Protein AF-A0A838SYP2-F1 (afdb_monomer_lite)

Secondary structure (DSSP, 8-state):
------HHHHHHHHHHHHHHHHHHHHHHHHHEEEEEEEGGGEEEEE---------GGGGGGGEEEEETTTS-EEEE-HHHHHHHHHHTT--HHHHHHHHHH-HHHHHHHHHHHHHHS--EEEEEEEE---HHHHHHHGGGSSSEEEEEEEETTB----HHHHHHHHHHHHHHTT-EEEEEEE-SS-EEEEEEEEEEEHHHHSTTS---GGGTT-EEEEEEEEEE-SSSSS-EEEEEEEEETTTTEEEEEEEEEEE-SB-------SSS-----HHHHHHHHHHHHHHHHHHHHHHTSHHHHHHHHHHHHHHHH-B---SS-HHHHHHHHHHHTT--HHHHHHHHHHHHHHHHHHTS-BHHHHHHHHHHHHHH-SSHHHHHHHHHHHHHHHTS-HHHHHHHTT--S--S--

Sequence (410 aa):
MAAALSVPNLIGESDDRVAELERQVNRIALASKDAIADTRTLRVVGQEITNDSDNTDAHLNNVILEVNGNGPRLSVSGTAHDQFAEKLGIPKVYYRRMLATQPGLLAVNMNRWLNVEPEKRLLRLIGGHDEASNQRLAFTNTDYTIRAFLGASYRPLDNAELVQTVLPELKARGAYLREFSLTDQRLHAKFLTVERDVKDIATGRVLESAFVGEVVRMGVYLRNSETGFASLDVSGLIEILKCLNGLICPAATKVRHIGGKRGADEDGLNFLSSQTQRLDNAAIFSRVRDTVIAALNEEAQVKYAESIITAKATVIEPEVPTFEFIDRIGATLQLTDAENEVLKEEVAYSNVVEGGFTQFSLSQGVTALARQATNYDRRTELERAGWQIITGDTGKLLAAGRATARNSRN

Foldseek 3Di:
DPPPDPPVVQQVVLVVQLVVLLVVLVLFVVQKDKDKDKLLQKAKAAAPDPDPDPDLQLLQQRIWIDGNVPHFIAGEDPLAQVVLCVVLVHPSVRSSVCSRPPRRVSRVSSSVSSPVDIAMWMFMKGFDDDPVVCVVCVVRVGRIHRLAIGHPQFAFQRPNLLSVLAVVVCVVLQWTWPDWDDDSFKIKTKIWHDKDQLPVLQPPDPQDPLRPPFIKIKTWIWMPGRHQNAWTFIFIWIQGPVQRFIATHHGLDTHGRGRPPDPPDVDDDPDDPPVNSVVVSVVVSVVVNVSRNVSSDSVVSNVVSVLLSVQLVAAADAPDPPLLLLVLVCVVLVHDPVLSVQLVVQLVVLCVVSVHHTLLSSLRSLRSSLVVDPDVVSSVSSSNVSNCSSNPDSVVSNVSSVDDPPDPDD

pLDDT: mean 84.41, std 15.43, range [26.89, 97.44]

Structure (mmCIF, N/CA/C/O backbone):
data_AF-A0A838SYP2-F1
#
_entry.id   AF-A0A838SYP2-F1
#
loop_
_atom_site.group_PDB
_atom_site.id
_atom_site.type_symbol
_atom_site.label_atom_id
_atom_site.label_alt_id
_atom_site.label_comp_id
_atom_site.label_asym_id
_atom_site.label_entity_id
_atom_site.label_seq_id
_atom_site.pdbx_PDB_ins_code
_atom_site.Cartn_x
_atom_site.Cartn_y
_atom_site.Cartn_z
_atom_site.occupancy
_atom_site.B_iso_or_equiv
_atom_site.auth_seq_id
_atom_site.auth_comp_id
_atom_site.auth_asym_id
_atom_site.auth_atom_id
_atom_site.pdbx_PDB_model_num
ATOM 1 N N . MET A 1 1 ? -2.341 -17.232 23.402 1.00 26.89 1 MET A N 1
ATOM 2 C CA . MET A 1 1 ? -1.764 -16.460 24.521 1.00 26.89 1 MET A CA 1
ATOM 3 C C . MET A 1 1 ? -0.394 -15.955 24.070 1.00 26.89 1 MET A C 1
ATOM 5 O O . MET A 1 1 ? 0.602 -16.633 24.269 1.00 26.89 1 MET A O 1
ATOM 9 N N . ALA A 1 2 ? -0.355 -14.849 23.320 1.00 28.16 2 ALA A N 1
ATOM 10 C CA . ALA A 1 2 ? 0.911 -14.215 22.953 1.00 28.16 2 ALA A CA 1
ATOM 11 C C . ALA A 1 2 ? 1.395 -13.460 24.194 1.00 28.16 2 ALA A C 1
ATOM 13 O O . ALA A 1 2 ? 0.658 -12.622 24.712 1.00 28.16 2 ALA A O 1
ATOM 14 N N . ALA A 1 3 ? 2.560 -13.825 24.729 1.00 30.31 3 ALA A N 1
ATOM 15 C CA . ALA A 1 3 ? 3.133 -13.132 25.874 1.00 30.31 3 ALA A CA 1
ATOM 16 C C . ALA A 1 3 ? 3.295 -11.649 25.516 1.00 30.31 3 ALA A C 1
ATOM 18 O O . ALA A 1 3 ? 3.903 -11.326 24.495 1.00 30.31 3 ALA A O 1
ATOM 19 N N . ALA A 1 4 ? 2.721 -10.762 26.328 1.00 38.25 4 ALA A N 1
ATOM 20 C CA . ALA A 1 4 ? 2.970 -9.334 26.224 1.00 38.25 4 ALA A CA 1
ATOM 21 C C . ALA A 1 4 ? 4.473 -9.114 26.444 1.00 38.25 4 ALA A C 1
ATOM 23 O O . ALA A 1 4 ? 4.972 -9.229 27.563 1.00 38.25 4 ALA A O 1
ATOM 24 N N . LEU A 1 5 ? 5.211 -8.897 25.354 1.00 43.81 5 LEU A N 1
ATOM 25 C CA . LEU A 1 5 ? 6.613 -8.506 25.413 1.00 43.81 5 LEU A CA 1
ATOM 26 C C . LEU A 1 5 ? 6.697 -7.198 26.201 1.00 43.81 5 LEU A C 1
ATOM 28 O O . LEU A 1 5 ? 5.921 -6.273 25.964 1.00 43.81 5 LEU A O 1
ATOM 32 N N . SER A 1 6 ? 7.625 -7.128 27.153 1.00 47.69 6 SER A N 1
ATOM 33 C CA . SER A 1 6 ? 7.866 -5.900 27.900 1.00 47.69 6 SER A CA 1
ATOM 34 C C . SER A 1 6 ? 8.299 -4.782 26.940 1.00 47.69 6 SER A C 1
ATOM 36 O O . SER A 1 6 ? 9.018 -5.024 25.968 1.00 47.69 6 SER A O 1
ATOM 38 N N . VAL A 1 7 ? 7.877 -3.543 27.216 1.00 52.81 7 VAL A N 1
ATOM 39 C CA . VAL A 1 7 ? 8.201 -2.350 26.405 1.00 52.81 7 VAL A CA 1
ATOM 40 C C . VAL A 1 7 ? 9.703 -2.234 26.054 1.00 52.81 7 VAL A C 1
ATOM 42 O O . VAL A 1 7 ? 9.999 -1.923 24.902 1.00 52.81 7 VAL A O 1
ATOM 45 N N . PRO A 1 8 ? 10.667 -2.555 26.948 1.00 51.53 8 PRO A N 1
ATOM 46 C CA . PRO A 1 8 ? 12.093 -2.546 26.605 1.00 51.53 8 PRO A CA 1
ATOM 47 C C . PRO A 1 8 ? 12.489 -3.537 25.495 1.00 51.53 8 PRO A C 1
ATOM 49 O O . PRO A 1 8 ? 13.302 -3.189 24.642 1.00 51.53 8 PRO A O 1
ATOM 52 N N . ASN A 1 9 ? 11.894 -4.737 25.456 1.00 58.88 9 ASN A N 1
ATOM 53 C CA . ASN A 1 9 ? 12.164 -5.724 24.400 1.00 58.88 9 ASN A CA 1
ATOM 54 C C . ASN A 1 9 ? 11.547 -5.304 23.057 1.00 58.88 9 ASN A C 1
ATOM 56 O O . ASN A 1 9 ? 12.147 -5.531 22.010 1.00 58.88 9 ASN A O 1
ATOM 60 N N . LEU A 1 10 ? 10.383 -4.643 23.081 1.00 59.44 10 LEU A N 1
ATOM 61 C CA . LEU A 1 10 ? 9.740 -4.102 21.877 1.00 59.44 10 LEU A CA 1
ATOM 62 C C . LEU A 1 10 ? 10.554 -2.966 21.239 1.00 59.44 10 LEU A C 1
ATOM 64 O O . LEU A 1 10 ? 10.591 -2.861 20.014 1.00 59.44 10 LEU A O 1
ATOM 68 N N . ILE A 1 11 ? 11.218 -2.134 22.050 1.00 61.84 11 ILE A N 1
ATOM 69 C CA . ILE A 1 11 ? 12.071 -1.042 21.559 1.00 61.84 11 ILE A CA 1
ATOM 70 C C . ILE A 1 11 ? 13.359 -1.598 20.933 1.00 61.84 11 ILE A C 1
ATOM 72 O O . ILE A 1 11 ? 13.699 -1.195 19.825 1.00 61.84 11 ILE A O 1
ATOM 76 N N . GLY A 1 12 ? 14.020 -2.571 21.573 1.00 65.62 12 GLY A N 1
ATOM 77 C CA . GLY A 1 12 ? 15.218 -3.214 21.014 1.00 65.62 12 GLY A CA 1
ATOM 78 C C . GLY A 1 12 ? 14.954 -3.918 19.676 1.00 65.62 12 GLY A C 1
ATOM 79 O O . GLY A 1 12 ? 15.646 -3.659 18.695 1.00 65.62 12 GLY A O 1
ATOM 80 N N . GLU A 1 13 ? 13.889 -4.726 19.590 1.00 73.38 13 GLU A N 1
ATOM 81 C CA . GLU A 1 13 ? 13.469 -5.339 18.317 1.00 73.38 13 GLU A CA 1
ATOM 82 C C . GLU A 1 13 ? 13.050 -4.299 17.267 1.00 73.38 13 GLU A C 1
ATOM 84 O O . GLU A 1 13 ? 13.202 -4.519 16.063 1.00 73.38 13 GLU A O 1
ATOM 89 N N . SER A 1 14 ? 12.486 -3.168 17.699 1.00 80.19 14 SER A N 1
ATOM 90 C CA . SER A 1 14 ? 12.138 -2.076 16.794 1.00 80.19 14 SER A CA 1
ATOM 91 C C . SER A 1 14 ? 13.380 -1.421 16.202 1.00 80.19 14 SER A C 1
ATOM 93 O O . SER A 1 14 ? 13.361 -1.099 15.017 1.00 80.19 14 SER A O 1
ATOM 95 N N . ASP A 1 15 ? 14.440 -1.203 16.978 1.00 86.62 15 ASP A N 1
ATOM 96 C CA . ASP A 1 15 ? 15.664 -0.581 16.469 1.00 86.62 15 ASP A CA 1
ATOM 97 C C . ASP A 1 15 ? 16.326 -1.450 15.390 1.00 86.62 15 ASP A C 1
ATOM 99 O O . ASP A 1 15 ? 16.700 -0.928 14.336 1.00 86.62 15 ASP A O 1
ATOM 103 N N . ASP A 1 16 ? 16.340 -2.774 15.571 1.00 91.00 16 ASP A N 1
ATOM 104 C CA . ASP A 1 16 ? 16.801 -3.718 14.546 1.00 91.00 16 ASP A CA 1
ATOM 105 C C . ASP A 1 16 ? 15.932 -3.662 13.279 1.00 91.00 16 ASP A C 1
ATOM 107 O O . ASP A 1 16 ? 16.449 -3.620 12.158 1.00 91.00 16 ASP A O 1
ATOM 111 N N . ARG A 1 17 ? 14.599 -3.605 13.429 1.00 94.06 17 ARG A N 1
ATOM 112 C CA . ARG A 1 17 ? 13.673 -3.465 12.288 1.00 94.06 17 ARG A CA 1
ATOM 113 C C . ARG A 1 17 ? 13.846 -2.131 11.569 1.00 94.06 17 ARG A C 1
ATOM 115 O O . ARG A 1 17 ? 13.745 -2.097 10.344 1.00 94.06 17 ARG A O 1
ATOM 122 N N . VAL A 1 18 ? 14.080 -1.039 12.297 1.00 95.31 18 VAL A N 1
ATOM 123 C CA . VAL A 1 18 ? 14.335 0.284 11.710 1.00 95.31 18 VAL A CA 1
ATOM 124 C C . VAL A 1 18 ? 15.649 0.259 10.938 1.00 95.31 18 VAL A C 1
ATOM 126 O O . VAL A 1 18 ? 15.664 0.678 9.783 1.00 95.31 18 VAL A O 1
ATOM 129 N N . ALA A 1 19 ? 16.711 -0.303 11.519 1.00 95.69 19 ALA A N 1
ATOM 130 C CA . ALA A 1 19 ? 17.995 -0.451 10.846 1.00 95.69 19 ALA A CA 1
ATOM 131 C C . ALA A 1 19 ? 17.882 -1.324 9.585 1.00 95.69 19 ALA A C 1
ATOM 133 O O . ALA A 1 19 ? 18.499 -1.021 8.563 1.00 95.69 19 ALA A O 1
ATOM 134 N N . GLU A 1 20 ? 17.080 -2.392 9.622 1.00 96.56 20 GLU A N 1
ATOM 135 C CA . GLU A 1 20 ? 16.767 -3.205 8.445 1.00 96.56 20 GLU A CA 1
ATOM 136 C C . GLU A 1 20 ? 16.020 -2.398 7.376 1.00 96.56 20 GLU A C 1
ATOM 138 O O . GLU A 1 20 ? 16.445 -2.379 6.220 1.00 96.56 20 GLU A O 1
ATOM 143 N N . LEU A 1 21 ? 14.941 -1.702 7.753 1.00 96.88 21 LEU A N 1
ATOM 144 C CA . LEU A 1 21 ? 14.158 -0.868 6.842 1.00 96.88 21 LEU A CA 1
ATOM 145 C C . LEU A 1 21 ? 15.047 0.179 6.162 1.00 96.88 21 LEU A C 1
ATOM 147 O O . LEU A 1 21 ? 15.063 0.247 4.933 1.00 96.88 21 LEU A O 1
ATOM 151 N N . GLU A 1 22 ? 15.813 0.951 6.939 1.00 97.31 22 GLU A N 1
ATOM 152 C CA . GLU A 1 22 ? 16.743 1.968 6.437 1.00 97.31 22 GLU A CA 1
ATOM 153 C C . GLU A 1 22 ? 17.779 1.356 5.491 1.00 97.31 22 GLU A C 1
ATOM 155 O O . GLU A 1 22 ? 18.012 1.884 4.402 1.00 97.31 22 GLU A O 1
ATOM 160 N N . ARG A 1 23 ? 18.370 0.210 5.850 1.00 96.62 23 ARG A N 1
ATOM 161 C CA . ARG A 1 23 ? 19.345 -0.480 4.996 1.00 96.62 23 ARG A CA 1
ATOM 162 C C . ARG A 1 23 ? 18.732 -0.883 3.659 1.00 96.62 23 ARG A C 1
ATOM 164 O O . ARG A 1 23 ? 19.348 -0.652 2.618 1.00 96.62 23 ARG A O 1
ATOM 171 N N . GLN A 1 24 ? 17.531 -1.463 3.664 1.00 96.19 24 GLN A N 1
ATOM 172 C CA . GLN A 1 24 ? 16.884 -1.917 2.436 1.00 96.19 24 GLN A CA 1
ATOM 173 C C . GLN A 1 24 ? 16.474 -0.753 1.526 1.00 96.19 24 GLN A C 1
ATOM 175 O O . GLN A 1 24 ? 16.758 -0.808 0.326 1.00 96.19 24 GLN A O 1
ATOM 180 N N . VAL A 1 25 ? 15.856 0.306 2.067 1.00 96.94 25 VAL A N 1
ATOM 181 C CA . VAL A 1 25 ? 15.450 1.466 1.251 1.00 96.94 25 VAL A CA 1
ATOM 182 C C . VAL A 1 25 ? 16.658 2.239 0.725 1.00 96.94 25 VAL A C 1
ATOM 184 O O . VAL A 1 25 ? 16.661 2.625 -0.442 1.00 96.94 25 VAL A O 1
ATOM 187 N N . ASN A 1 26 ? 17.721 2.393 1.524 1.00 96.25 26 ASN A N 1
ATOM 188 C CA . ASN A 1 26 ? 18.947 3.062 1.084 1.00 96.25 26 ASN A CA 1
ATOM 189 C C . ASN A 1 26 ? 19.688 2.249 0.022 1.00 96.25 26 ASN A C 1
ATOM 191 O O . ASN A 1 26 ? 20.175 2.820 -0.951 1.00 96.25 26 ASN A O 1
ATOM 195 N N . ARG A 1 27 ? 19.728 0.915 0.151 1.00 94.38 27 ARG A N 1
ATOM 196 C CA . ARG A 1 27 ? 20.286 0.036 -0.887 1.00 94.38 27 ARG A CA 1
ATOM 197 C C . ARG A 1 27 ? 19.577 0.249 -2.224 1.00 94.38 27 ARG A C 1
ATOM 199 O O . ARG A 1 27 ? 20.244 0.410 -3.240 1.00 94.38 27 ARG A O 1
ATOM 206 N N . ILE A 1 28 ? 18.242 0.274 -2.220 1.00 93.06 28 ILE A N 1
ATOM 207 C CA . ILE A 1 28 ? 17.452 0.511 -3.435 1.00 93.06 28 ILE A CA 1
ATOM 208 C C . ILE A 1 28 ? 17.723 1.911 -3.992 1.00 93.06 28 ILE A C 1
ATOM 210 O O . ILE A 1 28 ? 17.971 2.036 -5.189 1.00 93.06 28 ILE A O 1
ATOM 214 N N . ALA A 1 29 ? 17.719 2.946 -3.152 1.00 92.69 29 ALA A N 1
ATOM 215 C CA . ALA A 1 29 ? 17.946 4.323 -3.587 1.00 92.69 29 ALA A CA 1
ATOM 216 C C . ALA A 1 29 ? 19.335 4.513 -4.223 1.00 92.69 29 ALA A C 1
ATOM 218 O O . ALA A 1 29 ? 19.440 5.082 -5.306 1.00 92.69 29 ALA A O 1
ATOM 219 N N . LEU A 1 30 ? 20.392 3.975 -3.604 1.00 92.31 30 LEU A N 1
ATOM 220 C CA . LEU A 1 30 ? 21.767 4.057 -4.117 1.00 92.31 30 LEU A CA 1
ATOM 221 C C . LEU A 1 30 ? 21.965 3.268 -5.419 1.00 92.31 30 LEU A C 1
ATOM 223 O O . LEU A 1 30 ? 22.760 3.667 -6.269 1.00 92.31 30 LEU A O 1
ATOM 227 N N . ALA A 1 31 ? 21.252 2.152 -5.575 1.00 91.81 31 ALA A N 1
ATOM 228 C CA . ALA A 1 31 ? 21.308 1.320 -6.772 1.00 91.81 31 ALA A CA 1
ATOM 229 C C . ALA A 1 31 ? 20.425 1.839 -7.919 1.00 91.81 31 ALA A C 1
ATOM 231 O O . ALA A 1 31 ? 20.598 1.412 -9.064 1.00 91.81 31 ALA A O 1
ATOM 232 N N . SER A 1 32 ? 19.468 2.725 -7.634 1.00 90.81 32 SER A N 1
ATOM 233 C CA . SER A 1 32 ? 18.486 3.181 -8.615 1.00 90.81 32 SER A CA 1
ATOM 234 C C . SER A 1 32 ? 19.058 4.245 -9.549 1.00 90.81 32 SER A C 1
ATOM 236 O O . SER A 1 32 ? 19.759 5.168 -9.135 1.00 90.81 32 SER A O 1
ATOM 238 N N . LYS A 1 33 ? 18.725 4.136 -10.835 1.00 89.19 33 LYS A N 1
ATOM 239 C CA . LYS A 1 33 ? 19.008 5.149 -11.855 1.00 89.19 33 LYS A CA 1
ATOM 240 C C . LYS A 1 33 ? 17.791 5.333 -12.740 1.00 89.19 33 LYS A C 1
ATOM 242 O O . LYS A 1 33 ? 17.217 4.361 -13.209 1.00 89.19 33 LYS A O 1
ATOM 247 N N . ASP A 1 34 ? 17.443 6.575 -13.028 1.00 88.88 34 ASP A N 1
ATOM 248 C CA . ASP A 1 34 ? 16.284 6.897 -13.851 1.00 88.88 34 ASP A CA 1
ATOM 249 C C . ASP A 1 34 ? 16.731 7.444 -15.214 1.00 88.88 34 ASP A C 1
ATOM 251 O O . ASP A 1 34 ? 17.675 8.231 -15.306 1.00 88.88 34 ASP A O 1
ATOM 255 N N . ALA A 1 35 ? 16.048 7.032 -16.282 1.00 86.25 35 ALA A N 1
ATOM 256 C CA . ALA A 1 35 ? 16.305 7.492 -17.642 1.00 86.25 35 ALA A CA 1
ATOM 257 C C . ALA A 1 35 ? 14.994 7.795 -18.373 1.00 86.25 35 ALA A C 1
ATOM 259 O O . ALA A 1 35 ? 14.029 7.041 -18.280 1.00 86.25 35 ALA A O 1
ATOM 260 N N . ILE A 1 36 ? 14.954 8.887 -19.139 1.00 87.69 36 ILE A N 1
ATOM 261 C CA . ILE A 1 36 ? 13.844 9.164 -20.058 1.00 87.69 36 ILE A CA 1
ATOM 262 C C . ILE A 1 36 ? 14.240 8.659 -21.442 1.00 87.69 36 ILE A C 1
ATOM 264 O O . ILE A 1 36 ? 15.270 9.071 -21.974 1.00 87.69 36 ILE A O 1
ATOM 268 N N . ALA A 1 37 ? 13.408 7.806 -22.031 1.00 87.25 37 ALA A N 1
ATOM 269 C CA . ALA A 1 37 ? 13.604 7.276 -23.375 1.00 87.25 37 ALA A CA 1
ATOM 270 C C . ALA A 1 37 ? 12.357 7.494 -24.241 1.00 87.25 37 ALA A C 1
ATOM 272 O O . ALA A 1 37 ? 11.228 7.461 -23.749 1.00 87.25 37 ALA A O 1
ATOM 273 N N . ASP A 1 38 ? 12.567 7.730 -25.534 1.00 90.94 38 ASP A N 1
ATOM 274 C CA . ASP A 1 38 ? 11.512 7.649 -26.548 1.00 90.94 38 ASP A CA 1
ATOM 275 C C . ASP A 1 38 ? 11.305 6.171 -26.894 1.00 90.94 38 ASP A C 1
ATOM 277 O O . ASP A 1 38 ? 12.280 5.450 -27.087 1.00 90.94 38 ASP A O 1
ATOM 281 N N . THR A 1 39 ? 10.068 5.683 -26.957 1.00 92.69 39 THR A N 1
ATOM 282 C CA . THR A 1 39 ? 9.812 4.251 -27.189 1.00 92.69 39 THR A CA 1
ATOM 283 C C . THR A 1 39 ? 10.394 3.728 -28.500 1.00 92.69 39 THR A C 1
ATOM 285 O O . THR A 1 39 ? 10.716 2.547 -28.573 1.00 92.69 39 THR A O 1
ATOM 288 N N . ARG A 1 40 ? 10.617 4.585 -29.505 1.00 91.62 40 ARG A N 1
ATOM 289 C CA . ARG A 1 40 ? 11.253 4.195 -30.777 1.00 91.62 40 ARG A CA 1
ATOM 290 C C . ARG A 1 40 ? 12.734 3.866 -30.633 1.00 91.62 40 ARG A C 1
ATOM 292 O O . ARG A 1 40 ? 13.301 3.205 -31.498 1.00 91.62 40 ARG A O 1
ATOM 299 N N . THR A 1 41 ? 13.377 4.332 -29.564 1.00 90.19 41 THR A N 1
ATOM 300 C CA . THR A 1 41 ? 14.766 3.970 -29.269 1.00 90.19 41 THR A CA 1
ATOM 301 C C . THR A 1 41 ? 14.881 2.667 -28.491 1.00 90.19 41 THR A C 1
ATOM 303 O O . THR A 1 41 ? 15.992 2.179 -28.283 1.00 90.19 41 THR A O 1
ATOM 306 N N . LEU A 1 42 ? 13.755 2.099 -28.063 1.00 92.19 42 LEU A N 1
ATOM 307 C CA . LEU A 1 42 ? 13.694 0.859 -27.312 1.00 92.19 42 LEU A CA 1
ATOM 308 C C . LEU A 1 42 ? 13.434 -0.292 -28.278 1.00 92.19 42 LEU A C 1
ATOM 310 O O . LEU A 1 42 ? 12.442 -0.298 -29.007 1.00 92.19 42 LEU A O 1
ATOM 314 N N . ARG A 1 43 ? 14.316 -1.286 -28.263 1.00 92.88 43 ARG A N 1
ATOM 315 C CA . ARG A 1 43 ? 14.152 -2.516 -29.029 1.00 92.88 43 ARG A CA 1
ATOM 316 C C . ARG A 1 43 ? 14.118 -3.698 -28.084 1.00 92.88 43 ARG A C 1
ATOM 318 O O . ARG A 1 43 ? 15.070 -3.984 -27.372 1.00 92.88 43 ARG A O 1
ATOM 325 N N . VAL A 1 44 ? 13.012 -4.412 -28.115 1.00 93.12 44 VAL A N 1
ATOM 326 C CA . VAL A 1 44 ? 12.817 -5.657 -27.391 1.00 93.12 44 VAL A CA 1
ATOM 327 C C . VAL A 1 44 ? 13.431 -6.789 -28.202 1.00 93.12 44 VAL A C 1
ATOM 329 O O . VAL A 1 44 ? 13.145 -6.933 -29.393 1.00 93.12 44 VAL A O 1
ATOM 332 N N . VAL A 1 45 ? 14.259 -7.607 -27.567 1.00 90.81 45 VAL A N 1
ATOM 333 C CA . VAL A 1 45 ? 14.843 -8.800 -28.179 1.00 90.81 45 VAL A CA 1
ATOM 334 C C . VAL A 1 45 ? 14.410 -10.006 -27.363 1.00 90.81 45 VAL A C 1
ATOM 336 O O . VAL A 1 45 ? 14.617 -10.055 -26.153 1.00 90.81 45 VAL A O 1
ATOM 339 N N . GLY A 1 46 ? 13.758 -10.953 -28.035 1.00 86.88 46 GLY A N 1
ATOM 340 C CA . GLY A 1 46 ? 13.419 -12.244 -27.456 1.00 86.88 46 GLY A CA 1
ATOM 341 C C . GLY A 1 46 ? 14.622 -13.172 -27.538 1.00 86.88 46 GLY A C 1
ATOM 342 O O . GLY A 1 46 ? 15.284 -13.239 -28.573 1.00 86.88 46 GLY A O 1
ATOM 343 N N . GLN A 1 47 ? 14.881 -13.885 -26.456 1.00 75.31 47 GLN A N 1
ATOM 344 C CA . GLN A 1 47 ? 15.931 -14.874 -26.339 1.00 75.31 47 GLN A CA 1
ATOM 345 C C . GLN A 1 47 ? 15.311 -16.175 -25.840 1.00 75.31 47 GLN A C 1
ATOM 347 O O . GLN A 1 47 ? 14.640 -16.211 -24.810 1.00 75.31 47 GLN A O 1
ATOM 352 N N . GLU A 1 48 ? 15.539 -17.255 -26.577 1.00 65.88 48 GLU A N 1
ATOM 353 C CA . GLU A 1 48 ? 15.264 -18.595 -26.075 1.00 65.88 48 GLU A CA 1
ATOM 354 C C . GLU A 1 48 ? 16.397 -18.965 -25.123 1.00 65.88 48 GLU A C 1
ATOM 356 O O . GLU A 1 48 ? 17.451 -19.447 -25.533 1.00 65.88 48 GLU A O 1
ATOM 361 N N . ILE A 1 49 ? 16.216 -18.659 -23.839 1.00 62.75 49 ILE A N 1
ATOM 362 C CA . ILE A 1 49 ? 17.075 -19.220 -22.806 1.00 62.75 49 ILE A CA 1
ATOM 363 C C . ILE A 1 49 ? 16.511 -20.609 -22.510 1.00 62.75 49 ILE A C 1
ATOM 365 O O . ILE A 1 49 ? 15.394 -20.739 -22.007 1.00 62.75 49 ILE A O 1
ATOM 369 N N . THR A 1 50 ? 17.258 -21.655 -22.867 1.00 54.22 50 THR A N 1
ATOM 370 C CA . THR A 1 50 ? 16.942 -23.036 -22.486 1.00 54.22 50 THR A CA 1
ATOM 371 C C . THR A 1 50 ? 17.097 -23.161 -20.973 1.00 54.22 50 THR A C 1
ATOM 373 O O . THR A 1 50 ? 18.185 -23.439 -20.473 1.00 54.22 50 THR A O 1
ATOM 376 N N . ASN A 1 51 ? 16.027 -22.878 -20.238 1.00 54.47 51 ASN A N 1
ATOM 377 C CA . ASN A 1 51 ? 15.986 -23.032 -18.793 1.00 54.47 51 ASN A CA 1
ATOM 378 C C . ASN A 1 51 ? 15.342 -24.381 -18.473 1.00 54.47 51 ASN A C 1
ATOM 380 O O . ASN A 1 51 ? 14.152 -24.566 -18.704 1.00 54.47 51 ASN A O 1
ATOM 384 N N . ASP A 1 52 ? 16.125 -25.294 -17.906 1.00 49.12 52 ASP A N 1
ATOM 385 C CA . ASP A 1 52 ? 15.700 -26.631 -17.456 1.00 49.12 52 ASP A CA 1
ATOM 386 C C . ASP A 1 52 ? 14.903 -26.577 -16.127 1.00 49.12 52 ASP A C 1
ATOM 388 O O . ASP A 1 52 ? 14.837 -27.546 -15.375 1.00 49.12 52 ASP A O 1
ATOM 392 N N . SER A 1 53 ? 14.337 -25.413 -15.779 1.00 54.06 53 SER A N 1
ATOM 393 C CA . SER A 1 53 ? 13.708 -25.166 -14.479 1.00 54.06 53 SER A CA 1
ATOM 394 C C . SER A 1 53 ? 12.271 -24.674 -14.621 1.00 54.06 53 SER A C 1
ATOM 396 O O . SER A 1 53 ? 12.052 -23.609 -15.199 1.00 54.06 53 SER A O 1
ATOM 398 N N . ASP A 1 54 ? 11.330 -25.353 -13.960 1.00 54.12 54 ASP A N 1
ATOM 399 C CA . ASP A 1 54 ? 9.917 -24.958 -13.785 1.00 54.12 54 ASP A CA 1
ATOM 400 C C . ASP A 1 54 ? 9.712 -23.666 -12.954 1.00 54.12 54 ASP A C 1
ATOM 402 O O . ASP A 1 54 ? 8.604 -23.354 -12.514 1.00 54.12 54 ASP A O 1
ATOM 406 N N . ASN A 1 55 ? 10.767 -22.887 -12.699 1.00 58.72 55 ASN A N 1
ATOM 407 C CA . ASN A 1 55 ? 10.652 -21.629 -11.972 1.00 58.72 55 ASN A CA 1
ATOM 408 C C . ASN A 1 55 ? 10.132 -20.522 -12.903 1.00 58.72 55 ASN A C 1
ATOM 410 O O . ASN A 1 55 ? 10.821 -20.101 -13.830 1.00 58.72 55 ASN A O 1
ATOM 414 N N . THR A 1 56 ? 8.947 -19.985 -12.612 1.00 54.81 56 THR A N 1
ATOM 415 C CA . THR A 1 56 ? 8.318 -18.878 -13.352 1.00 54.81 56 THR A CA 1
ATOM 416 C C . THR A 1 56 ? 9.192 -17.627 -13.485 1.00 54.81 56 THR A C 1
ATOM 418 O O . THR A 1 56 ? 9.068 -16.914 -14.484 1.00 54.81 56 THR A O 1
ATOM 421 N N . ASP A 1 57 ? 10.104 -17.376 -12.539 1.00 63.19 57 ASP A N 1
ATOM 422 C CA . ASP A 1 57 ? 11.031 -16.238 -12.607 1.00 63.19 57 ASP A CA 1
ATOM 423 C C . ASP A 1 57 ? 12.201 -16.472 -13.577 1.00 63.19 57 ASP A C 1
ATOM 425 O O . ASP A 1 57 ? 12.835 -15.516 -14.027 1.00 63.19 57 ASP A O 1
ATOM 429 N N . ALA A 1 58 ? 12.468 -17.724 -13.969 1.00 65.19 58 ALA A N 1
ATOM 430 C CA . ALA A 1 58 ? 13.506 -18.042 -14.949 1.00 65.19 58 ALA A CA 1
ATOM 431 C C . ALA A 1 58 ? 13.192 -17.434 -16.326 1.00 65.19 58 ALA A C 1
ATOM 433 O O . ALA A 1 58 ? 14.099 -17.041 -17.058 1.00 65.19 58 ALA A O 1
ATOM 434 N N . HIS A 1 59 ? 11.906 -17.291 -16.659 1.00 76.38 59 HIS A N 1
ATOM 435 C CA . HIS A 1 59 ? 11.461 -16.768 -17.950 1.00 76.38 59 HIS A CA 1
ATOM 436 C C . HIS A 1 59 ? 11.530 -15.243 -18.070 1.00 76.38 59 HIS A C 1
ATOM 438 O O . HIS A 1 59 ? 11.385 -14.726 -19.175 1.00 76.38 59 HIS A O 1
ATOM 444 N N . LEU A 1 60 ? 11.751 -14.499 -16.978 1.00 79.25 60 LEU A N 1
ATOM 445 C CA . LEU A 1 60 ? 11.816 -13.029 -17.030 1.00 79.25 60 LEU A CA 1
ATOM 446 C C . LEU A 1 60 ? 12.947 -12.548 -17.953 1.00 79.25 60 LEU A C 1
ATOM 448 O O . LEU A 1 60 ? 12.796 -11.574 -18.680 1.00 79.25 60 LEU A O 1
ATOM 452 N N . ASN A 1 61 ? 14.047 -13.299 -18.006 1.00 79.56 61 ASN A N 1
ATOM 453 C CA . ASN A 1 61 ? 15.200 -12.964 -18.840 1.00 79.56 61 ASN A CA 1
ATOM 454 C C . ASN A 1 61 ? 15.075 -13.446 -20.292 1.00 79.56 61 ASN A C 1
ATOM 456 O O . ASN A 1 61 ? 15.955 -13.158 -21.098 1.00 79.56 61 ASN A O 1
ATOM 460 N N . ASN A 1 62 ? 13.981 -14.125 -20.658 1.00 83.56 62 ASN A N 1
ATOM 461 C CA . ASN A 1 62 ? 13.719 -14.505 -22.049 1.00 83.56 62 ASN A CA 1
ATOM 462 C C . ASN A 1 62 ? 13.482 -13.283 -22.948 1.00 83.56 62 ASN A C 1
ATOM 464 O O . ASN A 1 62 ? 13.405 -13.406 -24.168 1.00 83.56 62 ASN A O 1
ATOM 468 N N . VAL A 1 63 ? 13.319 -12.097 -22.365 1.00 88.06 63 VAL A N 1
ATOM 469 C CA . VAL A 1 63 ? 13.223 -10.841 -23.093 1.00 88.06 63 VAL A CA 1
ATOM 470 C C . VAL A 1 63 ? 14.165 -9.819 -22.472 1.00 88.06 63 VAL A C 1
ATOM 472 O O . VAL A 1 63 ? 14.154 -9.597 -21.264 1.00 88.06 63 VAL A O 1
ATOM 475 N N . ILE A 1 64 ? 14.925 -9.139 -23.326 1.00 89.62 64 ILE A N 1
ATOM 476 C CA . ILE A 1 64 ? 15.763 -7.998 -22.952 1.00 89.62 64 ILE A CA 1
ATOM 477 C C . ILE A 1 64 ? 15.385 -6.754 -23.740 1.00 89.62 64 ILE A C 1
ATOM 479 O O . ILE A 1 64 ? 14.801 -6.833 -24.825 1.00 89.62 64 ILE A O 1
ATOM 483 N N . LEU A 1 65 ? 15.750 -5.597 -23.196 1.00 90.44 65 LEU A N 1
ATOM 484 C CA . LEU A 1 65 ? 15.560 -4.311 -23.843 1.00 90.44 65 LEU A CA 1
ATOM 485 C C . LEU A 1 65 ? 16.897 -3.702 -24.262 1.00 90.44 65 LEU A C 1
ATOM 487 O O . LEU A 1 65 ? 17.705 -3.324 -23.422 1.00 90.44 65 LEU A O 1
ATOM 491 N N . GLU A 1 66 ? 17.113 -3.562 -25.561 1.00 90.31 66 GLU A N 1
ATOM 492 C CA . GLU A 1 66 ? 18.224 -2.804 -26.127 1.00 90.31 66 GLU A CA 1
ATOM 493 C C . GLU A 1 66 ? 17.820 -1.335 -26.280 1.00 90.31 66 GLU A C 1
ATOM 495 O O . GLU A 1 66 ? 16.772 -1.015 -26.847 1.00 90.31 66 GLU A O 1
ATOM 500 N N . VAL A 1 67 ? 18.668 -0.426 -25.803 1.00 85.00 67 VAL A N 1
ATOM 501 C CA . VAL A 1 67 ? 18.462 1.019 -25.963 1.00 85.00 67 VAL A CA 1
ATOM 502 C C . VAL A 1 67 ? 19.334 1.529 -27.112 1.00 85.00 67 VAL A C 1
ATOM 504 O O . VAL A 1 67 ? 20.528 1.265 -27.142 1.00 85.00 67 VAL A O 1
ATOM 507 N N . ASN A 1 68 ? 18.773 2.281 -28.060 1.00 81.06 68 ASN A N 1
ATOM 508 C CA . ASN A 1 68 ? 19.478 2.876 -29.209 1.00 81.06 68 ASN A CA 1
ATOM 509 C C . ASN A 1 68 ? 20.210 1.874 -30.134 1.00 81.06 68 ASN A C 1
ATOM 511 O O . ASN A 1 68 ? 21.202 2.241 -30.761 1.00 81.06 68 ASN A O 1
ATOM 515 N N . GLY A 1 69 ? 19.767 0.615 -30.222 1.00 70.50 69 GLY A N 1
ATOM 516 C CA . GLY A 1 69 ? 20.289 -0.407 -31.151 1.00 70.50 69 GLY A CA 1
ATOM 517 C C . GLY A 1 69 ? 21.711 -0.932 -30.875 1.00 70.50 69 GLY A C 1
ATOM 518 O O . GLY A 1 69 ? 21.970 -2.095 -31.149 1.00 70.50 69 GLY A O 1
ATOM 519 N N . ASN A 1 70 ? 22.591 -0.110 -30.294 1.00 69.88 70 ASN A N 1
ATOM 520 C CA . ASN A 1 70 ? 23.959 -0.437 -29.865 1.00 69.88 70 ASN A CA 1
ATOM 521 C C . ASN A 1 70 ? 24.236 -0.034 -28.400 1.00 69.88 70 ASN A C 1
ATOM 523 O O . ASN A 1 70 ? 25.382 -0.068 -27.955 1.00 69.88 70 ASN A O 1
ATOM 527 N N . GLY A 1 71 ? 23.228 0.441 -27.666 1.00 73.31 71 GLY A N 1
ATOM 528 C CA . GLY A 1 71 ? 23.369 0.810 -26.258 1.00 73.31 71 GLY A CA 1
ATOM 529 C C . GLY A 1 71 ? 23.255 -0.394 -25.316 1.00 73.31 71 GLY A C 1
ATOM 530 O O . GLY A 1 71 ? 23.305 -1.542 -25.763 1.00 73.31 71 GLY A O 1
ATOM 531 N N . PRO A 1 72 ? 23.121 -0.150 -24.000 1.00 80.12 72 PRO A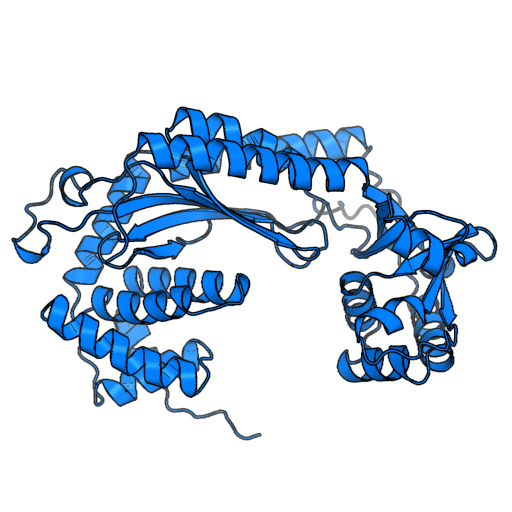 N 1
ATOM 532 C CA . PRO A 1 72 ? 23.059 -1.226 -23.020 1.00 80.12 72 PRO A CA 1
ATOM 533 C C . PRO A 1 72 ? 21.846 -2.120 -23.284 1.00 80.12 72 PRO A C 1
ATOM 535 O O . PRO A 1 72 ? 20.762 -1.636 -23.631 1.00 80.12 72 PRO A O 1
ATOM 538 N N . ARG A 1 73 ? 22.038 -3.426 -23.099 1.00 87.69 73 ARG A N 1
ATOM 539 C CA . ARG A 1 73 ? 20.947 -4.397 -23.074 1.00 87.69 73 ARG A CA 1
ATOM 540 C C . ARG A 1 73 ? 20.506 -4.525 -21.633 1.00 87.69 73 ARG A C 1
ATOM 542 O O . ARG A 1 73 ? 21.332 -4.792 -20.784 1.00 87.69 73 ARG A O 1
ATOM 549 N N . LEU A 1 74 ? 19.242 -4.317 -21.332 1.00 89.00 74 LEU A N 1
ATOM 550 C CA . LEU A 1 74 ? 18.749 -4.305 -19.962 1.00 89.00 74 LEU A CA 1
ATOM 551 C C . LEU A 1 74 ? 17.839 -5.511 -19.760 1.00 89.00 74 LEU A C 1
ATOM 553 O O . LEU A 1 74 ? 16.942 -5.753 -20.573 1.00 89.00 74 LEU A O 1
ATOM 557 N N . SER A 1 75 ? 18.050 -6.254 -18.676 1.00 89.94 75 SER A N 1
ATOM 558 C CA . SER A 1 75 ? 17.061 -7.237 -18.230 1.00 89.94 75 SER A CA 1
ATOM 559 C C . SER A 1 75 ? 15.807 -6.523 -17.725 1.00 89.94 75 SER A C 1
ATOM 561 O O . SER A 1 75 ? 15.831 -5.324 -17.427 1.00 89.94 75 SER A O 1
ATOM 563 N N . VAL A 1 76 ? 14.687 -7.238 -17.650 1.00 91.19 76 VAL A N 1
ATOM 564 C CA . VAL A 1 76 ? 13.385 -6.655 -17.309 1.00 91.19 76 VAL A CA 1
ATOM 565 C C . VAL A 1 76 ? 12.822 -7.365 -16.083 1.00 91.19 76 VAL A C 1
ATOM 567 O O . VAL A 1 76 ? 12.730 -8.588 -16.046 1.00 91.19 76 VAL A O 1
ATOM 570 N N . SER A 1 77 ? 12.451 -6.603 -15.052 1.00 91.69 77 SER A N 1
ATOM 571 C CA . SER A 1 77 ? 11.862 -7.181 -13.845 1.00 91.69 77 SER A CA 1
ATOM 572 C C . SER A 1 77 ? 10.431 -7.669 -14.089 1.00 91.69 77 SER A C 1
ATOM 574 O O . SER A 1 77 ? 9.741 -7.246 -15.024 1.00 91.69 77 SER A O 1
ATOM 576 N N . GLY A 1 78 ? 9.925 -8.509 -13.180 1.00 91.12 78 GLY A N 1
ATOM 577 C CA . GLY A 1 78 ? 8.527 -8.940 -13.198 1.00 91.12 78 GLY A CA 1
ATOM 578 C C . GLY A 1 78 ? 7.542 -7.765 -13.192 1.00 91.12 78 GLY A C 1
ATOM 579 O O . GLY A 1 78 ? 6.578 -7.782 -13.957 1.00 91.12 78 GLY A O 1
ATOM 580 N N . THR A 1 79 ? 7.813 -6.722 -12.402 1.00 92.88 79 THR A N 1
ATOM 581 C CA . THR A 1 79 ? 6.987 -5.506 -12.341 1.00 92.88 79 THR A CA 1
ATOM 582 C C . THR A 1 79 ? 7.008 -4.721 -13.646 1.00 92.88 79 THR A C 1
ATOM 584 O O . THR A 1 79 ? 5.956 -4.282 -14.110 1.00 92.88 79 THR A O 1
ATOM 587 N N . ALA A 1 80 ? 8.176 -4.575 -14.274 1.00 94.88 80 ALA A N 1
ATOM 588 C CA . ALA A 1 80 ? 8.294 -3.883 -15.549 1.00 94.88 80 ALA A CA 1
ATOM 589 C C . ALA A 1 80 ? 7.570 -4.640 -16.673 1.00 94.88 80 ALA A C 1
ATOM 591 O O . ALA A 1 80 ? 6.896 -4.012 -17.486 1.00 94.88 80 ALA A O 1
ATOM 592 N N . HIS A 1 81 ? 7.613 -5.977 -16.689 1.00 95.19 81 HIS A N 1
ATOM 593 C CA . HIS A 1 81 ? 6.822 -6.778 -17.630 1.00 95.19 81 HIS A CA 1
ATOM 594 C C . HIS A 1 81 ? 5.315 -6.538 -17.508 1.00 95.19 81 HIS A C 1
ATOM 596 O O . HIS A 1 81 ? 4.643 -6.367 -18.525 1.00 95.19 81 HIS A O 1
ATOM 602 N N . ASP A 1 82 ? 4.779 -6.476 -16.286 1.00 94.12 82 ASP A N 1
ATOM 603 C CA . ASP A 1 82 ? 3.355 -6.183 -16.083 1.00 94.12 82 ASP A CA 1
ATOM 604 C C . ASP A 1 82 ? 2.977 -4.789 -16.591 1.00 94.12 82 ASP A C 1
ATOM 606 O O . ASP A 1 82 ? 1.872 -4.595 -17.102 1.00 94.12 82 ASP A O 1
ATOM 610 N N . GLN A 1 83 ? 3.898 -3.831 -16.480 1.00 95.44 83 GLN A N 1
ATOM 611 C CA . GLN A 1 83 ? 3.716 -2.474 -16.985 1.00 95.44 83 GLN A CA 1
ATOM 612 C C . GLN A 1 83 ? 3.810 -2.405 -18.503 1.00 95.44 83 GLN A C 1
ATOM 614 O O . GLN A 1 83 ? 2.996 -1.726 -19.120 1.00 95.44 83 GLN A O 1
ATOM 619 N N . PHE A 1 84 ? 4.737 -3.134 -19.124 1.00 95.75 84 PHE A N 1
ATOM 620 C CA . PHE A 1 84 ? 4.760 -3.277 -20.577 1.00 95.75 84 PHE A CA 1
ATOM 621 C C . PHE A 1 84 ? 3.452 -3.877 -21.092 1.00 95.75 84 PHE A C 1
ATOM 623 O O . PHE A 1 84 ? 2.863 -3.333 -22.021 1.00 95.75 84 PHE A O 1
ATOM 630 N N . ALA A 1 85 ? 2.962 -4.949 -20.465 1.00 95.50 85 ALA A N 1
ATOM 631 C CA . ALA A 1 85 ? 1.694 -5.565 -20.841 1.00 95.50 85 ALA A CA 1
ATOM 632 C C . ALA A 1 85 ? 0.533 -4.558 -20.771 1.00 95.50 85 ALA A C 1
ATOM 634 O O . ALA A 1 85 ? -0.189 -4.381 -21.748 1.00 95.50 85 ALA A O 1
ATOM 635 N N . GLU A 1 86 ? 0.397 -3.840 -19.651 1.00 94.75 86 GLU A N 1
ATOM 636 C CA . GLU A 1 86 ? -0.648 -2.826 -19.475 1.00 94.75 86 GLU A CA 1
ATOM 637 C C . GLU A 1 86 ? -0.533 -1.683 -20.494 1.00 94.75 86 GLU A C 1
ATOM 639 O O . GLU A 1 86 ? -1.517 -1.335 -21.142 1.00 94.75 86 GLU A O 1
ATOM 644 N N . LYS A 1 87 ? 0.661 -1.097 -20.657 1.00 93.25 87 LYS A N 1
ATOM 645 C CA . LYS A 1 87 ? 0.860 0.090 -21.504 1.00 93.25 87 LYS A CA 1
ATOM 646 C C . LYS A 1 87 ? 0.785 -0.201 -22.994 1.00 93.25 87 LYS A C 1
ATOM 648 O O . LYS A 1 87 ? 0.439 0.700 -23.742 1.00 93.25 87 LYS A O 1
ATOM 653 N N . LEU A 1 88 ? 1.097 -1.423 -23.413 1.00 94.31 88 LEU A N 1
ATOM 654 C CA . LEU A 1 88 ? 0.973 -1.849 -24.807 1.00 94.31 88 LEU A CA 1
ATOM 655 C C . LEU A 1 88 ? -0.396 -2.490 -25.101 1.00 94.31 88 LEU A C 1
ATOM 657 O O . LEU A 1 88 ? -0.603 -2.998 -26.198 1.00 94.31 88 LEU A O 1
ATOM 661 N N . GLY A 1 89 ? -1.317 -2.522 -24.127 1.00 94.44 89 GLY A N 1
ATOM 662 C CA . GLY A 1 89 ? -2.649 -3.111 -24.298 1.00 94.44 89 GLY A CA 1
ATOM 663 C C . GLY A 1 89 ? -2.643 -4.631 -24.500 1.00 94.44 89 GLY A C 1
ATOM 664 O O . GLY A 1 89 ? -3.582 -5.186 -25.067 1.00 94.44 89 GLY A O 1
ATOM 665 N N . ILE A 1 90 ? -1.593 -5.326 -24.052 1.00 95.50 90 ILE A N 1
ATOM 666 C CA . ILE A 1 90 ? -1.445 -6.777 -24.200 1.00 95.50 90 ILE A CA 1
ATOM 667 C C . ILE A 1 90 ? -1.994 -7.461 -22.937 1.00 95.50 90 ILE A C 1
ATOM 669 O O . ILE A 1 90 ? -1.493 -7.204 -21.839 1.00 95.50 90 ILE A O 1
ATOM 673 N N . PRO A 1 91 ? -2.971 -8.384 -23.041 1.00 96.25 91 PRO A N 1
ATOM 674 C CA . PRO A 1 91 ? -3.488 -9.100 -21.877 1.00 96.25 91 PRO A CA 1
ATOM 675 C C . PRO A 1 91 ? -2.374 -9.816 -21.096 1.00 96.25 91 PRO A C 1
ATOM 677 O O . PRO A 1 91 ? -1.623 -10.604 -21.672 1.00 96.25 91 PRO A O 1
ATOM 680 N N . LYS A 1 92 ? -2.281 -9.586 -19.777 1.00 93.81 92 LYS A N 1
ATOM 681 C CA . LYS A 1 92 ? -1.166 -10.074 -18.933 1.00 93.81 92 LYS A CA 1
ATOM 682 C C . LYS A 1 92 ? -0.956 -11.588 -19.011 1.00 93.81 92 LYS A C 1
ATOM 684 O O . LYS A 1 92 ? 0.177 -12.038 -19.142 1.00 93.81 92 LYS A O 1
ATOM 689 N N . VAL A 1 93 ? -2.034 -12.376 -18.997 1.00 93.75 93 VAL A N 1
ATOM 690 C CA . VAL A 1 93 ? -1.956 -13.846 -19.117 1.00 93.75 93 VAL A CA 1
ATOM 691 C C . VAL A 1 93 ? -1.330 -14.253 -20.454 1.00 93.75 93 VAL A C 1
ATOM 693 O O . VAL A 1 93 ? -0.456 -15.116 -20.501 1.00 93.75 93 VAL A O 1
ATOM 696 N N . TYR A 1 94 ? -1.727 -13.589 -21.541 1.00 95.19 94 TYR A N 1
ATOM 697 C CA . TYR A 1 94 ? -1.168 -13.834 -22.868 1.00 95.19 94 TYR A CA 1
ATOM 698 C C . TYR A 1 94 ? 0.296 -13.386 -22.959 1.00 95.19 94 TYR A C 1
ATOM 700 O O . TYR A 1 94 ? 1.131 -14.132 -23.469 1.00 95.19 94 TYR A O 1
ATOM 708 N N . TYR A 1 95 ? 0.622 -12.218 -22.397 1.00 95.00 95 TYR A N 1
ATOM 709 C CA . TYR A 1 95 ? 1.989 -11.709 -22.295 1.00 95.00 95 TYR A CA 1
ATOM 710 C C . TYR A 1 95 ? 2.904 -12.717 -21.591 1.00 95.00 95 TYR A C 1
ATOM 712 O O . TYR A 1 95 ? 3.931 -13.104 -22.143 1.00 95.00 95 TYR A O 1
ATOM 720 N N . ARG A 1 96 ? 2.515 -13.190 -20.399 1.00 92.69 96 ARG A N 1
ATOM 721 C CA . ARG A 1 96 ? 3.296 -14.148 -19.600 1.00 92.69 96 ARG A CA 1
ATOM 722 C C . ARG A 1 96 ? 3.455 -15.489 -20.307 1.00 92.69 96 ARG A C 1
ATOM 724 O O . ARG A 1 96 ? 4.553 -16.036 -20.321 1.00 92.69 96 ARG A O 1
ATOM 731 N N . ARG A 1 97 ? 2.397 -15.981 -20.964 1.00 92.00 97 ARG A N 1
ATOM 732 C CA . ARG A 1 97 ? 2.474 -17.199 -21.781 1.00 92.00 97 ARG A CA 1
ATOM 733 C C . ARG A 1 97 ? 3.511 -17.059 -22.893 1.00 92.00 97 ARG A C 1
ATOM 735 O O . ARG A 1 97 ? 4.327 -17.959 -23.062 1.00 92.00 97 ARG A O 1
ATOM 742 N N . MET A 1 98 ? 3.499 -15.955 -23.643 1.00 92.75 98 MET A N 1
ATOM 743 C CA . MET A 1 98 ? 4.491 -15.739 -24.702 1.00 92.75 98 MET A CA 1
ATOM 744 C C . MET A 1 98 ? 5.896 -15.511 -24.140 1.00 92.75 98 MET A C 1
ATOM 746 O O . MET A 1 98 ? 6.844 -16.028 -24.711 1.00 92.75 98 MET A O 1
ATOM 750 N N . LEU A 1 99 ? 6.038 -14.806 -23.014 1.00 91.62 99 LEU A N 1
ATOM 751 C CA . LEU A 1 99 ? 7.330 -14.620 -22.346 1.00 91.62 99 LEU A CA 1
ATOM 752 C C . LEU A 1 99 ? 7.993 -15.970 -22.025 1.00 91.62 99 LEU A C 1
ATOM 754 O O . LEU A 1 99 ? 9.185 -16.146 -22.260 1.00 91.62 99 LEU A O 1
ATOM 758 N N . ALA A 1 100 ? 7.205 -16.935 -21.545 1.00 89.88 100 ALA A N 1
ATOM 759 C CA . ALA A 1 100 ? 7.689 -18.273 -21.227 1.00 89.88 100 ALA A CA 1
ATOM 760 C C . ALA A 1 100 ? 7.921 -19.153 -22.468 1.00 89.88 100 ALA A C 1
ATOM 762 O O . ALA A 1 100 ? 8.932 -19.840 -22.544 1.00 89.88 100 ALA A O 1
ATOM 763 N N . THR A 1 101 ? 6.995 -19.143 -23.434 1.00 89.69 101 THR A N 1
ATOM 764 C CA . THR A 1 101 ? 6.939 -20.174 -24.495 1.00 89.69 101 THR A CA 1
ATOM 765 C C . THR A 1 101 ? 7.364 -19.706 -25.885 1.00 89.69 101 THR A C 1
ATOM 767 O O . THR A 1 101 ? 7.747 -20.530 -26.707 1.00 89.69 101 THR A O 1
ATOM 770 N N . GLN A 1 102 ? 7.237 -18.412 -26.185 1.00 91.81 102 GLN A N 1
ATOM 771 C CA . GLN A 1 102 ? 7.455 -17.824 -27.512 1.00 91.81 102 GLN A CA 1
ATOM 772 C C . GLN A 1 102 ? 8.014 -16.387 -27.385 1.00 91.81 102 GLN A C 1
ATOM 774 O O . GLN A 1 102 ? 7.374 -15.426 -27.839 1.00 91.81 102 GLN A O 1
ATOM 779 N N . PRO A 1 103 ? 9.187 -16.189 -26.746 1.00 92.50 103 PRO A N 1
ATOM 780 C CA . PRO A 1 103 ? 9.705 -14.853 -26.445 1.00 92.50 103 PRO A CA 1
ATOM 781 C C . PRO A 1 103 ? 10.034 -14.031 -27.697 1.00 92.50 103 PRO A C 1
ATOM 783 O O . PRO A 1 103 ? 9.871 -12.810 -27.692 1.00 92.50 103 PRO A O 1
ATOM 786 N N . GLY A 1 104 ? 10.424 -14.680 -28.800 1.00 93.56 104 GLY A N 1
ATOM 787 C CA . GLY A 1 104 ? 10.621 -14.013 -30.090 1.00 93.56 104 GLY A CA 1
ATOM 788 C C . GLY A 1 104 ? 9.339 -13.359 -30.619 1.00 93.56 104 GLY A C 1
ATOM 789 O O . GLY A 1 104 ? 9.361 -12.203 -31.043 1.00 93.56 104 GLY A O 1
ATOM 790 N N . LEU A 1 105 ? 8.199 -14.055 -30.521 1.00 94.00 105 LEU A N 1
ATOM 791 C CA . LEU A 1 105 ? 6.899 -13.513 -30.930 1.00 94.00 105 LEU A CA 1
ATOM 792 C C . LEU A 1 105 ? 6.461 -12.355 -30.026 1.00 94.00 105 LEU A C 1
ATOM 794 O O . LEU A 1 105 ? 5.963 -11.340 -30.520 1.00 94.00 105 LEU A O 1
ATOM 798 N N . LEU A 1 106 ? 6.683 -12.482 -28.713 1.00 95.62 106 LEU A N 1
ATOM 799 C CA . LEU A 1 106 ? 6.432 -11.394 -27.771 1.00 95.62 106 LEU A CA 1
ATOM 800 C C . LEU A 1 106 ? 7.239 -10.147 -28.146 1.00 95.62 106 LEU A C 1
ATOM 802 O O . LEU A 1 106 ? 6.670 -9.060 -28.228 1.00 95.62 106 LEU A O 1
ATOM 806 N N . ALA A 1 107 ? 8.532 -10.303 -28.433 1.00 95.44 107 ALA A N 1
ATOM 807 C CA . ALA A 1 107 ? 9.400 -9.196 -28.812 1.00 95.44 107 ALA A CA 1
ATOM 808 C C . ALA A 1 107 ? 8.927 -8.493 -30.093 1.00 95.44 107 ALA A C 1
ATOM 810 O O . ALA A 1 107 ? 8.863 -7.264 -30.128 1.00 95.44 107 ALA A O 1
ATOM 811 N N . VAL A 1 108 ? 8.528 -9.245 -31.127 1.00 95.44 108 VAL A N 1
ATOM 812 C CA . VAL A 1 108 ? 7.950 -8.674 -32.359 1.00 95.44 108 VAL A CA 1
ATOM 813 C C . VAL A 1 108 ? 6.698 -7.852 -32.050 1.00 95.44 108 VAL A C 1
ATOM 815 O O . VAL A 1 108 ? 6.577 -6.718 -32.518 1.00 95.44 108 VAL A O 1
ATOM 818 N N . ASN A 1 109 ? 5.792 -8.391 -31.232 1.00 94.81 109 ASN A N 1
ATOM 819 C CA . ASN A 1 109 ? 4.561 -7.704 -30.849 1.00 94.81 109 ASN A CA 1
ATOM 820 C C . ASN A 1 109 ? 4.856 -6.415 -30.064 1.00 94.81 109 ASN A C 1
ATOM 822 O O . ASN A 1 109 ? 4.355 -5.346 -30.408 1.00 94.81 109 ASN A O 1
ATOM 826 N N . MET A 1 110 ? 5.729 -6.482 -29.055 1.00 95.62 110 MET A N 1
ATOM 827 C CA . MET A 1 110 ? 6.104 -5.309 -28.263 1.00 95.62 110 MET A CA 1
ATOM 828 C C . MET A 1 110 ? 6.763 -4.227 -29.121 1.00 95.62 110 MET A C 1
ATOM 830 O O . MET A 1 110 ? 6.366 -3.067 -29.051 1.00 95.62 110 MET A O 1
ATOM 834 N N . ASN A 1 111 ? 7.719 -4.603 -29.976 1.00 95.69 111 ASN A N 1
ATOM 835 C CA . ASN A 1 111 ? 8.385 -3.669 -30.883 1.00 95.69 111 ASN A CA 1
ATOM 836 C C . ASN A 1 111 ? 7.400 -2.979 -31.825 1.00 95.69 111 ASN A C 1
ATOM 838 O O . ASN A 1 111 ? 7.564 -1.794 -32.111 1.00 95.69 111 ASN A O 1
ATOM 842 N N . ARG A 1 112 ? 6.368 -3.686 -32.302 1.00 95.19 112 ARG A N 1
ATOM 843 C CA . ARG A 1 112 ? 5.325 -3.074 -33.130 1.00 95.19 112 ARG A CA 1
ATOM 844 C C . ARG A 1 112 ? 4.629 -1.947 -32.371 1.00 95.19 112 ARG A C 1
ATOM 846 O O . ARG A 1 112 ? 4.592 -0.831 -32.879 1.00 95.19 112 ARG A O 1
ATOM 853 N N . TRP A 1 113 ? 4.131 -2.212 -31.165 1.00 94.88 113 TRP A N 1
ATOM 854 C CA . TRP A 1 113 ? 3.391 -1.216 -30.382 1.00 94.88 113 TRP A CA 1
ATOM 855 C C . TRP A 1 113 ? 4.257 -0.043 -29.922 1.00 94.88 113 TRP A C 1
ATOM 857 O O . TRP A 1 113 ? 3.826 1.099 -30.035 1.00 94.88 113 TRP A O 1
ATOM 867 N N . LEU A 1 114 ? 5.509 -0.297 -29.523 1.00 93.56 114 LEU A N 1
ATOM 868 C CA . LEU A 1 114 ? 6.466 0.757 -29.158 1.00 93.56 114 LEU A CA 1
ATOM 869 C C . LEU A 1 114 ? 6.730 1.761 -30.298 1.00 93.56 114 LEU A C 1
ATOM 871 O O . LEU A 1 114 ? 7.084 2.909 -30.025 1.00 93.56 114 LEU A O 1
ATOM 875 N N . ASN A 1 115 ? 6.557 1.338 -31.557 1.00 91.88 115 ASN A N 1
ATOM 876 C CA . ASN A 1 115 ? 6.763 2.174 -32.742 1.00 91.88 115 ASN A CA 1
ATOM 877 C C . ASN A 1 115 ? 5.474 2.781 -33.317 1.00 91.88 115 ASN A C 1
ATOM 879 O O . ASN A 1 115 ? 5.540 3.858 -33.904 1.00 91.88 115 ASN A O 1
ATOM 883 N N . VAL A 1 116 ? 4.326 2.103 -33.193 1.00 92.50 116 VAL A N 1
ATOM 884 C CA . VAL A 1 116 ? 3.040 2.593 -33.729 1.00 92.50 116 VAL A CA 1
ATOM 885 C C . VAL A 1 116 ? 2.517 3.778 -32.917 1.00 92.50 116 VAL A C 1
ATOM 887 O O . VAL A 1 116 ? 2.029 4.739 -33.506 1.00 92.50 116 VAL A O 1
ATOM 890 N N . GLU A 1 117 ? 2.673 3.743 -31.592 1.00 88.31 117 GLU A N 1
ATOM 891 C CA . GLU A 1 117 ? 2.257 4.817 -30.681 1.00 88.31 117 GLU A CA 1
ATOM 892 C C . GLU A 1 117 ? 3.482 5.332 -29.910 1.00 88.31 117 GLU A C 1
ATOM 894 O O . GLU A 1 117 ? 3.720 4.945 -28.762 1.00 88.31 117 GLU A O 1
ATOM 899 N N . PRO A 1 118 ? 4.338 6.147 -30.560 1.00 88.06 118 PRO A N 1
ATOM 900 C CA . PRO A 1 118 ? 5.595 6.557 -29.968 1.00 88.06 118 PRO A CA 1
ATOM 901 C C . PRO A 1 118 ? 5.376 7.577 -28.853 1.00 88.06 118 PRO A C 1
ATOM 903 O O . PRO A 1 118 ? 4.753 8.620 -29.049 1.00 88.06 118 PRO A O 1
ATOM 906 N N . GLU A 1 119 ? 5.956 7.313 -27.687 1.00 90.69 119 GLU A N 1
ATOM 907 C CA . GLU A 1 119 ? 5.843 8.194 -26.532 1.00 90.69 119 GLU A CA 1
ATOM 908 C C . GLU A 1 119 ? 7.157 8.283 -25.756 1.00 90.69 119 GLU A C 1
ATOM 910 O O . GLU A 1 119 ? 8.013 7.402 -25.809 1.00 90.69 119 GLU A O 1
ATOM 915 N N . LYS A 1 120 ? 7.310 9.348 -24.964 1.00 90.00 120 LYS A N 1
ATOM 916 C CA . LYS A 1 120 ? 8.375 9.405 -23.958 1.00 90.00 120 LYS A CA 1
ATOM 917 C C . LYS A 1 120 ? 7.958 8.610 -22.724 1.00 90.00 120 LYS A C 1
ATOM 919 O O . LYS A 1 120 ? 6.827 8.721 -22.230 1.00 90.00 120 LYS A O 1
ATOM 924 N N . ARG A 1 121 ? 8.893 7.833 -22.191 1.00 90.38 121 ARG A N 1
ATOM 925 C CA . ARG A 1 121 ? 8.703 6.974 -21.022 1.00 90.38 121 ARG A CA 1
ATOM 926 C C . ARG A 1 121 ? 9.853 7.152 -20.044 1.00 90.38 121 ARG A C 1
ATOM 928 O O . ARG A 1 121 ? 10.991 7.385 -20.445 1.00 90.38 121 ARG A O 1
ATOM 935 N N . LEU A 1 122 ? 9.525 7.069 -18.762 1.00 90.88 122 LEU A N 1
ATOM 936 C CA . LEU A 1 122 ? 10.497 6.998 -17.682 1.00 90.88 122 LEU A CA 1
ATOM 937 C C . LEU A 1 122 ? 10.832 5.524 -17.446 1.00 90.88 122 LEU A C 1
ATOM 939 O O . LEU A 1 122 ? 9.956 4.734 -17.092 1.00 90.88 122 LEU A O 1
ATOM 943 N N . LEU A 1 123 ? 12.094 5.170 -17.639 1.00 92.06 123 LEU A N 1
ATOM 944 C CA . LEU A 1 123 ? 12.663 3.883 -17.273 1.00 92.06 123 LEU A CA 1
ATOM 945 C C . LEU A 1 123 ? 13.318 4.034 -15.906 1.00 92.06 123 LEU A C 1
ATOM 947 O O . LEU A 1 123 ? 14.270 4.804 -15.767 1.00 92.06 123 LEU A O 1
ATOM 951 N N . ARG A 1 124 ? 12.817 3.303 -14.908 1.00 92.44 124 ARG A N 1
ATOM 952 C CA . ARG A 1 124 ? 13.519 3.169 -13.628 1.00 92.44 124 ARG A CA 1
ATOM 953 C C . ARG A 1 124 ? 14.385 1.928 -13.688 1.00 92.44 124 ARG A C 1
ATOM 955 O O . ARG A 1 124 ? 13.872 0.826 -13.894 1.00 92.44 124 ARG A O 1
ATOM 962 N N . LEU A 1 125 ? 15.682 2.115 -13.528 1.00 92.06 125 LEU A N 1
ATOM 963 C CA . LEU A 1 125 ? 16.696 1.073 -13.532 1.00 92.06 125 LEU A CA 1
ATOM 964 C C . LEU A 1 125 ? 17.144 0.807 -12.100 1.00 92.06 125 LEU A C 1
ATOM 966 O O . LEU A 1 125 ? 17.206 1.726 -11.286 1.00 92.06 125 LEU A O 1
ATOM 970 N N . ILE A 1 126 ? 17.498 -0.437 -11.805 1.00 91.88 126 ILE A N 1
ATOM 971 C CA . ILE A 1 126 ? 18.140 -0.818 -10.550 1.00 91.88 126 ILE A CA 1
ATOM 972 C C . ILE A 1 126 ? 19.412 -1.601 -10.855 1.00 91.88 126 ILE A C 1
ATOM 974 O O . ILE A 1 126 ? 19.401 -2.502 -11.693 1.00 91.88 126 ILE A O 1
ATOM 978 N N . GLY A 1 127 ? 20.512 -1.181 -10.234 1.00 88.12 127 GLY A N 1
ATOM 979 C CA . GLY A 1 127 ? 21.822 -1.807 -10.364 1.00 88.12 127 GLY A CA 1
ATOM 980 C C . GLY A 1 127 ? 22.111 -2.834 -9.270 1.00 88.12 127 GLY A C 1
ATOM 981 O O . GLY A 1 127 ? 21.376 -2.930 -8.288 1.00 88.12 127 GLY A O 1
ATOM 982 N N . GLY A 1 128 ? 23.236 -3.536 -9.395 1.00 77.50 128 GLY A N 1
ATOM 983 C CA . GLY A 1 128 ? 23.785 -4.356 -8.310 1.00 77.50 128 GLY A CA 1
ATOM 984 C C . GLY A 1 128 ? 23.127 -5.727 -8.196 1.00 77.50 128 GLY A C 1
ATOM 985 O O . GLY A 1 128 ? 22.555 -6.074 -7.164 1.00 77.50 128 GLY A O 1
ATOM 986 N N . HIS A 1 129 ? 23.213 -6.505 -9.272 1.00 71.56 129 HIS A N 1
ATOM 987 C CA . HIS A 1 129 ? 22.867 -7.923 -9.274 1.00 71.56 129 HIS A CA 1
ATOM 988 C C . HIS A 1 129 ? 23.729 -8.712 -8.278 1.00 71.56 129 HIS A C 1
ATOM 990 O O . HIS A 1 129 ? 24.916 -8.427 -8.100 1.00 71.56 129 HIS A O 1
ATOM 996 N N . ASP A 1 130 ? 23.138 -9.735 -7.658 1.00 71.00 130 ASP A N 1
ATOM 997 C CA . ASP A 1 130 ? 23.923 -10.746 -6.952 1.00 71.00 130 ASP A CA 1
ATOM 998 C C . ASP A 1 130 ? 24.758 -11.576 -7.941 1.00 71.00 130 ASP A C 1
ATOM 1000 O O . ASP A 1 130 ? 24.552 -11.543 -9.157 1.00 71.00 130 ASP A O 1
ATOM 1004 N N . GLU A 1 131 ? 25.732 -12.325 -7.427 1.00 69.88 131 GLU A N 1
ATOM 1005 C CA . GLU A 1 131 ? 26.651 -13.109 -8.257 1.00 69.88 131 GLU A CA 1
ATOM 1006 C C . GLU A 1 131 ? 25.910 -14.109 -9.164 1.00 69.88 131 GLU A C 1
ATOM 1008 O O . GLU A 1 131 ? 26.232 -14.243 -10.346 1.00 69.88 131 GLU A O 1
ATOM 1013 N N . ALA A 1 132 ? 24.848 -14.736 -8.653 1.00 71.50 132 ALA A N 1
ATOM 1014 C CA . ALA A 1 132 ? 24.013 -15.659 -9.417 1.00 71.50 132 ALA A CA 1
ATOM 1015 C C . ALA A 1 132 ? 23.242 -14.963 -10.554 1.00 71.50 132 ALA A C 1
ATOM 1017 O O . ALA A 1 132 ? 23.011 -15.548 -11.614 1.00 71.50 132 ALA A O 1
ATOM 1018 N N . SER A 1 133 ? 22.797 -13.727 -10.348 1.00 71.12 133 SER A N 1
ATOM 1019 C CA . SER A 1 133 ? 22.113 -12.918 -11.358 1.00 71.12 133 SER A CA 1
ATOM 1020 C C . SER A 1 133 ? 23.104 -12.365 -12.377 1.00 71.12 133 SER A C 1
ATOM 1022 O O . SER A 1 133 ? 22.803 -12.409 -13.563 1.00 71.12 133 SER A O 1
ATOM 1024 N N . ASN A 1 134 ? 24.311 -11.968 -11.963 1.00 71.94 134 ASN A N 1
ATOM 1025 C CA . ASN A 1 134 ? 25.392 -11.574 -12.874 1.00 71.94 134 ASN A CA 1
ATOM 1026 C C . ASN A 1 134 ? 25.789 -12.705 -13.826 1.00 71.94 134 ASN A C 1
ATOM 1028 O O . ASN A 1 134 ? 25.918 -12.478 -15.025 1.00 71.94 134 ASN A O 1
ATOM 1032 N N . GLN A 1 135 ? 25.922 -13.938 -13.326 1.00 73.12 135 GLN A N 1
ATOM 1033 C CA . GLN A 1 135 ? 26.200 -15.098 -14.181 1.00 73.12 135 GLN A CA 1
ATOM 1034 C C . GLN A 1 135 ? 25.081 -15.326 -15.207 1.00 73.12 135 GLN A C 1
ATOM 1036 O O . GLN A 1 135 ? 25.354 -15.519 -16.391 1.00 73.12 135 GLN A O 1
ATOM 1041 N N . ARG A 1 136 ? 23.816 -15.244 -14.773 1.00 71.62 136 ARG A N 1
ATOM 1042 C CA . ARG A 1 136 ? 22.647 -15.385 -15.658 1.00 71.62 136 ARG A CA 1
ATOM 1043 C C . ARG A 1 136 ? 22.521 -14.243 -16.666 1.00 71.62 136 ARG A C 1
ATOM 1045 O O . ARG A 1 136 ? 22.022 -14.472 -17.760 1.00 71.62 136 ARG A O 1
ATOM 1052 N N . LEU A 1 137 ? 22.963 -13.040 -16.311 1.00 73.81 137 LEU A N 1
ATOM 1053 C CA . LEU A 1 137 ? 22.837 -11.822 -17.110 1.00 73.81 137 LEU A CA 1
ATOM 1054 C C . LEU A 1 137 ? 24.133 -11.426 -17.828 1.00 73.81 137 LEU A C 1
ATOM 1056 O O . LEU A 1 137 ? 24.179 -10.366 -18.430 1.00 73.81 137 LEU A O 1
ATOM 1060 N N . ALA A 1 138 ? 25.170 -12.267 -17.859 1.00 73.19 138 ALA A N 1
ATOM 1061 C CA . ALA A 1 138 ? 26.461 -11.918 -18.469 1.00 73.19 138 ALA A CA 1
ATOM 1062 C C . ALA A 1 138 ? 26.356 -11.426 -19.934 1.00 73.19 138 ALA A C 1
ATOM 1064 O O . ALA A 1 138 ? 27.195 -10.667 -20.414 1.00 73.19 138 ALA A O 1
ATOM 1065 N N . PHE A 1 139 ? 25.297 -11.819 -20.645 1.00 72.88 139 PHE A N 1
ATOM 1066 C CA . PHE A 1 139 ? 25.016 -11.418 -22.023 1.00 72.88 139 PHE A CA 1
ATOM 1067 C C . PHE A 1 139 ? 24.466 -9.983 -22.183 1.00 72.88 139 PHE A C 1
ATOM 1069 O O . PHE A 1 139 ? 24.429 -9.470 -23.307 1.00 72.88 139 PHE A O 1
ATOM 1076 N N . THR A 1 140 ? 24.017 -9.331 -21.102 1.00 72.88 140 THR A N 1
ATOM 1077 C CA . THR A 1 140 ? 23.447 -7.974 -21.135 1.00 72.88 140 THR A CA 1
ATOM 1078 C C . THR A 1 140 ? 24.520 -6.880 -21.186 1.00 72.88 140 THR A C 1
ATOM 1080 O O . THR A 1 140 ? 24.240 -5.749 -21.586 1.00 72.88 140 THR A O 1
ATOM 1083 N N . ASN A 1 141 ? 25.766 -7.224 -20.832 1.00 76.06 141 ASN A N 1
ATOM 1084 C CA . ASN A 1 141 ? 26.908 -6.308 -20.741 1.00 76.06 141 ASN A CA 1
ATOM 1085 C C . ASN A 1 141 ? 26.623 -5.074 -19.852 1.00 76.06 141 ASN A C 1
ATOM 1087 O O . ASN A 1 141 ? 27.123 -3.976 -20.103 1.00 76.06 141 ASN A O 1
ATOM 1091 N N . THR A 1 142 ? 25.758 -5.237 -18.845 1.00 78.00 142 THR A N 1
ATOM 1092 C CA . THR A 1 142 ? 25.412 -4.208 -17.861 1.00 78.00 142 THR A CA 1
ATOM 1093 C C . THR A 1 142 ? 24.796 -4.826 -16.609 1.00 78.00 142 THR A C 1
ATOM 1095 O O . THR A 1 142 ? 24.082 -5.823 -16.696 1.00 78.00 142 THR A O 1
ATOM 1098 N N . ASP A 1 143 ? 24.996 -4.164 -15.470 1.00 81.94 143 ASP A N 1
ATOM 1099 C CA . ASP A 1 143 ? 24.491 -4.608 -14.166 1.00 81.94 143 ASP A CA 1
ATOM 1100 C C . ASP A 1 143 ? 23.121 -4.002 -13.821 1.00 81.94 143 ASP A C 1
ATOM 1102 O O . ASP A 1 143 ? 22.760 -3.921 -12.645 1.00 81.94 143 ASP A O 1
ATOM 1106 N N . TYR A 1 144 ? 22.393 -3.487 -14.821 1.00 87.44 144 TYR A N 1
ATOM 1107 C CA . TYR A 1 144 ? 21.113 -2.805 -14.640 1.00 87.44 144 TYR A CA 1
ATOM 1108 C C . TYR A 1 144 ? 19.930 -3.630 -15.154 1.00 87.44 144 TYR A C 1
ATOM 1110 O O . TYR A 1 144 ? 19.882 -4.045 -16.314 1.00 87.44 144 TYR A O 1
ATOM 1118 N N . THR A 1 145 ? 18.904 -3.740 -14.310 1.00 90.88 145 THR A N 1
ATOM 1119 C CA . THR A 1 145 ? 17.569 -4.234 -14.672 1.00 90.88 145 THR A CA 1
ATOM 1120 C C . THR A 1 145 ? 16.590 -3.072 -14.756 1.00 90.88 145 THR A C 1
ATOM 1122 O O . THR A 1 145 ? 16.599 -2.174 -13.913 1.00 90.88 145 THR A O 1
ATOM 1125 N N . ILE A 1 146 ? 15.681 -3.107 -15.727 1.00 92.31 146 ILE A N 1
ATOM 1126 C CA . ILE A 1 146 ? 14.506 -2.235 -15.753 1.00 92.31 146 ILE A CA 1
ATOM 1127 C C . ILE A 1 146 ? 13.552 -2.695 -14.659 1.00 92.31 146 ILE A C 1
ATOM 1129 O O . ILE A 1 146 ? 12.896 -3.726 -14.790 1.00 92.31 146 ILE A O 1
ATOM 1133 N N . ARG A 1 147 ? 13.467 -1.908 -13.589 1.00 93.19 147 ARG A N 1
ATOM 1134 C CA . ARG A 1 147 ? 12.577 -2.139 -12.449 1.00 93.19 147 ARG A CA 1
ATOM 1135 C C . ARG A 1 147 ? 11.161 -1.618 -12.705 1.00 93.19 147 ARG A C 1
ATOM 1137 O O . ARG A 1 147 ? 10.201 -2.176 -12.171 1.00 93.19 147 ARG A O 1
ATOM 1144 N N . ALA A 1 148 ? 11.020 -0.556 -13.505 1.00 95.31 148 ALA A N 1
ATOM 1145 C CA . ALA A 1 148 ? 9.716 -0.022 -13.903 1.00 95.31 148 ALA A CA 1
ATOM 1146 C C . ALA A 1 148 ? 9.728 0.704 -15.262 1.00 95.31 148 ALA A C 1
ATOM 1148 O O . ALA A 1 148 ? 10.710 1.352 -15.632 1.00 95.31 148 ALA A O 1
ATOM 1149 N N . PHE A 1 149 ? 8.592 0.638 -15.959 1.00 95.00 149 PHE A N 1
ATOM 1150 C CA . PHE A 1 149 ? 8.272 1.312 -17.216 1.00 95.00 149 PHE A CA 1
ATOM 1151 C C . PHE A 1 149 ? 7.076 2.255 -17.014 1.00 95.00 149 PHE A C 1
ATOM 1153 O O . PHE A 1 149 ? 5.922 1.830 -16.923 1.00 95.00 149 PHE A O 1
ATOM 1160 N N . LEU A 1 150 ? 7.352 3.556 -16.905 1.00 93.69 150 LEU A N 1
ATOM 1161 C CA . LEU A 1 150 ? 6.408 4.558 -16.406 1.00 93.69 150 LEU A CA 1
ATOM 1162 C C . LEU A 1 150 ? 6.169 5.683 -17.417 1.00 93.69 150 LEU A C 1
ATOM 1164 O O . LEU A 1 150 ? 6.941 5.905 -18.352 1.00 93.69 150 LEU A O 1
ATOM 1168 N N . GLY A 1 151 ? 5.088 6.439 -17.221 1.00 90.88 151 GLY A N 1
ATOM 1169 C CA . GLY A 1 151 ? 4.849 7.658 -17.995 1.00 90.88 151 GLY A CA 1
ATOM 1170 C C . GLY A 1 151 ? 5.947 8.697 -17.744 1.00 90.88 151 GLY A C 1
ATOM 1171 O O . GLY A 1 151 ? 6.427 8.829 -16.622 1.00 90.88 151 GLY A O 1
ATOM 1172 N N . ALA A 1 152 ? 6.325 9.484 -18.755 1.00 87.88 152 ALA A N 1
ATOM 1173 C CA . ALA A 1 152 ? 7.389 10.492 -18.625 1.00 87.88 152 ALA A CA 1
ATOM 1174 C C . ALA A 1 152 ? 7.079 11.647 -17.648 1.00 87.88 152 ALA A C 1
ATOM 1176 O O . ALA A 1 152 ? 7.935 12.493 -17.400 1.00 87.88 152 ALA A O 1
ATOM 1177 N N . SER A 1 153 ? 5.847 11.756 -17.149 1.00 83.81 153 SER A N 1
ATOM 1178 C CA . SER A 1 153 ? 5.456 12.696 -16.088 1.00 83.81 153 SER A CA 1
ATOM 1179 C C . SER A 1 153 ? 5.398 12.050 -14.704 1.00 83.81 153 SER A C 1
ATOM 1181 O O . SER A 1 153 ? 5.032 12.727 -13.739 1.00 83.81 153 SER A O 1
ATOM 1183 N N . TYR A 1 154 ? 5.694 10.750 -14.608 1.00 88.94 154 TYR A N 1
ATOM 1184 C CA . TYR A 1 154 ? 5.750 10.064 -13.332 1.00 88.94 154 TYR A CA 1
ATOM 1185 C C . TYR A 1 154 ? 6.863 10.668 -12.490 1.00 88.94 154 TYR A C 1
ATOM 1187 O O . TYR A 1 154 ? 7.975 10.893 -12.967 1.00 88.94 154 TYR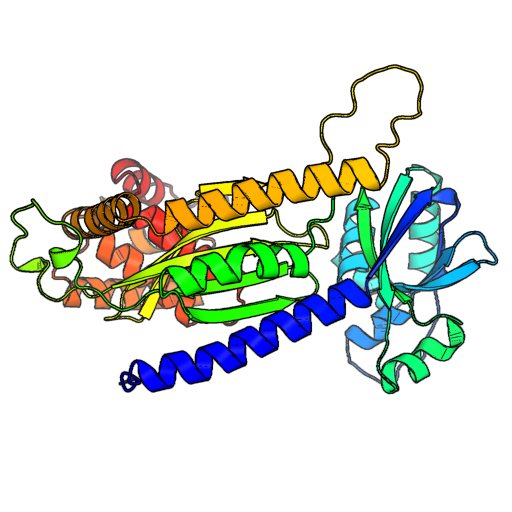 A O 1
ATOM 1195 N N . ARG A 1 155 ? 6.537 10.931 -11.232 1.00 87.31 155 ARG A N 1
ATOM 1196 C CA . ARG A 1 155 ? 7.441 11.526 -10.266 1.00 87.31 155 ARG A CA 1
ATOM 1197 C C . ARG A 1 155 ? 7.722 10.519 -9.158 1.00 87.31 155 ARG A C 1
ATOM 1199 O O . ARG A 1 155 ? 6.888 10.356 -8.259 1.00 87.31 155 ARG A O 1
ATOM 1206 N N . PRO A 1 156 ? 8.884 9.863 -9.200 1.00 87.38 156 PRO A N 1
ATOM 1207 C CA . PRO A 1 156 ? 9.360 9.090 -8.076 1.00 87.38 156 PRO A CA 1
ATOM 1208 C C . PRO A 1 156 ? 9.406 9.894 -6.783 1.00 87.38 156 PRO A C 1
ATOM 1210 O O . PRO A 1 156 ? 9.940 11.001 -6.747 1.00 87.38 156 PRO A O 1
ATOM 1213 N N . LEU A 1 157 ? 8.850 9.313 -5.726 1.00 93.00 157 LEU A N 1
ATOM 1214 C CA . LEU A 1 157 ? 9.116 9.727 -4.356 1.00 93.00 157 LEU A CA 1
ATOM 1215 C C . LEU A 1 157 ? 9.860 8.554 -3.733 1.00 93.00 157 LEU A C 1
ATOM 1217 O O . LEU A 1 157 ? 9.270 7.481 -3.597 1.00 93.00 157 LEU A O 1
ATOM 1221 N N . ASP A 1 158 ? 11.148 8.723 -3.452 1.00 93.12 158 ASP A N 1
ATOM 1222 C CA . ASP A 1 158 ? 11.977 7.619 -2.979 1.00 93.12 158 ASP A CA 1
ATOM 1223 C C . ASP A 1 158 ? 11.646 7.277 -1.523 1.00 93.12 158 ASP A C 1
ATOM 1225 O O . ASP A 1 158 ? 11.463 8.143 -0.663 1.00 93.12 158 ASP A O 1
ATOM 1229 N N . ASN A 1 159 ? 11.570 5.980 -1.245 1.00 96.94 159 ASN A N 1
ATOM 1230 C CA . ASN A 1 159 ? 11.274 5.438 0.072 1.00 96.94 159 ASN A CA 1
ATOM 1231 C C . ASN A 1 159 ? 12.360 5.803 1.085 1.00 96.94 159 ASN A C 1
ATOM 1233 O O . ASN A 1 159 ? 12.043 5.997 2.252 1.00 96.94 159 ASN A O 1
ATOM 1237 N N . ALA A 1 160 ? 13.617 5.923 0.651 1.00 96.50 160 ALA A N 1
ATOM 1238 C CA . ALA A 1 160 ? 14.714 6.355 1.512 1.00 96.50 160 ALA A CA 1
ATOM 1239 C C . ALA A 1 160 ? 14.491 7.776 2.049 1.00 96.50 160 ALA A C 1
ATOM 1241 O O . ALA A 1 160 ? 14.556 7.990 3.257 1.00 96.50 160 ALA A O 1
ATOM 1242 N N . GLU A 1 161 ? 14.140 8.722 1.173 1.00 95.62 161 GLU A N 1
ATOM 1243 C CA . GLU A 1 161 ? 13.856 10.111 1.558 1.00 95.62 161 GLU A CA 1
ATOM 1244 C C . GLU A 1 161 ? 12.591 10.199 2.428 1.00 95.62 161 GLU A C 1
ATOM 1246 O O . GLU A 1 161 ? 12.577 10.905 3.439 1.00 95.62 161 GLU A O 1
ATOM 1251 N N . LEU A 1 162 ? 11.553 9.416 2.098 1.00 96.50 162 LEU A N 1
ATOM 1252 C CA . LEU A 1 162 ? 10.347 9.285 2.920 1.00 96.50 162 LEU A CA 1
ATOM 1253 C C . LEU A 1 162 ? 10.682 8.825 4.344 1.00 96.50 162 LEU A C 1
ATOM 1255 O O . LEU A 1 162 ? 10.294 9.482 5.308 1.00 96.50 162 LEU A O 1
ATOM 1259 N N . VAL A 1 163 ? 11.395 7.704 4.471 1.00 97.06 163 VAL A N 1
ATOM 1260 C CA . VAL A 1 163 ? 11.756 7.084 5.753 1.00 97.06 163 VAL A CA 1
ATOM 1261 C C . VAL A 1 163 ? 12.650 8.021 6.566 1.00 97.06 163 VAL A C 1
ATOM 1263 O O . VAL A 1 163 ? 12.339 8.294 7.725 1.00 97.06 163 VAL A O 1
ATOM 1266 N N . GLN A 1 164 ? 13.682 8.605 5.952 1.00 96.31 164 GLN A N 1
ATOM 1267 C CA . GLN A 1 164 ? 14.567 9.575 6.603 1.00 96.31 164 GLN A CA 1
ATOM 1268 C C . GLN A 1 164 ? 13.807 10.803 7.125 1.00 96.31 164 GLN A C 1
ATOM 1270 O O . GLN A 1 164 ? 14.133 11.327 8.189 1.00 96.31 164 GLN A O 1
ATOM 1275 N N . THR A 1 165 ? 12.783 11.254 6.397 1.00 96.38 165 THR A N 1
ATOM 1276 C CA . THR A 1 165 ? 11.982 12.420 6.785 1.00 96.38 165 THR A CA 1
ATOM 1277 C C . THR A 1 165 ? 11.085 12.139 7.992 1.00 96.38 165 THR A C 1
ATOM 1279 O O . THR A 1 165 ? 10.928 12.999 8.858 1.00 96.38 165 THR A O 1
ATOM 1282 N N . VAL A 1 166 ? 10.459 10.961 8.052 1.00 96.50 166 VAL A N 1
ATOM 1283 C CA . VAL A 1 166 ? 9.411 10.662 9.047 1.00 96.50 166 VAL A CA 1
ATOM 1284 C C . VAL A 1 166 ? 9.934 9.970 10.302 1.00 96.50 166 VAL A C 1
ATOM 1286 O O . VAL A 1 166 ? 9.362 10.166 11.374 1.00 96.50 166 VAL A O 1
ATOM 1289 N N . LEU A 1 167 ? 11.014 9.185 10.208 1.00 96.12 167 LEU A N 1
ATOM 1290 C CA . LEU A 1 167 ? 11.553 8.430 11.345 1.00 96.12 167 LEU A CA 1
ATOM 1291 C C . LEU A 1 167 ? 11.909 9.304 12.559 1.00 96.12 167 LEU A C 1
ATOM 1293 O O . LEU A 1 167 ? 11.539 8.908 13.667 1.00 96.12 167 LEU A O 1
ATOM 1297 N N . PRO A 1 168 ? 12.569 10.474 12.416 1.00 95.62 168 PRO A N 1
ATOM 1298 C CA . PRO A 1 168 ? 12.875 11.325 13.564 1.00 95.62 168 PRO A CA 1
ATOM 1299 C C . PRO A 1 168 ? 11.615 11.783 14.308 1.00 95.62 168 PRO A C 1
ATOM 1301 O O . PRO A 1 168 ? 11.568 11.728 15.535 1.00 95.62 168 PRO A O 1
ATOM 1304 N N . GLU A 1 169 ? 10.568 12.165 13.572 1.00 95.44 169 GLU A N 1
ATOM 1305 C CA . GLU A 1 169 ? 9.305 12.631 14.156 1.00 95.44 169 GLU A CA 1
ATOM 1306 C C . GLU A 1 169 ? 8.520 11.514 14.845 1.00 95.44 169 GLU A C 1
ATOM 1308 O O . GLU A 1 169 ? 7.875 11.755 15.870 1.00 95.44 169 GLU A O 1
ATOM 1313 N N . LEU A 1 170 ? 8.577 10.299 14.293 1.00 94.88 170 LEU A N 1
ATOM 1314 C CA . LEU A 1 170 ? 7.981 9.103 14.886 1.00 94.88 170 LEU A CA 1
ATOM 1315 C C . LEU A 1 170 ? 8.690 8.749 16.201 1.00 94.88 170 LEU A C 1
ATOM 1317 O O . LEU A 1 170 ? 8.029 8.620 17.232 1.00 94.88 170 LEU A O 1
ATOM 1321 N N . LYS A 1 171 ? 10.030 8.695 16.195 1.00 92.25 171 LYS A N 1
ATOM 1322 C CA . LYS A 1 171 ? 10.841 8.421 17.394 1.00 92.25 171 LYS A CA 1
ATOM 1323 C C . LYS A 1 171 ? 10.621 9.469 18.485 1.00 92.25 171 LYS A C 1
ATOM 1325 O O . LYS A 1 171 ? 10.412 9.109 19.640 1.00 92.25 171 LYS A O 1
ATOM 1330 N N . ALA A 1 172 ? 10.594 10.755 18.126 1.00 92.81 172 ALA A N 1
ATOM 1331 C CA . ALA A 1 172 ? 10.349 11.849 19.069 1.00 92.81 172 ALA A CA 1
ATOM 1332 C C . ALA A 1 172 ? 8.979 11.755 19.769 1.00 92.81 172 ALA A C 1
ATOM 1334 O O . ALA A 1 172 ? 8.815 12.270 20.872 1.00 92.81 172 ALA A O 1
ATOM 1335 N N . ARG A 1 173 ? 8.002 11.081 19.148 1.00 91.94 173 ARG A N 1
ATOM 1336 C CA . ARG A 1 173 ? 6.653 10.847 19.693 1.00 91.94 173 ARG A CA 1
ATOM 1337 C C . ARG A 1 173 ? 6.487 9.461 20.319 1.00 91.94 173 ARG A C 1
ATOM 1339 O O . ARG A 1 173 ? 5.365 9.041 20.585 1.00 91.94 173 ARG A O 1
ATOM 1346 N N . GLY A 1 174 ? 7.589 8.745 20.547 1.00 90.06 174 GLY A N 1
ATOM 1347 C CA . GLY A 1 174 ? 7.574 7.415 21.155 1.00 90.06 174 GLY A CA 1
ATOM 1348 C C . GLY A 1 174 ? 6.934 6.340 20.274 1.00 90.06 174 GLY A C 1
ATOM 1349 O O . GLY A 1 174 ? 6.496 5.315 20.796 1.00 90.06 174 GLY A O 1
ATOM 1350 N N . ALA A 1 175 ? 6.845 6.568 18.959 1.00 93.25 175 ALA A N 1
ATOM 1351 C CA . ALA A 1 175 ? 6.397 5.555 18.019 1.00 93.25 175 ALA A CA 1
ATOM 1352 C C . ALA A 1 175 ? 7.571 4.658 17.600 1.00 93.25 175 ALA A C 1
ATOM 1354 O O . ALA A 1 175 ? 8.657 5.139 17.269 1.00 93.25 175 ALA A O 1
ATOM 1355 N N . TYR A 1 176 ? 7.333 3.352 17.585 1.00 93.44 176 TYR A N 1
ATOM 1356 C CA . TYR A 1 176 ? 8.294 2.322 17.205 1.00 93.44 176 TYR A CA 1
ATOM 1357 C C . TYR A 1 176 ? 7.797 1.566 15.966 1.00 93.44 176 TYR A C 1
ATOM 1359 O O . TYR A 1 176 ? 6.598 1.552 15.669 1.00 93.44 176 TYR A O 1
ATOM 1367 N N . LEU A 1 177 ? 8.708 0.953 15.208 1.00 95.69 177 LEU A N 1
ATOM 1368 C CA . LEU A 1 177 ? 8.360 0.212 13.996 1.00 95.69 177 LEU A CA 1
ATOM 1369 C C . LEU A 1 177 ? 7.820 -1.174 14.368 1.00 95.69 177 LEU A C 1
ATOM 1371 O O . LEU A 1 177 ? 8.562 -2.073 14.771 1.00 95.69 177 LEU A O 1
ATOM 1375 N N . ARG A 1 178 ? 6.511 -1.364 14.200 1.00 93.81 178 ARG A N 1
ATOM 1376 C CA . ARG A 1 178 ? 5.834 -2.625 14.512 1.00 93.81 178 ARG A CA 1
ATOM 1377 C C . ARG A 1 178 ? 6.120 -3.695 13.466 1.00 93.81 178 ARG A C 1
ATOM 1379 O O . ARG A 1 178 ? 6.428 -4.829 13.830 1.00 93.81 178 ARG A O 1
ATOM 1386 N N . GLU A 1 179 ? 5.975 -3.342 12.193 1.00 93.56 179 GLU A N 1
ATOM 1387 C CA . GLU A 1 179 ? 6.242 -4.204 11.040 1.00 93.56 179 GLU A CA 1
ATOM 1388 C C . GLU A 1 179 ? 6.406 -3.368 9.762 1.00 93.56 179 GLU A C 1
ATOM 1390 O O . GLU A 1 179 ? 5.878 -2.257 9.660 1.00 93.56 179 GLU A O 1
ATOM 1395 N N . PHE A 1 180 ? 7.100 -3.919 8.766 1.00 96.44 180 PHE A N 1
ATOM 1396 C CA . PHE A 1 180 ? 7.151 -3.359 7.418 1.00 96.44 180 PHE A CA 1
ATOM 1397 C C . PHE A 1 180 ? 7.198 -4.471 6.363 1.00 96.44 180 PHE A C 1
ATOM 1399 O O . PHE A 1 180 ? 7.581 -5.604 6.648 1.00 96.44 180 PHE A O 1
ATOM 1406 N N . SER A 1 181 ? 6.808 -4.135 5.138 1.00 95.81 181 SER A N 1
ATOM 1407 C CA . SER A 1 181 ? 6.967 -4.967 3.949 1.00 95.81 181 SER A CA 1
ATOM 1408 C C . SER A 1 181 ? 7.467 -4.090 2.812 1.00 95.81 181 SER A C 1
ATOM 1410 O O . SER A 1 181 ? 6.828 -3.100 2.457 1.00 95.81 181 SER A O 1
ATOM 1412 N N . LEU A 1 182 ? 8.624 -4.436 2.257 1.00 95.81 182 LEU A N 1
ATOM 1413 C CA . LEU A 1 182 ? 9.197 -3.761 1.103 1.00 95.81 182 LEU A CA 1
ATOM 1414 C C . LEU A 1 182 ? 9.259 -4.748 -0.059 1.00 95.81 182 LEU A C 1
ATOM 1416 O O . LEU A 1 182 ? 9.950 -5.760 0.003 1.00 95.81 182 LEU A O 1
ATOM 1420 N N . THR A 1 183 ? 8.516 -4.442 -1.114 1.00 93.38 183 THR A N 1
ATOM 1421 C CA . THR A 1 183 ? 8.478 -5.217 -2.357 1.00 93.38 183 THR A CA 1
ATOM 1422 C C . THR A 1 183 ? 8.894 -4.331 -3.525 1.00 93.38 183 THR A C 1
ATOM 1424 O O . THR A 1 183 ? 8.943 -3.104 -3.403 1.00 93.38 183 THR A O 1
ATOM 1427 N N . ASP A 1 184 ? 9.115 -4.923 -4.699 1.00 89.94 184 ASP A N 1
ATOM 1428 C CA . ASP A 1 184 ? 9.356 -4.139 -5.915 1.00 89.94 184 ASP A CA 1
ATOM 1429 C C . ASP A 1 184 ? 8.188 -3.225 -6.284 1.00 89.94 184 ASP A C 1
ATOM 1431 O O . ASP A 1 184 ? 8.390 -2.191 -6.919 1.00 89.94 184 ASP A O 1
ATOM 1435 N N . GLN A 1 185 ? 6.969 -3.574 -5.874 1.00 93.25 185 GLN A N 1
ATOM 1436 C CA . GLN A 1 185 ? 5.791 -2.768 -6.160 1.00 93.25 185 GLN A CA 1
ATOM 1437 C C . GLN A 1 185 ? 5.634 -1.606 -5.182 1.00 93.25 185 GLN A C 1
ATOM 1439 O O . GLN A 1 185 ? 5.213 -0.526 -5.588 1.00 93.25 185 GLN A O 1
ATOM 1444 N N . ARG A 1 186 ? 5.899 -1.808 -3.890 1.00 94.56 186 ARG A N 1
ATOM 1445 C CA . ARG A 1 186 ? 5.547 -0.832 -2.848 1.00 94.56 186 ARG A CA 1
ATOM 1446 C C . ARG A 1 186 ? 6.191 -1.135 -1.497 1.00 94.56 186 ARG A C 1
ATOM 1448 O O . ARG A 1 186 ? 6.511 -2.283 -1.190 1.00 94.56 186 ARG A O 1
ATOM 1455 N N . LEU A 1 187 ? 6.306 -0.084 -0.692 1.00 97.38 187 LEU A N 1
ATOM 1456 C CA . LEU A 1 187 ? 6.612 -0.114 0.733 1.00 97.38 187 LEU A CA 1
ATOM 1457 C C . LEU A 1 187 ? 5.312 -0.025 1.539 1.00 97.38 187 LEU A C 1
ATOM 1459 O O . LEU A 1 187 ? 4.455 0.801 1.228 1.00 97.38 187 LEU A O 1
ATOM 1463 N N . HIS A 1 188 ? 5.221 -0.821 2.600 1.00 97.44 188 HIS A N 1
ATOM 1464 C CA . HIS A 1 188 ? 4.278 -0.690 3.705 1.00 97.44 188 HIS A CA 1
ATOM 1465 C C . HIS A 1 188 ? 5.073 -0.615 5.007 1.00 97.44 188 HIS A C 1
ATOM 1467 O O . HIS A 1 188 ? 5.948 -1.449 5.222 1.00 97.44 188 HIS A O 1
ATOM 1473 N N . ALA A 1 189 ? 4.767 0.330 5.890 1.00 97.38 189 ALA A N 1
ATOM 1474 C CA . ALA A 1 189 ? 5.370 0.395 7.219 1.00 97.38 189 ALA A CA 1
ATOM 1475 C C . ALA A 1 189 ? 4.339 0.843 8.256 1.00 97.38 189 ALA A C 1
ATOM 1477 O O . ALA A 1 189 ? 3.616 1.817 8.036 1.00 97.38 189 ALA A O 1
ATOM 1478 N N . LYS A 1 190 ? 4.266 0.127 9.380 1.00 96.75 190 LYS A N 1
ATOM 1479 C CA . LYS A 1 190 ? 3.355 0.417 10.490 1.00 96.75 190 LYS A CA 1
ATOM 1480 C C . LYS A 1 190 ? 4.148 0.806 11.721 1.00 96.75 190 LYS A C 1
ATOM 1482 O O . LYS A 1 190 ? 4.923 0.006 12.246 1.00 96.75 190 LYS A O 1
ATOM 1487 N N . PHE A 1 191 ? 3.909 2.015 12.198 1.00 96.50 191 PHE A N 1
ATOM 1488 C CA . PHE A 1 191 ? 4.490 2.537 13.424 1.00 96.50 191 PHE A CA 1
ATOM 1489 C C . PHE A 1 191 ? 3.404 2.660 14.480 1.00 96.50 191 PHE A C 1
ATOM 1491 O O . PHE A 1 191 ? 2.315 3.135 14.169 1.00 96.50 191 PHE A O 1
ATOM 1498 N N . LEU A 1 192 ? 3.700 2.244 15.707 1.00 95.06 192 LEU A N 1
ATOM 1499 C CA . LEU A 1 192 ? 2.770 2.274 16.835 1.00 95.06 192 LEU A CA 1
ATOM 1500 C C . LEU A 1 192 ? 3.413 2.974 18.027 1.00 95.06 192 LEU A C 1
ATOM 1502 O O . LEU A 1 192 ? 4.616 2.865 18.239 1.00 95.06 192 LEU A O 1
ATOM 1506 N N . THR A 1 193 ? 2.608 3.672 18.813 1.00 92.50 193 THR A N 1
ATOM 1507 C CA . THR A 1 193 ? 2.978 4.216 20.117 1.00 92.50 193 THR A CA 1
ATOM 1508 C C . THR A 1 193 ? 2.801 3.160 21.205 1.00 92.50 193 THR A C 1
ATOM 1510 O O . THR A 1 193 ? 2.371 2.027 20.963 1.00 92.50 193 THR A O 1
ATOM 1513 N N . VAL A 1 194 ? 3.105 3.555 22.440 1.00 89.69 194 VAL A N 1
ATOM 1514 C CA . VAL A 1 194 ? 2.761 2.772 23.627 1.00 89.69 194 VAL A CA 1
ATOM 1515 C C . VAL A 1 194 ? 1.252 2.571 23.754 1.00 89.69 194 VAL A C 1
ATOM 1517 O O . VAL A 1 194 ? 0.443 3.303 23.175 1.00 89.69 194 VAL A O 1
ATOM 1520 N N . GLU A 1 195 ? 0.900 1.546 24.515 1.00 90.50 195 GLU A N 1
ATOM 1521 C CA . GLU A 1 195 ? -0.476 1.201 24.827 1.00 90.50 195 GLU A CA 1
ATOM 1522 C C . GLU A 1 195 ? -1.115 2.203 25.784 1.00 90.50 195 GLU A C 1
ATOM 1524 O O . GLU A 1 195 ? -0.477 2.697 26.714 1.00 90.50 195 GLU A O 1
ATOM 1529 N N . ARG A 1 196 ? -2.383 2.517 25.529 1.00 88.12 196 ARG A N 1
ATOM 1530 C CA . ARG A 1 196 ? -3.195 3.416 26.345 1.00 88.12 196 ARG A CA 1
ATOM 1531 C C . ARG A 1 196 ? -4.620 2.890 26.416 1.00 88.12 196 ARG A C 1
ATOM 1533 O O . ARG A 1 196 ? -5.139 2.366 25.429 1.00 88.12 196 ARG A O 1
ATOM 1540 N N . ASP A 1 197 ? -5.251 3.040 27.574 1.00 87.00 197 ASP A N 1
ATOM 1541 C CA . ASP A 1 197 ? -6.677 2.762 27.712 1.00 87.00 197 ASP A CA 1
ATOM 1542 C C . ASP A 1 197 ? -7.473 3.832 26.952 1.00 87.00 197 ASP A C 1
ATOM 1544 O O . ASP A 1 197 ? -7.187 5.029 27.050 1.00 87.00 197 ASP A O 1
ATOM 1548 N N . VAL A 1 198 ? -8.474 3.409 26.183 1.00 85.50 198 VAL A N 1
ATOM 1549 C CA . VAL A 1 198 ? -9.370 4.297 25.430 1.00 85.50 198 VAL A CA 1
ATOM 1550 C C . VAL A 1 198 ? -10.024 5.336 26.346 1.00 85.50 198 VAL A C 1
ATOM 1552 O O . VAL A 1 198 ? -10.206 6.483 25.933 1.00 85.50 198 VAL A O 1
ATOM 1555 N N . LYS A 1 199 ? -10.315 4.981 27.602 1.00 81.06 199 LYS A N 1
ATOM 1556 C CA . LYS A 1 199 ? -10.864 5.894 28.612 1.00 81.06 199 LYS A CA 1
ATOM 1557 C C . LYS A 1 199 ? -9.908 7.029 28.973 1.00 81.06 199 LYS A C 1
ATOM 1559 O O . LYS A 1 199 ? -10.360 8.154 29.177 1.00 81.06 199 LYS A O 1
ATOM 1564 N N . ASP A 1 200 ? -8.610 6.746 29.036 1.00 83.81 200 ASP A N 1
ATOM 1565 C CA . ASP A 1 200 ? -7.590 7.750 29.359 1.00 83.81 200 ASP A CA 1
ATOM 1566 C C . ASP A 1 200 ? -7.337 8.702 28.186 1.00 83.81 200 ASP A C 1
ATOM 1568 O O . ASP A 1 200 ? -6.768 9.779 28.366 1.00 83.81 200 ASP A O 1
ATOM 1572 N N . ILE A 1 201 ? -7.723 8.298 26.974 1.00 84.75 201 ILE A N 1
ATOM 1573 C CA . ILE A 1 201 ? -7.621 9.117 25.767 1.00 84.75 201 ILE A CA 1
ATOM 1574 C C . ILE A 1 201 ? -8.878 9.981 25.618 1.00 84.75 201 ILE A C 1
ATOM 1576 O O . ILE A 1 201 ? -8.770 11.193 25.469 1.00 84.75 201 ILE A O 1
ATOM 1580 N N . ALA A 1 202 ? -10.074 9.392 25.707 1.00 78.56 202 ALA A N 1
ATOM 1581 C CA . ALA A 1 202 ? -11.358 10.080 25.533 1.00 78.56 202 ALA A CA 1
ATOM 1582 C C . ALA A 1 202 ? -11.801 10.852 26.796 1.00 78.56 202 ALA A C 1
ATOM 1584 O O . ALA A 1 202 ? -12.907 10.664 27.318 1.00 78.56 202 ALA A O 1
ATOM 1585 N N . THR A 1 203 ? -10.921 11.713 27.313 1.00 65.88 203 THR A N 1
ATOM 1586 C CA . THR A 1 203 ? -11.182 12.507 28.519 1.00 65.88 203 THR A CA 1
ATOM 1587 C C . THR A 1 203 ? -12.400 13.421 28.313 1.00 65.88 203 THR A C 1
ATOM 1589 O O . THR A 1 203 ? -12.453 14.215 27.380 1.00 65.88 203 THR A O 1
ATOM 1592 N N . GLY A 1 204 ? -13.420 13.292 29.173 1.00 57.97 204 GLY A N 1
ATOM 1593 C CA . GLY A 1 204 ? -14.601 14.172 29.170 1.00 57.97 204 GLY A CA 1
ATOM 1594 C C . GLY A 1 204 ? -15.950 13.516 28.857 1.00 57.97 204 GLY A C 1
ATOM 1595 O O . GLY A 1 204 ? -16.978 14.173 29.017 1.00 57.97 204 GLY A O 1
ATOM 1596 N N . ARG A 1 205 ? -16.000 12.228 28.486 1.00 55.59 205 ARG A N 1
ATOM 1597 C CA . ARG A 1 205 ? -17.267 11.473 28.404 1.00 55.59 205 ARG A CA 1
ATOM 1598 C C . ARG A 1 205 ? -17.451 10.578 29.629 1.00 55.59 205 ARG A C 1
ATOM 1600 O O . ARG A 1 205 ? -16.513 9.929 30.088 1.00 55.59 205 ARG A O 1
ATOM 1607 N N . VAL A 1 206 ? -18.680 10.511 30.145 1.00 56.59 206 VAL A N 1
ATOM 1608 C CA . VAL A 1 206 ? -19.080 9.449 31.077 1.00 56.59 206 VAL A CA 1
ATOM 1609 C C . VAL A 1 206 ? -19.175 8.169 30.256 1.00 56.59 206 VAL A C 1
ATOM 1611 O O . VAL A 1 206 ? -20.142 7.964 29.527 1.00 56.59 206 VAL A O 1
ATOM 1614 N N . LEU A 1 207 ? -18.126 7.352 30.306 1.00 61.81 207 LEU A N 1
ATOM 1615 C CA . LEU A 1 207 ? -18.117 6.051 29.651 1.00 61.81 207 LEU A CA 1
ATOM 1616 C C . LEU A 1 207 ? -18.832 5.041 30.549 1.00 61.81 207 LEU A C 1
ATOM 1618 O O . LEU A 1 207 ? -18.489 4.893 31.724 1.00 61.81 207 LEU A O 1
ATOM 1622 N N . GLU A 1 208 ? -19.835 4.361 29.998 1.00 58.19 208 GLU A N 1
ATOM 1623 C CA . GLU A 1 208 ? -20.490 3.234 30.662 1.00 58.19 208 GLU A CA 1
ATOM 1624 C C . GLU A 1 208 ? -19.509 2.064 30.874 1.00 58.19 208 GLU A C 1
ATOM 1626 O O . GLU A 1 208 ? -18.439 1.991 30.266 1.00 58.19 208 GLU A O 1
ATOM 1631 N N . SER A 1 209 ? -19.867 1.114 31.741 1.00 56.75 209 SER A N 1
ATOM 1632 C CA . SER A 1 209 ? -18.983 -0.007 32.107 1.00 56.75 209 SER A CA 1
ATOM 1633 C C . SER A 1 209 ? -18.538 -0.885 30.923 1.00 56.75 209 SER A C 1
ATOM 1635 O O . SER A 1 209 ? -17.476 -1.498 30.997 1.00 56.75 209 SER A O 1
ATOM 1637 N N . ALA A 1 210 ? -19.284 -0.890 29.811 1.00 57.94 210 ALA A N 1
ATOM 1638 C CA . ALA A 1 210 ? -18.979 -1.658 28.600 1.00 57.94 210 ALA A CA 1
ATOM 1639 C C . ALA A 1 210 ? -17.661 -1.254 27.898 1.00 57.94 210 ALA A C 1
ATOM 1641 O O . ALA A 1 210 ? -17.155 -2.000 27.058 1.00 57.94 210 ALA A O 1
ATOM 1642 N N . PHE A 1 211 ? -17.089 -0.093 28.239 1.00 59.22 211 PHE A N 1
ATOM 1643 C CA . PHE A 1 211 ? -15.839 0.423 27.659 1.00 59.22 211 PHE A CA 1
ATOM 1644 C C . PHE A 1 211 ? -14.602 0.182 28.538 1.00 59.22 211 PHE A C 1
ATOM 1646 O O . PHE A 1 211 ? -13.492 0.523 28.137 1.00 59.22 211 PHE A O 1
ATOM 1653 N N . VAL A 1 212 ? -14.778 -0.373 29.742 1.00 57.00 212 VAL A N 1
ATOM 1654 C CA . VAL A 1 212 ? -13.684 -0.583 30.701 1.00 57.00 212 VAL A CA 1
ATOM 1655 C C . VAL A 1 212 ? -12.742 -1.677 30.191 1.00 57.00 212 VAL A C 1
ATOM 1657 O O . VAL A 1 212 ? -13.165 -2.813 29.986 1.00 57.00 212 VAL A O 1
ATOM 1660 N N . GLY A 1 213 ? -11.457 -1.342 30.028 1.00 69.00 213 GLY A N 1
ATOM 1661 C CA . GLY A 1 213 ? -10.403 -2.287 29.645 1.00 69.00 213 GLY A CA 1
ATOM 1662 C C . GLY A 1 213 ? -10.123 -2.385 28.142 1.00 69.00 213 GLY A C 1
ATOM 1663 O O . GLY A 1 213 ? -9.418 -3.305 27.724 1.00 69.00 213 GLY A O 1
ATOM 1664 N N . GLU A 1 214 ? -10.649 -1.467 27.323 1.00 82.00 214 GLU A N 1
ATOM 1665 C CA . GLU A 1 214 ? -10.271 -1.380 25.910 1.00 82.00 214 GLU A CA 1
ATOM 1666 C C . GLU A 1 214 ? -8.928 -0.654 25.781 1.00 82.00 214 GLU A C 1
ATOM 1668 O O . GLU A 1 214 ? -8.841 0.569 25.888 1.00 82.00 214 GLU A O 1
ATOM 1673 N N . VAL A 1 215 ? -7.862 -1.420 25.560 1.00 87.75 215 VAL A N 1
ATOM 1674 C CA . VAL A 1 215 ? -6.507 -0.884 25.416 1.00 87.75 215 VAL A CA 1
ATOM 1675 C C . VAL A 1 215 ? -6.112 -0.890 23.948 1.00 87.75 215 VAL A C 1
ATOM 1677 O O . VAL A 1 215 ? -6.239 -1.903 23.253 1.00 87.75 215 VAL A O 1
ATOM 1680 N N . VAL A 1 216 ? -5.605 0.247 23.481 1.00 91.62 216 VAL A N 1
ATOM 1681 C CA . VAL A 1 216 ? -5.206 0.444 22.089 1.00 91.62 216 VAL A CA 1
ATOM 1682 C C . VAL A 1 216 ? -3.784 0.974 21.990 1.00 91.62 216 VAL A C 1
ATOM 1684 O O . VAL A 1 216 ? -3.280 1.643 22.892 1.00 91.62 216 VAL A O 1
ATOM 1687 N N . ARG A 1 217 ? -3.138 0.707 20.857 1.00 93.50 217 ARG A N 1
ATOM 1688 C CA . ARG A 1 217 ? -1.958 1.453 20.407 1.00 93.50 217 ARG A CA 1
ATOM 1689 C C . ARG A 1 217 ? -2.356 2.284 19.208 1.00 93.50 217 ARG A C 1
ATOM 1691 O O . ARG A 1 217 ? -3.003 1.778 18.298 1.00 93.50 217 ARG A O 1
ATOM 1698 N N . MET A 1 218 ? -1.974 3.550 19.200 1.00 92.81 218 MET A N 1
ATOM 1699 C CA . MET A 1 218 ? -2.216 4.436 18.066 1.00 92.81 218 MET A CA 1
ATOM 1700 C C . MET A 1 218 ? -0.929 4.625 17.284 1.00 92.81 218 MET A C 1
ATOM 1702 O O . MET A 1 218 ? 0.152 4.296 17.759 1.00 92.81 218 MET A O 1
ATOM 1706 N N . GLY A 1 219 ? -1.024 5.087 16.050 1.00 94.88 219 GLY A N 1
ATOM 1707 C CA . GLY A 1 219 ? 0.112 4.992 15.161 1.00 94.88 219 GLY A CA 1
ATOM 1708 C C . GLY A 1 219 ? -0.097 5.617 13.802 1.00 94.88 219 GLY A C 1
ATOM 1709 O O . GLY A 1 219 ? -1.107 6.263 13.520 1.00 94.88 219 GLY A O 1
ATOM 1710 N N . VAL A 1 220 ? 0.884 5.373 12.942 1.00 96.19 220 VAL A N 1
ATOM 1711 C CA . VAL A 1 220 ? 0.880 5.809 11.551 1.00 96.19 220 VAL A CA 1
ATOM 1712 C C . VAL A 1 220 ? 1.199 4.626 10.654 1.00 96.19 220 VAL A C 1
ATOM 1714 O O . VAL A 1 220 ? 2.142 3.869 10.882 1.00 96.19 220 VAL A O 1
ATOM 1717 N N . TYR A 1 221 ? 0.412 4.503 9.597 1.00 97.25 221 TYR A N 1
ATOM 1718 C CA . TYR A 1 221 ? 0.660 3.620 8.478 1.00 97.25 221 TYR A CA 1
ATOM 1719 C C . TYR A 1 221 ? 1.190 4.431 7.293 1.00 97.25 221 TYR A C 1
ATOM 1721 O O . TYR A 1 221 ? 0.583 5.424 6.881 1.00 97.25 221 TYR A O 1
ATOM 1729 N N . LEU A 1 222 ? 2.317 3.985 6.741 1.00 97.00 222 LEU A N 1
ATOM 1730 C CA . LEU A 1 222 ? 2.936 4.538 5.546 1.00 97.00 222 LEU A CA 1
ATOM 1731 C C . LEU A 1 222 ? 2.832 3.536 4.403 1.00 97.00 222 LEU A C 1
ATOM 1733 O O . LEU A 1 222 ? 3.182 2.364 4.557 1.00 97.00 222 LEU A O 1
ATOM 1737 N N . ARG A 1 223 ? 2.433 4.028 3.233 1.00 96.94 223 ARG A N 1
ATOM 1738 C CA . ARG A 1 223 ? 2.530 3.300 1.971 1.00 96.94 223 ARG A CA 1
ATOM 1739 C C . ARG A 1 223 ? 3.093 4.190 0.889 1.00 96.94 223 ARG A C 1
ATOM 1741 O O . ARG A 1 223 ? 2.691 5.343 0.772 1.00 96.94 223 ARG A O 1
ATOM 1748 N N . ASN A 1 224 ? 3.980 3.651 0.067 1.00 97.25 224 ASN A N 1
ATOM 1749 C CA . ASN A 1 224 ? 4.517 4.371 -1.080 1.00 97.25 224 ASN A CA 1
ATOM 1750 C C . ASN A 1 224 ? 4.935 3.407 -2.192 1.00 97.25 224 ASN A C 1
ATOM 1752 O O . ASN A 1 224 ? 5.283 2.258 -1.923 1.00 97.25 224 ASN A O 1
ATOM 1756 N N . SER A 1 225 ? 4.912 3.870 -3.440 1.00 95.62 225 SER A N 1
ATOM 1757 C CA . SER A 1 225 ? 5.425 3.111 -4.577 1.00 95.62 225 SER A CA 1
ATOM 1758 C C . SER A 1 225 ? 6.375 3.958 -5.406 1.00 95.62 225 SER A C 1
ATOM 1760 O O . SER A 1 225 ? 6.029 4.975 -5.999 1.00 95.62 225 SER A O 1
ATOM 1762 N N . GLU A 1 226 ? 7.598 3.467 -5.509 1.00 93.50 226 GLU A N 1
ATOM 1763 C CA . GLU A 1 226 ? 8.597 3.979 -6.437 1.00 93.50 226 GLU A CA 1
ATOM 1764 C C . GLU A 1 226 ? 8.294 3.564 -7.884 1.00 93.50 226 GLU A C 1
ATOM 1766 O O . GLU A 1 226 ? 8.695 4.231 -8.836 1.00 93.50 226 GLU A O 1
ATOM 1771 N N . THR A 1 227 ? 7.569 2.468 -8.062 1.00 94.75 227 THR A N 1
ATOM 1772 C CA . THR A 1 227 ? 7.377 1.798 -9.345 1.00 94.75 227 THR A CA 1
ATOM 1773 C C . THR A 1 227 ? 5.961 1.960 -9.885 1.00 94.75 227 THR A C 1
ATOM 1775 O O . THR A 1 227 ? 5.622 1.295 -10.847 1.00 94.75 227 THR A O 1
ATOM 1778 N N . GLY A 1 228 ? 5.125 2.843 -9.332 1.00 92.06 228 GLY A N 1
ATOM 1779 C CA . GLY A 1 228 ? 3.821 3.210 -9.903 1.00 92.06 228 GLY A CA 1
ATOM 1780 C C . GLY A 1 228 ? 2.638 2.305 -9.556 1.00 92.06 228 GLY A C 1
ATOM 1781 O O . GLY A 1 228 ? 1.578 2.457 -10.158 1.00 92.06 228 GLY A O 1
ATOM 1782 N N . PHE A 1 229 ? 2.776 1.404 -8.583 1.00 92.38 229 PHE A N 1
ATOM 1783 C CA . PHE A 1 229 ? 1.704 0.496 -8.142 1.00 92.38 229 PHE A CA 1
ATOM 1784 C C . PHE A 1 229 ? 0.832 1.065 -7.014 1.00 92.38 229 PHE A C 1
ATOM 1786 O O . PHE A 1 229 ? -0.216 0.510 -6.697 1.00 92.38 229 PHE A O 1
ATOM 1793 N N . ALA A 1 230 ? 1.243 2.172 -6.398 1.00 91.75 230 ALA A N 1
ATOM 1794 C CA . ALA A 1 230 ? 0.477 2.861 -5.368 1.00 91.75 230 ALA A CA 1
ATOM 1795 C C . ALA A 1 230 ? 0.807 4.359 -5.360 1.00 91.75 230 ALA A C 1
ATOM 1797 O O . ALA A 1 230 ? 1.812 4.794 -5.908 1.00 91.75 230 ALA A O 1
ATOM 1798 N N . SER A 1 231 ? -0.052 5.154 -4.732 1.00 93.25 231 SER A N 1
ATOM 1799 C CA . SER A 1 231 ? 0.273 6.527 -4.335 1.00 93.25 231 SER A CA 1
ATOM 1800 C C . SER A 1 231 ? 0.938 6.538 -2.963 1.00 93.25 231 SER A C 1
ATOM 1802 O O . SER A 1 231 ? 0.594 5.688 -2.135 1.00 93.25 231 SER A O 1
ATOM 1804 N N . LEU A 1 232 ? 1.748 7.558 -2.678 1.00 95.62 232 LEU A N 1
ATOM 1805 C CA . LEU A 1 232 ? 2.157 7.859 -1.311 1.00 95.62 232 LEU A CA 1
ATOM 1806 C C . LEU A 1 232 ? 0.923 8.139 -0.447 1.00 95.62 232 LEU A C 1
ATOM 1808 O O . LEU A 1 232 ? 0.041 8.916 -0.823 1.00 95.62 232 LEU A O 1
ATOM 1812 N N . ASP A 1 233 ? 0.859 7.478 0.696 1.00 95.19 233 ASP A N 1
ATOM 1813 C CA . ASP A 1 233 ? -0.289 7.446 1.588 1.00 95.19 233 ASP A CA 1
ATOM 1814 C C . ASP A 1 233 ? 0.208 7.397 3.032 1.00 95.19 233 ASP A C 1
ATOM 1816 O O . ASP A 1 233 ? 0.946 6.490 3.420 1.00 95.19 233 ASP A O 1
ATOM 1820 N N . VAL A 1 234 ? -0.187 8.412 3.798 1.00 95.50 234 VAL A N 1
ATOM 1821 C CA . VAL A 1 234 ? 0.034 8.502 5.239 1.00 95.50 234 VAL A CA 1
ATOM 1822 C C . VAL A 1 234 ? -1.323 8.483 5.914 1.00 95.50 234 VAL A C 1
ATOM 1824 O O . VAL A 1 234 ? -2.151 9.373 5.703 1.00 95.50 234 VAL A O 1
ATOM 1827 N N . SER A 1 235 ? -1.551 7.451 6.715 1.00 95.06 235 SER A N 1
ATOM 1828 C CA . SER A 1 235 ? -2.815 7.197 7.400 1.00 95.06 235 SER A CA 1
ATOM 1829 C C . SER A 1 235 ? -2.587 7.012 8.894 1.00 95.06 235 SER A C 1
ATOM 1831 O O . SER A 1 235 ? -1.553 6.487 9.298 1.00 95.06 235 SER A O 1
ATOM 1833 N N . GLY A 1 236 ? -3.569 7.389 9.713 1.00 94.81 236 GLY A N 1
ATOM 1834 C CA . GLY A 1 236 ? -3.605 6.948 11.108 1.00 94.81 236 GLY A CA 1
ATOM 1835 C C . GLY A 1 236 ? -3.763 5.427 11.194 1.00 94.81 236 GLY A C 1
ATOM 1836 O O . GLY A 1 236 ? -4.351 4.804 10.307 1.00 94.81 236 GLY A O 1
ATOM 1837 N N . LEU A 1 237 ? -3.233 4.832 12.253 1.00 95.56 237 LEU A N 1
ATOM 1838 C CA . LEU A 1 237 ? -3.338 3.408 12.552 1.00 95.56 237 LEU A CA 1
ATOM 1839 C C . LEU A 1 237 ? -3.766 3.239 14.007 1.00 95.56 237 LEU A C 1
ATOM 1841 O O . LEU A 1 237 ? -3.271 3.947 14.881 1.00 95.56 237 LEU A O 1
ATOM 1845 N N . ILE A 1 238 ? -4.645 2.279 14.265 1.00 94.69 238 ILE A N 1
ATOM 1846 C CA . ILE A 1 238 ? -4.978 1.838 15.618 1.00 94.69 238 ILE A CA 1
ATOM 1847 C C . ILE A 1 238 ? -4.833 0.324 15.679 1.00 94.69 238 ILE A C 1
ATOM 1849 O O . ILE A 1 238 ? -5.321 -0.372 14.797 1.00 94.69 238 ILE A O 1
ATOM 1853 N N . GLU A 1 239 ? -4.177 -0.188 16.710 1.00 94.12 239 GLU A N 1
ATOM 1854 C CA . GLU A 1 239 ? -4.120 -1.611 17.037 1.00 94.12 239 GLU A CA 1
ATOM 1855 C C . GLU A 1 239 ? -4.936 -1.844 18.312 1.00 94.12 239 GLU A C 1
ATOM 1857 O O . GLU A 1 239 ? -4.602 -1.317 19.376 1.00 94.12 239 GLU A O 1
ATOM 1862 N N . ILE A 1 240 ? -6.015 -2.616 18.204 1.00 89.69 240 ILE A N 1
ATOM 1863 C CA . ILE A 1 240 ? -6.839 -3.025 19.345 1.00 89.69 240 ILE A CA 1
ATOM 1864 C C . ILE A 1 240 ? -6.149 -4.201 20.038 1.00 89.69 240 ILE A C 1
ATOM 1866 O O . ILE A 1 240 ? -5.999 -5.259 19.431 1.00 89.69 240 ILE A O 1
ATOM 1870 N N . LEU A 1 241 ? -5.712 -4.064 21.295 1.00 85.38 241 LEU A N 1
ATOM 1871 C CA . LEU A 1 241 ? -4.790 -5.044 21.892 1.00 85.38 241 LEU A CA 1
ATOM 1872 C C . LEU A 1 241 ? -5.421 -6.375 22.275 1.00 85.38 241 LEU A C 1
ATOM 1874 O O . LEU A 1 241 ? -4.752 -7.405 22.198 1.00 85.38 241 LEU A O 1
ATOM 1878 N N . LYS A 1 242 ? -6.706 -6.377 22.636 1.00 82.25 242 LYS A N 1
ATOM 1879 C CA . LYS A 1 242 ? -7.445 -7.596 22.999 1.00 82.25 242 LYS A CA 1
ATOM 1880 C C . LYS A 1 242 ? -7.381 -8.662 21.899 1.00 82.25 242 LYS A C 1
ATOM 1882 O O . LYS A 1 242 ? -7.341 -9.857 22.181 1.00 82.25 242 LYS A O 1
ATOM 1887 N N . CYS A 1 243 ? -7.334 -8.219 20.648 1.00 78.81 243 CYS A N 1
ATOM 1888 C CA . CYS A 1 243 ? -7.341 -9.050 19.450 1.00 78.81 243 CYS A CA 1
ATOM 1889 C C . CYS A 1 243 ? -6.151 -8.781 18.518 1.00 78.81 243 CYS A C 1
ATOM 1891 O O . CYS A 1 243 ? -6.013 -9.479 17.522 1.00 78.81 243 CYS A O 1
ATOM 1893 N N . LEU A 1 244 ? -5.271 -7.822 18.820 1.00 82.94 244 LEU A N 1
ATOM 1894 C CA . LEU A 1 244 ? -4.177 -7.363 17.950 1.00 82.94 244 LEU A CA 1
ATOM 1895 C C . LEU A 1 244 ? -4.644 -6.989 16.530 1.00 82.94 244 LEU A C 1
ATOM 1897 O O . LEU A 1 244 ? -3.919 -7.191 15.555 1.00 82.94 244 LEU A O 1
ATOM 1901 N N . ASN A 1 245 ? -5.872 -6.486 16.410 1.00 84.56 245 ASN A N 1
ATOM 1902 C CA . ASN A 1 245 ? -6.455 -6.114 15.128 1.00 84.56 245 ASN A CA 1
ATOM 1903 C C . ASN A 1 245 ? -6.045 -4.692 14.751 1.00 84.56 245 ASN A C 1
ATOM 1905 O O . ASN A 1 245 ? -6.246 -3.754 15.526 1.00 84.56 245 ASN A O 1
ATOM 1909 N N . GLY A 1 246 ? -5.495 -4.540 13.547 1.00 91.06 246 GLY A N 1
ATOM 1910 C CA . GLY A 1 246 ? -5.162 -3.248 12.963 1.00 91.06 246 GLY A CA 1
ATOM 1911 C C . GLY A 1 246 ? -6.373 -2.581 12.308 1.00 91.06 246 GLY A C 1
ATOM 1912 O O . GLY A 1 246 ? -7.164 -3.218 11.616 1.00 91.06 246 GLY A O 1
ATOM 1913 N N . LEU A 1 247 ? -6.492 -1.272 12.490 1.00 94.88 247 LEU A N 1
ATOM 1914 C CA . LEU A 1 247 ? -7.474 -0.410 11.848 1.00 94.88 247 LEU A CA 1
ATOM 1915 C C . LEU A 1 247 ? -6.733 0.747 11.188 1.00 94.88 247 LEU A C 1
ATOM 1917 O O . LEU A 1 247 ? -6.176 1.612 11.868 1.00 94.88 247 LEU A O 1
ATOM 1921 N N . ILE A 1 248 ? -6.711 0.764 9.856 1.00 95.25 248 ILE A N 1
ATOM 1922 C CA . ILE A 1 248 ? -6.057 1.839 9.108 1.00 95.25 248 ILE A CA 1
ATOM 1923 C C . ILE A 1 248 ? -7.099 2.906 8.783 1.00 95.25 248 ILE A C 1
ATOM 1925 O O . ILE A 1 248 ? -8.009 2.698 7.978 1.00 95.25 248 ILE A O 1
ATOM 1929 N N . CYS A 1 249 ? -6.916 4.079 9.378 1.00 92.00 249 CYS A N 1
ATOM 1930 C CA . CYS A 1 249 ? -7.765 5.244 9.183 1.00 92.00 249 CYS A CA 1
ATOM 1931 C C . CYS A 1 249 ? -7.669 5.760 7.728 1.00 92.00 249 CYS A C 1
ATOM 1933 O O . CYS A 1 249 ? -6.729 5.423 6.994 1.00 92.00 249 CYS A O 1
ATOM 1935 N N . PRO A 1 250 ? -8.608 6.601 7.258 1.00 83.50 250 PRO A N 1
ATOM 1936 C CA . PRO A 1 250 ? -8.502 7.247 5.967 1.00 83.50 250 PRO A CA 1
ATOM 1937 C C . PRO A 1 250 ? -7.201 8.039 5.902 1.00 83.50 250 PRO A C 1
ATOM 1939 O O . PRO A 1 250 ? -6.740 8.586 6.906 1.00 83.50 250 PRO A O 1
ATOM 1942 N N . ALA A 1 251 ? -6.616 8.083 4.709 1.00 73.50 251 ALA A N 1
ATOM 1943 C CA . ALA A 1 251 ? -5.370 8.794 4.490 1.00 73.50 251 ALA A CA 1
ATOM 1944 C C . ALA A 1 251 ? -5.522 10.256 4.916 1.00 73.50 251 ALA A C 1
ATOM 1946 O O . ALA A 1 251 ? -6.340 10.983 4.350 1.00 73.50 251 ALA A O 1
ATOM 1947 N N . ALA A 1 252 ? -4.710 10.674 5.885 1.00 77.75 252 ALA A N 1
ATOM 1948 C CA . ALA A 1 252 ? -4.579 12.077 6.243 1.00 77.75 252 ALA A CA 1
ATOM 1949 C C . ALA A 1 252 ? -3.945 12.845 5.073 1.00 77.75 252 ALA A C 1
ATOM 1951 O O . ALA A 1 252 ? -4.382 13.943 4.738 1.00 77.75 252 ALA A O 1
ATOM 1952 N N . THR A 1 253 ? -2.995 12.207 4.378 1.00 86.81 253 THR A N 1
ATOM 1953 C CA . THR A 1 253 ? -2.405 12.720 3.139 1.00 86.81 253 THR A CA 1
ATOM 1954 C C . THR A 1 253 ? -2.258 11.608 2.107 1.00 86.81 253 THR A C 1
ATOM 1956 O O . THR A 1 253 ? -1.679 10.557 2.381 1.00 86.81 253 THR A O 1
ATOM 1959 N N . LYS A 1 254 ? -2.734 11.871 0.883 1.00 88.44 254 LYS A N 1
ATOM 1960 C CA . LYS A 1 254 ? -2.520 11.023 -0.296 1.00 88.44 254 LYS A CA 1
ATOM 1961 C C . LYS A 1 254 ? -1.890 11.846 -1.414 1.00 88.44 254 LYS A C 1
ATOM 1963 O O . LYS A 1 254 ? -2.508 12.784 -1.916 1.00 88.44 254 LYS A O 1
ATOM 1968 N N . VAL A 1 255 ? -0.677 11.490 -1.829 1.00 87.88 255 VAL A N 1
ATOM 1969 C CA . VAL A 1 255 ? 0.063 12.202 -2.879 1.00 87.88 255 VAL A CA 1
ATOM 1970 C C . VAL A 1 255 ? 0.169 11.320 -4.113 1.00 87.88 255 VAL A C 1
ATOM 1972 O O . VAL A 1 255 ? 0.705 10.216 -4.076 1.00 87.88 255 VAL A O 1
ATOM 1975 N N . ARG A 1 256 ? -0.357 11.811 -5.239 1.00 88.19 256 ARG A N 1
ATOM 1976 C CA . ARG A 1 256 ? -0.180 11.150 -6.536 1.00 88.19 256 ARG A CA 1
ATOM 1977 C C . ARG A 1 256 ? 1.221 11.439 -7.070 1.00 88.19 256 ARG A C 1
ATOM 1979 O O . ARG A 1 256 ? 1.679 12.575 -7.010 1.00 88.19 256 ARG A O 1
ATOM 1986 N N . HIS A 1 257 ? 1.838 10.437 -7.686 1.00 81.62 257 HIS A N 1
ATOM 1987 C CA . HIS A 1 257 ? 3.149 10.525 -8.343 1.00 81.62 257 HIS A CA 1
ATOM 1988 C C . HIS A 1 257 ? 3.088 11.224 -9.708 1.00 81.62 257 HIS A C 1
ATOM 1990 O O . HIS A 1 257 ? 3.668 10.767 -10.690 1.00 81.62 257 HIS A O 1
ATOM 1996 N N . ILE A 1 258 ? 2.336 12.319 -9.796 1.00 79.31 258 ILE A N 1
ATOM 1997 C CA . ILE A 1 258 ? 2.234 13.136 -11.001 1.00 79.31 258 ILE A CA 1
ATOM 1998 C C . ILE A 1 258 ? 3.070 14.387 -10.745 1.00 79.31 258 ILE A C 1
ATOM 2000 O O . ILE A 1 258 ? 2.785 15.142 -9.814 1.00 79.31 258 ILE A O 1
ATOM 2004 N N . GLY A 1 259 ? 4.108 14.607 -11.556 1.00 65.00 259 GLY A N 1
ATOM 2005 C CA . GLY A 1 259 ? 4.751 15.920 -11.624 1.00 65.00 259 GLY A CA 1
ATOM 2006 C C . GLY A 1 259 ? 3.695 16.964 -11.989 1.00 65.00 259 GLY A C 1
ATOM 2007 O O . GLY A 1 259 ? 2.856 16.680 -12.843 1.00 65.00 259 GLY A O 1
ATOM 2008 N N . GLY A 1 260 ? 3.681 18.111 -11.295 1.00 52.97 260 GLY A N 1
ATOM 2009 C CA . GLY A 1 260 ? 2.625 19.128 -11.394 1.00 52.97 260 GLY A CA 1
ATOM 2010 C C . GLY A 1 260 ? 2.201 19.434 -12.834 1.00 52.97 260 GLY A C 1
ATOM 2011 O O . GLY A 1 260 ? 2.996 19.267 -13.759 1.00 52.97 260 GLY A O 1
ATOM 2012 N N . LYS A 1 261 ? 0.933 19.849 -13.020 1.00 43.72 261 LYS A N 1
ATOM 2013 C CA . LYS A 1 261 ? 0.366 20.198 -14.334 1.00 43.72 261 LYS A CA 1
ATOM 2014 C C . LYS A 1 261 ? 1.378 21.047 -15.101 1.00 43.72 261 LYS A C 1
ATOM 2016 O O . LYS A 1 261 ? 1.624 22.194 -14.743 1.00 43.72 261 LYS A O 1
ATOM 2021 N N . ARG A 1 262 ? 1.963 20.447 -16.138 1.00 44.19 262 ARG A N 1
ATOM 2022 C CA . ARG A 1 262 ? 2.745 21.144 -17.152 1.00 44.19 262 ARG A CA 1
ATOM 2023 C C . ARG A 1 262 ? 1.788 22.179 -17.729 1.00 44.19 262 ARG A C 1
ATOM 2025 O O . ARG A 1 262 ? 0.757 21.785 -18.272 1.00 44.19 262 ARG A O 1
ATOM 2032 N N . GLY A 1 263 ? 2.057 23.462 -17.491 1.00 36.38 263 GLY A N 1
ATOM 2033 C CA . GLY A 1 263 ? 1.318 24.537 -18.138 1.00 36.38 263 GLY A CA 1
ATOM 2034 C C . GLY A 1 263 ? 1.261 24.231 -19.628 1.00 36.38 263 GLY A C 1
ATOM 2035 O O . GLY A 1 263 ? 2.265 23.810 -20.212 1.00 36.38 263 GLY A O 1
ATOM 2036 N N . ALA A 1 264 ? 0.061 24.315 -20.188 1.00 36.06 264 ALA A N 1
ATOM 2037 C CA . ALA A 1 264 ? -0.154 24.242 -21.617 1.00 36.06 264 ALA A CA 1
ATOM 2038 C C . ALA A 1 264 ? 0.405 25.530 -22.229 1.00 36.06 264 ALA A C 1
ATOM 2040 O O . ALA A 1 264 ? -0.350 26.447 -22.511 1.00 36.06 264 ALA A O 1
ATOM 2041 N N . ASP A 1 265 ? 1.725 25.589 -22.366 1.00 36.94 265 ASP A N 1
ATOM 2042 C CA . ASP A 1 265 ? 2.370 26.459 -23.334 1.00 36.94 265 ASP A CA 1
ATOM 2043 C C . ASP A 1 265 ? 2.736 25.560 -24.514 1.00 36.94 265 ASP A C 1
ATOM 2045 O O . ASP A 1 265 ? 3.378 24.516 -24.353 1.00 36.94 265 ASP A O 1
ATOM 2049 N N . GLU A 1 266 ? 2.234 25.937 -25.685 1.00 39.75 266 GLU A N 1
ATOM 2050 C CA . GLU A 1 266 ? 2.225 25.195 -26.950 1.00 39.75 266 GLU A CA 1
ATOM 2051 C C . GLU A 1 266 ? 3.621 24.894 -27.538 1.00 39.75 266 GLU A C 1
ATOM 2053 O O . GLU A 1 266 ? 3.714 24.304 -28.609 1.00 39.75 266 GLU A O 1
ATOM 2058 N N . ASP A 1 267 ? 4.707 25.159 -26.806 1.00 36.12 267 ASP A N 1
ATOM 2059 C CA . ASP A 1 267 ? 6.093 24.981 -27.250 1.00 36.12 267 ASP A CA 1
ATOM 2060 C C . ASP A 1 267 ? 6.879 23.984 -26.375 1.00 36.12 267 ASP A C 1
ATOM 2062 O O . ASP A 1 267 ? 7.863 24.318 -25.723 1.00 36.12 267 ASP A O 1
ATOM 2066 N N . GLY A 1 268 ? 6.446 22.719 -26.358 1.00 40.38 268 GLY A N 1
ATOM 2067 C CA . GLY A 1 268 ? 7.304 21.515 -26.406 1.00 40.38 268 GLY A CA 1
ATOM 2068 C C . GLY A 1 268 ? 8.479 21.270 -25.429 1.00 40.38 268 GLY A C 1
ATOM 2069 O O . GLY A 1 268 ? 9.104 20.212 -25.540 1.00 40.38 268 GLY A O 1
ATOM 2070 N N . LEU A 1 269 ? 8.820 22.145 -24.478 1.00 41.38 269 LEU A N 1
ATOM 2071 C CA . LEU A 1 269 ? 10.058 22.054 -23.685 1.00 41.38 269 LEU A CA 1
ATOM 2072 C C . LEU A 1 269 ? 9.866 22.474 -22.219 1.00 41.38 269 LEU A C 1
ATOM 2074 O O . LEU A 1 269 ? 10.507 23.391 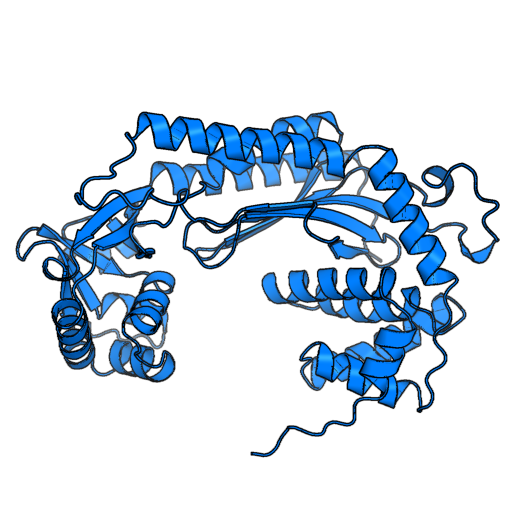-21.721 1.00 41.38 269 LEU A O 1
ATOM 2078 N N . ASN A 1 270 ? 9.049 21.727 -21.478 1.00 45.47 270 ASN A N 1
ATOM 2079 C CA . ASN A 1 270 ? 8.919 21.897 -20.027 1.00 45.47 270 ASN A CA 1
ATOM 2080 C C . ASN A 1 270 ? 9.766 20.868 -19.263 1.00 45.47 270 ASN A C 1
ATOM 2082 O O . ASN A 1 270 ? 9.254 19.891 -18.709 1.00 45.47 270 ASN A O 1
ATOM 2086 N N . PHE A 1 271 ? 11.083 21.091 -19.240 1.00 54.69 271 PHE A N 1
ATOM 2087 C CA . PHE A 1 271 ? 12.013 20.373 -18.368 1.00 54.69 271 PHE A CA 1
ATOM 2088 C C . PHE A 1 271 ? 12.225 21.183 -17.085 1.00 54.69 271 PHE A C 1
ATOM 2090 O O . PHE A 1 271 ? 13.068 22.075 -17.041 1.00 54.69 271 PHE A O 1
ATOM 2097 N N . LEU A 1 272 ? 11.478 20.873 -16.018 1.00 58.47 272 LEU A N 1
ATOM 2098 C CA . LEU A 1 272 ? 11.891 21.319 -14.684 1.00 58.47 272 LEU A CA 1
ATOM 2099 C C . LEU A 1 272 ? 13.322 20.833 -14.449 1.00 58.47 272 LEU A C 1
ATOM 2101 O O . LEU A 1 272 ? 13.604 19.648 -14.658 1.00 58.47 272 LEU A O 1
ATOM 2105 N N . SER A 1 273 ? 14.204 21.732 -14.010 1.00 67.44 273 SER A N 1
ATOM 2106 C CA . SER A 1 273 ? 15.576 21.361 -13.670 1.00 67.44 273 SER A CA 1
ATOM 2107 C C . SER A 1 273 ? 15.580 20.265 -12.598 1.00 67.44 273 SER A C 1
ATOM 2109 O O . SER A 1 273 ? 14.659 20.180 -11.779 1.00 67.44 273 SER A O 1
ATOM 2111 N N . SER A 1 274 ? 16.628 19.440 -12.562 1.00 73.06 274 SER A N 1
ATOM 2112 C CA . SER A 1 274 ? 16.806 18.439 -11.499 1.00 73.06 274 SER A CA 1
ATOM 2113 C C . SER A 1 274 ? 16.752 19.076 -10.105 1.00 73.06 274 SER A C 1
ATOM 2115 O O . SER A 1 274 ? 16.198 18.492 -9.176 1.00 73.06 274 SER A O 1
ATOM 2117 N N . GLN A 1 275 ? 17.246 20.310 -9.974 1.00 77.12 275 GLN A N 1
ATOM 2118 C CA . GLN A 1 275 ? 17.166 21.086 -8.742 1.00 77.12 275 GLN A CA 1
ATOM 2119 C C . GLN A 1 275 ? 15.720 21.425 -8.362 1.00 77.12 275 GLN A C 1
ATOM 2121 O O . GLN A 1 275 ? 15.330 21.232 -7.214 1.00 77.12 275 GLN A O 1
ATOM 2126 N N . THR A 1 276 ? 14.904 21.886 -9.311 1.00 77.50 276 THR A N 1
ATOM 2127 C CA . THR A 1 276 ? 13.490 22.203 -9.057 1.00 77.50 276 THR A CA 1
ATOM 2128 C C . THR A 1 276 ? 12.706 20.954 -8.660 1.00 77.50 276 THR A C 1
ATOM 2130 O O . THR A 1 276 ? 11.939 20.987 -7.704 1.00 77.50 276 THR A O 1
ATOM 2133 N N . GLN A 1 277 ? 12.954 19.821 -9.324 1.00 76.19 277 GLN A N 1
ATOM 2134 C CA . GLN A 1 277 ? 12.322 18.547 -8.970 1.00 76.19 277 GLN A CA 1
ATOM 2135 C C . GLN A 1 277 ? 12.673 18.109 -7.539 1.00 76.19 277 GLN A C 1
ATOM 2137 O O . GLN A 1 277 ? 11.794 17.656 -6.806 1.00 76.19 277 GLN A O 1
ATOM 2142 N N . ARG A 1 278 ? 13.929 18.295 -7.111 1.00 82.31 278 ARG A N 1
ATOM 2143 C CA . ARG A 1 278 ? 14.361 18.021 -5.730 1.00 82.31 278 ARG A CA 1
ATOM 2144 C C . ARG A 1 278 ? 13.691 18.942 -4.715 1.00 82.31 278 ARG A C 1
ATOM 2146 O O . ARG A 1 278 ? 13.198 18.458 -3.704 1.00 82.31 278 ARG A O 1
ATOM 2153 N N . LEU A 1 279 ? 13.625 20.245 -4.985 1.00 86.38 279 LEU A N 1
ATOM 2154 C CA . LEU A 1 279 ? 12.967 21.202 -4.086 1.00 86.38 279 LEU A CA 1
ATOM 2155 C C . LEU A 1 279 ? 11.473 20.909 -3.937 1.00 86.38 279 LEU A C 1
ATOM 2157 O O . LEU A 1 279 ? 10.941 20.912 -2.829 1.00 86.38 279 LEU A O 1
ATOM 2161 N N . ASP A 1 280 ? 10.806 20.572 -5.035 1.00 85.31 280 ASP A N 1
ATOM 2162 C CA . ASP A 1 280 ? 9.412 20.161 -4.985 1.00 85.31 280 ASP A CA 1
ATOM 2163 C C . ASP A 1 280 ? 9.235 18.829 -4.209 1.00 85.31 280 ASP A C 1
ATOM 2165 O O . ASP A 1 280 ? 8.212 18.642 -3.548 1.00 85.31 280 ASP A O 1
ATOM 2169 N N . ASN A 1 281 ? 10.201 17.892 -4.286 1.00 88.94 281 ASN A N 1
ATOM 2170 C CA . ASN A 1 281 ? 10.161 16.622 -3.538 1.00 88.94 281 ASN A CA 1
ATOM 2171 C C . ASN A 1 281 ? 10.265 16.940 -2.048 1.00 88.94 281 ASN A C 1
ATOM 2173 O O . ASN A 1 281 ? 9.421 16.501 -1.271 1.00 88.94 281 ASN A O 1
ATOM 2177 N N . ALA A 1 282 ? 11.222 17.792 -1.679 1.00 90.81 282 ALA A N 1
ATOM 2178 C CA . ALA A 1 282 ? 11.402 18.266 -0.316 1.00 90.81 282 ALA A CA 1
ATOM 2179 C C . ALA A 1 282 ? 10.139 18.959 0.225 1.00 90.81 282 ALA A C 1
ATOM 2181 O O . ALA A 1 282 ? 9.758 18.734 1.371 1.00 90.81 282 ALA A O 1
ATOM 2182 N N . ALA A 1 283 ? 9.425 19.739 -0.594 1.00 92.44 283 ALA A N 1
ATOM 2183 C CA . ALA A 1 283 ? 8.151 20.341 -0.196 1.00 92.44 283 ALA A CA 1
ATOM 2184 C C . ALA A 1 283 ? 7.048 19.289 0.044 1.00 92.44 283 ALA A C 1
ATOM 2186 O O . ALA A 1 283 ? 6.266 19.399 0.993 1.00 92.44 283 ALA A O 1
ATOM 2187 N N . ILE A 1 284 ? 6.978 18.243 -0.790 1.00 92.81 284 ILE A N 1
ATOM 2188 C CA . ILE A 1 284 ? 6.071 17.106 -0.569 1.00 92.81 284 ILE A CA 1
ATOM 2189 C C . ILE A 1 284 ? 6.423 16.400 0.742 1.00 92.81 284 ILE A C 1
ATOM 2191 O O . ILE A 1 284 ? 5.529 16.194 1.563 1.00 92.81 284 ILE A O 1
ATOM 2195 N N . PHE A 1 285 ? 7.696 16.077 0.960 1.00 95.12 285 PHE A N 1
ATOM 2196 C CA . PHE A 1 285 ? 8.144 15.385 2.163 1.00 95.12 285 PHE A CA 1
ATOM 2197 C C . PHE A 1 285 ? 7.987 16.232 3.428 1.00 95.12 285 PHE A C 1
ATOM 2199 O O . PHE A 1 285 ? 7.567 15.698 4.450 1.00 95.12 285 PHE A O 1
ATOM 2206 N N . SER A 1 286 ? 8.166 17.554 3.356 1.00 94.94 286 SER A N 1
ATOM 2207 C CA . SER A 1 286 ? 7.843 18.459 4.467 1.00 94.94 286 SER A CA 1
ATOM 2208 C C . SER A 1 286 ? 6.371 18.351 4.867 1.00 94.94 286 SER A C 1
ATOM 2210 O O . SER A 1 286 ? 6.057 18.196 6.039 1.00 94.94 286 SER A O 1
ATOM 2212 N N . ARG A 1 287 ? 5.449 18.355 3.900 1.00 94.38 287 ARG A N 1
ATOM 2213 C CA . ARG A 1 287 ? 4.017 18.171 4.187 1.00 94.38 287 ARG A CA 1
ATOM 2214 C C . ARG A 1 287 ? 3.706 16.775 4.729 1.00 94.38 287 ARG A C 1
ATOM 2216 O O . ARG A 1 287 ? 2.825 16.627 5.573 1.00 94.38 287 ARG A O 1
ATOM 2223 N N . VAL A 1 288 ? 4.402 15.745 4.246 1.00 95.12 288 VAL A N 1
ATOM 2224 C CA . VAL A 1 288 ? 4.282 14.380 4.777 1.00 95.12 288 VAL A CA 1
ATOM 2225 C C . VAL A 1 288 ? 4.718 14.337 6.240 1.00 95.12 288 VAL A C 1
ATOM 2227 O O . VAL A 1 288 ? 3.979 13.801 7.062 1.00 95.12 288 VAL A O 1
ATOM 2230 N N . ARG A 1 289 ? 5.850 14.962 6.579 1.00 95.44 289 ARG A N 1
ATOM 2231 C CA . ARG A 1 289 ? 6.316 15.128 7.960 1.00 95.44 289 ARG A CA 1
ATOM 2232 C C . ARG A 1 289 ? 5.234 15.768 8.826 1.00 95.44 289 ARG A C 1
ATOM 2234 O O . ARG A 1 289 ? 4.841 15.184 9.828 1.00 95.44 289 ARG A O 1
ATOM 2241 N N . ASP A 1 290 ? 4.691 16.905 8.401 1.00 94.38 290 ASP A N 1
ATOM 2242 C CA . ASP A 1 290 ? 3.662 17.624 9.161 1.00 94.38 290 ASP A CA 1
ATOM 2243 C C . ASP A 1 290 ? 2.378 16.784 9.322 1.00 94.38 290 ASP A C 1
ATOM 2245 O O . ASP A 1 290 ? 1.731 16.810 10.368 1.00 94.38 290 ASP A O 1
ATOM 2249 N N . THR A 1 291 ? 2.047 15.958 8.324 1.00 93.81 291 THR A N 1
ATOM 2250 C CA . THR A 1 291 ? 0.931 15.002 8.408 1.00 93.81 291 THR A CA 1
ATOM 2251 C C . THR A 1 291 ? 1.184 13.919 9.456 1.00 93.81 291 THR A C 1
ATOM 2253 O O . THR A 1 291 ? 0.275 13.586 10.209 1.00 93.81 291 THR A O 1
ATOM 2256 N N . VAL A 1 292 ? 2.400 13.364 9.525 1.00 94.75 292 VAL A N 1
ATOM 2257 C CA . VAL A 1 292 ? 2.778 12.373 10.549 1.00 94.75 292 VAL A CA 1
ATOM 2258 C C . VAL A 1 292 ? 2.652 12.975 11.947 1.00 94.75 292 VAL A C 1
ATOM 2260 O O . VAL A 1 292 ? 2.115 12.334 12.848 1.00 94.75 292 VAL A O 1
ATOM 2263 N N . ILE A 1 293 ? 3.085 14.227 12.111 1.00 93.00 293 ILE A N 1
ATOM 2264 C CA . ILE A 1 293 ? 2.950 14.972 13.366 1.00 93.00 293 ILE A CA 1
ATOM 2265 C C . ILE A 1 293 ? 1.475 15.120 13.751 1.00 93.00 293 ILE A C 1
ATOM 2267 O O . ILE A 1 293 ? 1.110 14.825 14.888 1.00 93.00 293 ILE A O 1
ATOM 2271 N N . ALA A 1 294 ? 0.631 15.545 12.809 1.00 91.69 294 ALA A N 1
ATOM 2272 C CA . ALA A 1 294 ? -0.799 15.719 13.041 1.00 91.69 294 ALA A CA 1
ATOM 2273 C C . ALA A 1 294 ? -1.512 14.390 13.334 1.00 91.69 294 ALA A C 1
ATOM 2275 O O . ALA A 1 294 ? -2.367 14.337 14.207 1.00 91.69 294 ALA A O 1
ATOM 2276 N N . ALA A 1 295 ? -1.143 13.300 12.656 1.00 90.06 295 ALA A N 1
ATOM 2277 C CA . ALA A 1 295 ? -1.761 11.988 12.848 1.00 90.06 295 ALA A CA 1
ATOM 2278 C C . ALA A 1 295 ? -1.495 11.377 14.237 1.00 90.06 295 ALA A C 1
ATOM 2280 O O . ALA A 1 295 ? -2.252 10.508 14.665 1.00 90.06 295 ALA A O 1
ATOM 2281 N N . LEU A 1 296 ? -0.438 11.824 14.925 1.00 89.31 296 LEU A N 1
ATOM 2282 C CA . LEU A 1 296 ? -0.051 11.367 16.264 1.00 89.31 296 LEU A CA 1
ATOM 2283 C C . LEU A 1 296 ? -0.361 12.374 17.377 1.00 89.31 296 LEU A C 1
ATOM 2285 O O . LEU A 1 296 ? -0.030 12.103 18.532 1.00 89.31 296 LEU A O 1
ATOM 2289 N N . ASN A 1 297 ? -0.955 13.526 17.060 1.00 90.06 297 ASN A N 1
ATOM 2290 C CA . ASN A 1 297 ? -1.287 14.520 18.075 1.00 90.06 297 ASN A CA 1
ATOM 2291 C C . ASN A 1 297 ? -2.462 14.060 18.959 1.00 90.06 297 ASN A C 1
ATOM 2293 O O . ASN A 1 297 ? -3.208 13.143 18.617 1.00 90.06 297 ASN A O 1
ATOM 2297 N N . GLU A 1 298 ? -2.627 14.709 20.109 1.00 88.19 298 GLU A N 1
ATOM 2298 C CA . GLU A 1 298 ? -3.650 14.338 21.091 1.00 88.19 298 GLU A CA 1
ATOM 2299 C C . GLU A 1 298 ? -5.078 14.454 20.533 1.00 88.19 298 GLU A C 1
ATOM 2301 O O . GLU A 1 298 ? -5.896 13.567 20.752 1.00 88.19 298 GLU A O 1
ATOM 2306 N N . GLU A 1 299 ? -5.365 15.481 19.731 1.00 88.62 299 GLU A N 1
ATOM 2307 C CA . GLU A 1 299 ? -6.684 15.683 19.117 1.00 88.62 299 GLU A CA 1
ATOM 2308 C C . GLU A 1 299 ? -7.085 14.525 18.185 1.00 88.62 299 GLU A C 1
ATOM 2310 O O . GLU A 1 299 ? -8.210 14.021 18.249 1.00 88.62 299 GLU A O 1
ATOM 2315 N N . ALA A 1 300 ? -6.159 14.054 17.345 1.00 87.94 300 ALA A N 1
ATOM 2316 C CA . ALA A 1 300 ? -6.383 12.900 16.483 1.00 87.94 300 ALA A CA 1
ATOM 2317 C C . ALA A 1 300 ? -6.613 11.631 17.313 1.00 87.94 300 ALA A C 1
ATOM 2319 O O . ALA A 1 300 ? -7.526 10.862 17.009 1.00 87.94 300 ALA A O 1
ATOM 2320 N N . GLN A 1 301 ? -5.836 11.440 18.385 1.00 88.44 301 GLN A N 1
ATOM 2321 C CA . GLN A 1 301 ? -5.996 10.302 19.290 1.00 88.44 301 GLN A CA 1
ATOM 2322 C C . GLN A 1 301 ? -7.380 10.292 19.953 1.00 88.44 301 GLN A C 1
ATOM 2324 O O . GLN A 1 301 ? -8.056 9.263 19.939 1.00 88.44 301 GLN A O 1
ATOM 2329 N N . VAL A 1 302 ? -7.839 11.438 20.465 1.00 89.06 302 VAL A N 1
ATOM 2330 C CA . VAL A 1 302 ? -9.183 11.597 21.048 1.00 89.06 302 VAL A CA 1
ATOM 2331 C C . VAL A 1 302 ? -10.253 11.219 20.030 1.00 89.06 302 VAL A C 1
ATOM 2333 O O . VAL A 1 302 ? -11.075 10.345 20.299 1.00 89.06 302 VAL A O 1
ATOM 2336 N N . LYS A 1 303 ? -10.194 11.783 18.820 1.00 89.62 303 LYS A N 1
ATOM 2337 C CA . LYS A 1 303 ? -11.161 11.489 17.751 1.00 89.62 303 LYS A CA 1
ATOM 2338 C C . LYS A 1 303 ? -11.218 9.998 17.402 1.00 89.62 303 LYS A C 1
ATOM 2340 O O . LYS A 1 303 ? -12.290 9.442 17.142 1.00 89.62 303 LYS A O 1
ATOM 2345 N N . TYR A 1 304 ? -10.063 9.344 17.363 1.00 89.94 304 TYR A N 1
ATOM 2346 C CA . TYR A 1 304 ? -9.961 7.919 17.079 1.00 89.94 304 TYR A CA 1
ATOM 2347 C C . TYR A 1 304 ? -10.558 7.055 18.195 1.00 89.94 304 TYR A C 1
ATOM 2349 O O . TYR A 1 304 ? -11.351 6.155 17.910 1.00 89.94 304 TYR A O 1
ATOM 2357 N N . ALA A 1 305 ? -10.246 7.369 19.453 1.00 89.12 305 ALA A N 1
ATOM 2358 C CA . ALA A 1 305 ? -10.836 6.722 20.622 1.00 89.12 305 ALA A CA 1
ATOM 2359 C C . ALA A 1 305 ? -12.367 6.886 20.653 1.00 89.12 305 ALA A C 1
ATOM 2361 O O . ALA A 1 305 ? -13.100 5.912 20.832 1.00 89.12 305 ALA A O 1
ATOM 2362 N N . GLU A 1 306 ? -12.870 8.094 20.397 1.00 88.56 306 GLU A N 1
ATOM 2363 C CA . GLU A 1 306 ? -14.308 8.380 20.351 1.00 88.56 306 GLU A CA 1
ATOM 2364 C C . GLU A 1 306 ? -15.040 7.615 19.244 1.00 88.56 306 GLU A C 1
ATOM 2366 O O . GLU A 1 306 ? -16.185 7.196 19.436 1.00 88.56 306 GLU A O 1
ATOM 2371 N N . SER A 1 307 ? -14.384 7.401 18.101 1.00 91.12 307 SER A N 1
ATOM 2372 C CA . SER A 1 307 ? -14.939 6.602 17.003 1.00 91.12 307 SER A CA 1
ATOM 2373 C C . SER A 1 307 ? -15.125 5.141 17.424 1.00 91.12 307 SER A C 1
ATOM 2375 O O . SER A 1 307 ? -16.170 4.553 17.156 1.00 91.12 307 SER A O 1
ATOM 2377 N N . ILE A 1 308 ? -14.158 4.573 18.155 1.00 90.31 308 ILE A N 1
ATOM 2378 C CA . ILE A 1 308 ? -14.245 3.207 18.698 1.00 90.31 308 ILE A CA 1
ATOM 2379 C C . ILE A 1 308 ? -15.378 3.099 19.723 1.00 90.31 308 ILE A C 1
ATOM 2381 O O . ILE A 1 308 ? -16.204 2.190 19.632 1.00 90.31 308 ILE A O 1
ATOM 2385 N N . ILE A 1 309 ? -15.455 4.050 20.660 1.00 88.31 309 ILE A N 1
ATOM 2386 C CA . ILE A 1 309 ? -16.526 4.113 21.667 1.00 88.31 309 ILE A CA 1
ATOM 2387 C C . ILE A 1 309 ? -17.897 4.161 20.981 1.00 88.31 309 ILE A C 1
ATOM 2389 O O . ILE A 1 309 ? -18.802 3.400 21.318 1.00 88.31 309 ILE A O 1
ATOM 2393 N N . THR A 1 310 ? -18.043 5.025 19.977 1.00 89.88 310 THR A N 1
ATOM 2394 C CA . THR A 1 310 ? -19.305 5.187 19.246 1.00 89.88 310 THR A CA 1
ATOM 2395 C C . THR A 1 310 ? -19.679 3.912 18.489 1.00 89.88 310 THR A C 1
ATOM 2397 O O . THR A 1 310 ? -20.816 3.454 18.594 1.00 89.88 310 THR A O 1
ATOM 2400 N N . ALA A 1 311 ? -18.732 3.279 17.793 1.00 91.69 311 ALA A N 1
ATOM 2401 C CA . ALA A 1 311 ? -18.978 2.042 17.052 1.00 91.69 311 ALA A CA 1
ATOM 2402 C C . ALA A 1 311 ? -19.380 0.869 17.958 1.00 91.69 311 ALA A C 1
ATOM 2404 O O . ALA A 1 311 ? -20.161 0.006 17.556 1.00 91.69 311 ALA A O 1
ATOM 2405 N N . LYS A 1 312 ? -18.863 0.832 19.189 1.00 89.69 312 LYS A N 1
ATOM 2406 C CA . LYS A 1 312 ? -19.199 -0.197 20.180 1.00 89.69 312 LYS A CA 1
ATOM 2407 C C . LYS A 1 312 ? -20.575 0.028 20.815 1.00 89.69 312 LYS A C 1
ATOM 2409 O O . LYS A 1 312 ? -21.237 -0.944 21.148 1.00 89.69 312 LYS A O 1
ATOM 2414 N N . ALA A 1 313 ? -21.047 1.274 20.892 1.00 89.00 313 ALA A N 1
ATOM 2415 C CA . ALA A 1 313 ? -22.429 1.595 21.270 1.00 89.00 313 ALA A CA 1
ATOM 2416 C C . ALA A 1 313 ? -23.441 1.436 20.116 1.00 89.00 313 ALA A C 1
ATOM 2418 O O . ALA A 1 313 ? -24.644 1.342 20.352 1.00 89.00 313 ALA A O 1
ATOM 2419 N N . THR A 1 314 ? -22.978 1.435 18.863 1.00 92.00 314 THR A N 1
ATOM 2420 C CA . THR A 1 314 ? -23.856 1.427 17.686 1.00 92.00 314 THR A CA 1
ATOM 2421 C C . THR A 1 314 ? -24.258 0.003 17.321 1.00 92.00 314 THR A C 1
ATOM 2423 O O . THR A 1 314 ? -23.517 -0.717 16.646 1.00 92.00 314 THR A O 1
ATOM 2426 N N . VAL A 1 315 ? -25.450 -0.397 17.765 1.00 92.56 315 VAL A N 1
ATOM 2427 C CA . VAL A 1 315 ? -26.069 -1.685 17.426 1.00 92.56 315 VAL A CA 1
ATOM 2428 C C . VAL A 1 315 ? -26.460 -1.709 15.947 1.00 92.56 315 VAL A C 1
ATOM 2430 O O . VAL A 1 315 ? -26.969 -0.728 15.403 1.00 92.56 315 VAL A O 1
ATOM 2433 N N . ILE A 1 316 ? -26.209 -2.842 15.293 1.00 92.06 316 ILE A N 1
ATOM 2434 C CA . ILE A 1 316 ? -26.671 -3.122 13.936 1.00 92.06 316 ILE A CA 1
ATOM 2435 C C . ILE A 1 316 ? -27.876 -4.052 14.048 1.00 92.06 316 ILE A C 1
ATOM 2437 O O . ILE A 1 316 ? -27.769 -5.147 14.595 1.00 92.06 316 ILE A O 1
ATOM 2441 N N . GLU A 1 317 ? -29.002 -3.642 13.471 1.00 91.31 317 GLU A N 1
ATOM 2442 C CA . GLU A 1 317 ? -30.226 -4.444 13.390 1.00 91.31 317 GLU A CA 1
ATOM 2443 C C . GLU A 1 317 ? -30.530 -4.756 11.916 1.00 91.31 317 GLU A C 1
ATOM 2445 O O . GLU A 1 317 ? -31.210 -3.979 11.239 1.00 91.31 317 GLU A O 1
ATOM 2450 N N . PRO A 1 318 ? -29.974 -5.847 11.354 1.00 88.50 318 PRO A N 1
ATOM 2451 C CA . PRO A 1 318 ? -30.254 -6.227 9.978 1.00 88.50 318 PRO A CA 1
ATOM 2452 C C . PRO A 1 318 ? -31.715 -6.650 9.800 1.00 88.50 318 PRO A C 1
ATOM 2454 O O . PRO A 1 318 ? -32.290 -7.328 10.644 1.00 88.50 318 PRO A O 1
ATOM 2457 N N . GLU A 1 319 ? -32.292 -6.337 8.640 1.00 88.19 319 GLU A N 1
ATOM 2458 C CA . GLU A 1 319 ? -33.635 -6.808 8.251 1.00 88.19 319 GLU A CA 1
ATOM 2459 C C . GLU A 1 319 ? -33.649 -8.275 7.776 1.00 88.19 319 GLU A C 1
ATOM 2461 O O . GLU A 1 319 ? -34.707 -8.833 7.493 1.00 88.19 319 GLU A O 1
ATOM 2466 N N . VAL A 1 320 ? -32.472 -8.889 7.651 1.00 89.19 320 VAL A N 1
ATOM 2467 C CA . VAL A 1 320 ? -32.258 -10.283 7.234 1.00 89.19 320 VAL A CA 1
ATOM 2468 C C . VAL A 1 320 ? -31.501 -11.039 8.332 1.00 89.19 320 VAL A C 1
ATOM 2470 O O . VAL A 1 320 ? -30.891 -10.395 9.188 1.00 89.19 320 VAL A O 1
ATOM 2473 N N . PRO A 1 321 ? -31.485 -12.386 8.338 1.00 92.19 321 PRO A N 1
ATOM 2474 C CA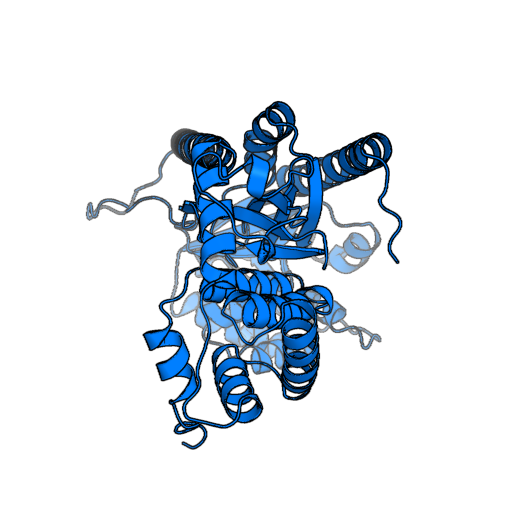 . PRO A 1 321 ? -30.661 -13.142 9.277 1.00 92.19 321 PRO A CA 1
ATOM 2475 C C . PRO A 1 321 ? -29.200 -12.669 9.275 1.00 92.19 321 PRO A C 1
ATOM 2477 O O . PRO A 1 321 ? -28.631 -12.388 8.221 1.00 92.19 321 PRO A O 1
ATOM 2480 N N . THR A 1 322 ? -28.568 -12.611 10.451 1.00 90.25 322 THR A N 1
ATOM 2481 C CA . THR A 1 322 ? -27.222 -12.035 10.625 1.00 90.25 322 THR A CA 1
ATOM 2482 C C . THR A 1 322 ? -26.182 -12.636 9.682 1.00 90.25 322 THR A C 1
ATOM 2484 O O . THR A 1 322 ? -25.378 -11.902 9.120 1.00 90.25 322 THR A O 1
ATOM 2487 N N . PHE A 1 323 ? -26.207 -13.950 9.451 1.00 92.06 323 PHE A N 1
ATOM 2488 C CA . PHE A 1 323 ? -25.266 -14.592 8.529 1.00 92.06 323 PHE A CA 1
ATOM 2489 C C . PHE A 1 323 ? -25.508 -14.222 7.064 1.00 92.06 323 PHE A C 1
ATOM 2491 O O . PHE A 1 323 ? -24.541 -14.013 6.341 1.00 92.06 323 PHE A O 1
ATOM 2498 N N . GLU A 1 324 ? -26.762 -14.030 6.646 1.00 92.62 324 GLU A N 1
ATOM 2499 C CA . GLU A 1 324 ? -27.069 -13.532 5.300 1.00 92.62 324 GLU A CA 1
ATOM 2500 C C . GLU A 1 324 ? -26.619 -12.072 5.132 1.00 92.62 324 GLU A C 1
ATOM 2502 O O . GLU A 1 324 ? -26.116 -11.677 4.081 1.00 92.62 324 GLU A O 1
ATOM 2507 N N . PHE A 1 325 ? -26.760 -11.257 6.180 1.00 92.12 325 PHE A N 1
ATOM 2508 C CA . PHE A 1 325 ? -26.210 -9.904 6.193 1.00 92.12 325 PHE A CA 1
ATOM 2509 C C . PHE A 1 325 ? -24.681 -9.925 6.045 1.00 92.12 325 PHE A C 1
ATOM 2511 O O . PHE A 1 325 ? -24.135 -9.193 5.218 1.00 92.12 325 PHE A O 1
ATOM 2518 N N . ILE A 1 326 ? -23.998 -10.794 6.798 1.00 92.12 326 ILE A N 1
ATOM 2519 C CA . ILE A 1 326 ? -22.543 -10.973 6.721 1.00 92.12 326 ILE A CA 1
ATOM 2520 C C . ILE A 1 326 ? -22.119 -11.425 5.321 1.00 92.12 326 ILE A C 1
ATOM 2522 O O . ILE A 1 326 ? -21.185 -10.839 4.786 1.00 92.12 326 ILE A O 1
ATOM 2526 N N . ASP A 1 327 ? -22.834 -12.358 4.685 1.00 92.12 327 ASP A N 1
ATOM 2527 C CA . ASP A 1 327 ? -22.549 -12.793 3.308 1.00 92.12 327 ASP A CA 1
ATOM 2528 C C . ASP A 1 327 ? -22.551 -11.620 2.317 1.00 92.12 327 ASP A C 1
ATOM 2530 O O . ASP A 1 327 ? -21.681 -11.505 1.450 1.00 92.12 327 ASP A O 1
ATOM 2534 N N . ARG A 1 328 ? -23.508 -10.696 2.458 1.00 91.94 328 ARG A N 1
ATOM 2535 C CA . ARG A 1 328 ? -23.617 -9.510 1.591 1.00 91.94 328 ARG A CA 1
ATOM 2536 C C . ARG A 1 328 ? -22.495 -8.499 1.851 1.00 91.94 328 ARG A C 1
ATOM 2538 O O . ARG A 1 328 ? -21.978 -7.885 0.912 1.00 91.94 328 ARG A O 1
ATOM 2545 N N . ILE A 1 329 ? -22.074 -8.351 3.108 1.00 90.62 329 ILE A N 1
ATOM 2546 C CA . ILE A 1 329 ? -20.873 -7.577 3.450 1.00 90.62 329 ILE A CA 1
ATOM 2547 C C . ILE A 1 329 ? -19.624 -8.244 2.860 1.00 90.62 329 ILE A C 1
ATOM 2549 O O . ILE A 1 329 ? -18.826 -7.561 2.218 1.00 90.62 329 ILE A O 1
ATOM 2553 N N . GLY A 1 330 ? -19.488 -9.565 2.987 1.00 91.12 330 GLY A N 1
ATOM 2554 C CA . GLY A 1 330 ? -18.391 -10.338 2.411 1.00 91.12 330 GLY A CA 1
ATOM 2555 C C . GLY A 1 330 ? -18.287 -10.160 0.897 1.00 91.12 330 GLY A C 1
ATOM 2556 O O . GLY A 1 330 ? -17.210 -9.871 0.378 1.00 91.12 330 GLY A O 1
ATOM 2557 N N . ALA A 1 331 ? -19.417 -10.192 0.188 1.00 90.19 331 ALA A N 1
ATOM 2558 C CA . ALA A 1 331 ? -19.470 -9.903 -1.245 1.00 90.19 331 ALA A CA 1
ATOM 2559 C C . ALA A 1 331 ? -18.995 -8.475 -1.581 1.00 90.19 331 ALA A C 1
ATOM 2561 O O . ALA A 1 331 ? -18.258 -8.274 -2.546 1.00 90.19 331 ALA A O 1
ATOM 2562 N N . THR A 1 332 ? -19.363 -7.483 -0.763 1.00 89.44 332 THR A N 1
ATOM 2563 C CA . THR A 1 332 ? -18.928 -6.083 -0.935 1.00 89.44 332 THR A CA 1
ATOM 2564 C C . THR A 1 332 ? -17.415 -5.930 -0.739 1.00 89.44 332 THR A C 1
ATOM 2566 O O . THR A 1 332 ? -16.772 -5.147 -1.437 1.00 89.44 332 THR A O 1
ATOM 2569 N N . LEU A 1 333 ? -16.837 -6.713 0.175 1.00 88.56 333 LEU A N 1
ATOM 2570 C CA . LEU A 1 333 ? -15.396 -6.780 0.447 1.00 88.56 333 LEU A CA 1
ATOM 2571 C C . LEU A 1 333 ? -14.633 -7.720 -0.503 1.00 88.56 333 LEU A C 1
ATOM 2573 O O . LEU A 1 333 ? -13.413 -7.869 -0.375 1.00 88.56 333 LEU A O 1
ATOM 2577 N N . GLN A 1 334 ? -15.340 -8.336 -1.458 1.00 91.12 334 GLN A N 1
ATOM 2578 C CA . GLN A 1 334 ? -14.802 -9.328 -2.389 1.00 91.12 334 GLN A CA 1
ATOM 2579 C C . GLN A 1 334 ? -14.070 -10.448 -1.637 1.00 91.12 334 GLN A C 1
ATOM 2581 O O . GLN A 1 334 ? -12.927 -10.783 -1.948 1.00 91.12 334 GLN A O 1
ATOM 2586 N N . LEU A 1 335 ? -14.692 -10.958 -0.573 1.00 92.25 335 LEU A N 1
ATOM 2587 C CA . LEU A 1 335 ? -14.179 -12.109 0.159 1.00 92.25 335 LEU A CA 1
ATOM 2588 C C . LEU A 1 335 ? -14.331 -13.377 -0.681 1.00 92.25 335 LEU A C 1
ATOM 2590 O O . LEU A 1 335 ? -15.321 -13.557 -1.391 1.00 92.25 335 LEU A O 1
ATOM 2594 N N . THR A 1 336 ? -13.351 -14.266 -0.573 1.00 92.25 336 THR A N 1
ATOM 2595 C CA . THR A 1 336 ? -13.512 -15.657 -1.013 1.00 92.25 336 THR A CA 1
ATOM 2596 C C . THR A 1 336 ? -14.503 -16.393 -0.110 1.00 92.25 336 THR A C 1
ATOM 2598 O O . THR A 1 336 ? -14.710 -15.989 1.034 1.00 92.25 336 THR A O 1
ATOM 2601 N N . ASP A 1 337 ? -15.059 -17.513 -0.577 1.00 91.81 337 ASP A N 1
ATOM 2602 C CA . ASP A 1 337 ? -15.960 -18.339 0.241 1.00 91.81 337 ASP A CA 1
ATOM 2603 C C . ASP A 1 337 ? -15.302 -18.748 1.571 1.00 91.81 337 ASP A C 1
ATOM 2605 O O . ASP A 1 337 ? -15.924 -18.674 2.625 1.00 91.81 337 ASP A O 1
ATOM 2609 N N . ALA A 1 338 ? -14.007 -19.083 1.542 1.00 91.56 338 ALA A N 1
ATOM 2610 C CA . ALA A 1 338 ? -13.242 -19.424 2.740 1.00 91.56 338 ALA A CA 1
ATOM 2611 C C . ALA A 1 338 ? -13.079 -18.233 3.702 1.00 91.56 338 ALA A C 1
ATOM 2613 O O . ALA A 1 338 ? -13.302 -18.382 4.900 1.00 91.56 338 ALA A O 1
ATOM 2614 N N . GLU A 1 339 ? -12.724 -17.044 3.197 1.00 93.06 339 GLU A N 1
ATOM 2615 C CA . GLU A 1 339 ? -12.649 -15.823 4.020 1.00 93.06 339 GLU A CA 1
ATOM 2616 C C . GLU A 1 339 ? -14.017 -15.467 4.621 1.00 93.06 339 GLU A C 1
ATOM 2618 O O . GLU A 1 339 ? -14.096 -14.957 5.735 1.00 93.06 339 GLU A O 1
ATOM 2623 N N . ASN A 1 340 ? -15.098 -15.733 3.894 1.00 93.94 340 ASN A N 1
ATOM 2624 C CA . ASN A 1 340 ? -16.445 -15.393 4.320 1.00 93.94 340 ASN A CA 1
ATOM 2625 C C . ASN A 1 340 ? -16.982 -16.341 5.410 1.00 93.94 340 ASN A C 1
ATOM 2627 O O . ASN A 1 340 ? -17.650 -15.888 6.338 1.00 93.94 340 ASN A O 1
ATOM 2631 N N . GLU A 1 341 ? -16.643 -17.632 5.364 1.00 93.31 341 GLU A N 1
ATOM 2632 C CA . GLU A 1 341 ? -16.949 -18.553 6.468 1.00 93.31 341 GLU A CA 1
ATOM 2633 C C . GLU A 1 341 ? -16.193 -18.166 7.745 1.00 93.31 341 GLU A C 1
ATOM 2635 O O . GLU A 1 341 ? -16.800 -18.049 8.810 1.00 93.31 341 GLU A O 1
ATOM 2640 N N . VAL A 1 342 ? -14.904 -17.827 7.630 1.00 92.44 342 VAL A N 1
ATOM 2641 C CA . VAL A 1 342 ? -14.128 -17.312 8.771 1.00 92.44 342 VAL A CA 1
ATOM 2642 C C . VAL A 1 342 ? -14.729 -16.005 9.301 1.00 92.44 342 VAL A C 1
ATOM 2644 O O . VAL A 1 342 ? -14.808 -15.814 10.512 1.00 92.44 342 VAL A O 1
ATOM 2647 N N . LEU A 1 343 ? -15.218 -15.114 8.428 1.00 94.19 343 LEU A N 1
ATOM 2648 C CA . LEU A 1 343 ? -15.884 -13.883 8.864 1.00 94.19 343 LEU A CA 1
ATOM 2649 C C . LEU A 1 343 ? -17.099 -14.176 9.751 1.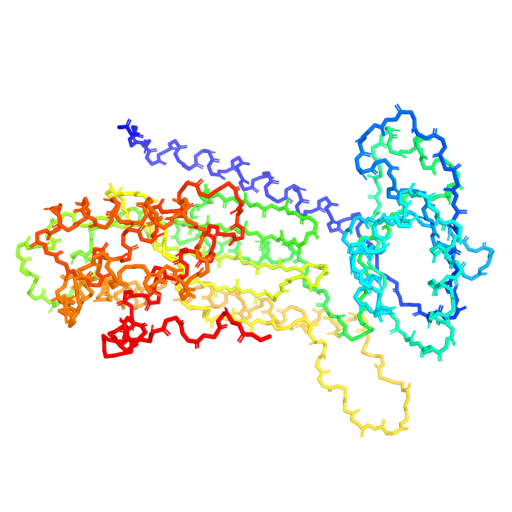00 94.19 343 LEU A C 1
ATOM 2651 O O . LEU A 1 343 ? -17.272 -13.521 10.778 1.00 94.19 343 LEU A O 1
ATOM 2655 N N . LYS A 1 344 ? -17.946 -15.141 9.374 1.00 94.75 344 LYS A N 1
ATOM 2656 C CA . LYS A 1 344 ? -19.128 -15.516 10.168 1.00 94.75 344 LYS A CA 1
ATOM 2657 C C . LYS A 1 344 ? -18.733 -16.007 11.554 1.00 94.75 344 LYS A C 1
ATOM 2659 O O . LYS A 1 344 ? -19.344 -15.583 12.535 1.00 94.75 344 LYS A O 1
ATOM 2664 N N . GLU A 1 345 ? -17.715 -16.861 11.632 1.00 93.62 345 GLU A N 1
ATOM 2665 C CA . GLU A 1 345 ? -17.191 -17.387 12.895 1.00 93.62 345 GLU A CA 1
ATOM 2666 C C . GLU A 1 345 ? -16.640 -16.266 13.788 1.00 93.62 345 GLU A C 1
ATOM 2668 O O . GLU A 1 345 ? -17.025 -16.153 14.954 1.00 93.62 345 GLU A O 1
ATOM 2673 N N . GLU A 1 346 ? -15.805 -15.386 13.235 1.00 93.00 346 GLU A N 1
ATOM 2674 C CA . GLU A 1 346 ? -15.160 -14.300 13.981 1.00 93.00 346 GLU A CA 1
ATOM 2675 C C . GLU A 1 346 ? -16.156 -13.216 14.423 1.00 93.00 346 GLU A C 1
ATOM 2677 O O . GLU A 1 346 ? -16.047 -12.676 15.529 1.00 93.00 346 GLU A O 1
ATOM 2682 N N . VAL A 1 347 ? -17.172 -12.913 13.606 1.00 92.56 347 VAL A N 1
ATOM 2683 C CA . VAL A 1 347 ? -18.264 -12.008 14.000 1.00 92.56 347 VAL A CA 1
ATOM 2684 C C . VAL A 1 347 ? -19.132 -12.652 15.076 1.00 92.56 347 VAL A C 1
ATOM 2686 O O . VAL A 1 347 ? -19.458 -11.990 16.057 1.00 92.56 347 VAL A O 1
ATOM 2689 N N . ALA A 1 348 ? -19.480 -13.937 14.954 1.00 92.31 348 ALA A N 1
ATOM 2690 C CA . ALA A 1 348 ? -20.239 -14.636 15.990 1.00 92.31 348 ALA A CA 1
ATOM 2691 C C . ALA A 1 348 ? -19.484 -14.647 17.329 1.00 92.31 348 ALA A C 1
ATOM 2693 O O . ALA A 1 348 ? -20.069 -14.335 18.368 1.00 92.31 348 ALA A O 1
ATOM 2694 N N . TYR A 1 349 ? -18.178 -14.925 17.302 1.00 91.25 349 TYR A N 1
ATOM 2695 C CA . TYR A 1 349 ? -17.311 -14.841 18.475 1.00 91.25 349 TYR A CA 1
ATOM 2696 C C . TYR A 1 349 ? -17.273 -13.421 19.059 1.00 91.25 349 TYR A C 1
ATOM 2698 O O . TYR A 1 349 ? -17.511 -13.233 20.255 1.00 91.25 349 TYR A O 1
ATOM 2706 N N . SER A 1 350 ? -17.050 -12.410 18.216 1.00 87.69 350 SER A N 1
ATOM 2707 C CA . SER A 1 350 ? -17.016 -11.003 18.633 1.00 87.69 350 SER A CA 1
ATOM 2708 C C . SER A 1 350 ? -18.346 -10.552 19.241 1.00 87.69 350 SER A C 1
ATOM 2710 O O . SER A 1 350 ? -18.345 -9.852 20.247 1.00 87.69 350 SER A O 1
ATOM 2712 N N . ASN A 1 351 ? -19.484 -11.003 18.709 1.00 89.12 351 ASN A N 1
ATOM 2713 C CA . ASN A 1 351 ? -20.806 -10.682 19.251 1.00 89.12 351 ASN A CA 1
ATOM 2714 C C . ASN A 1 351 ? -20.989 -11.205 20.677 1.00 89.12 351 ASN A C 1
ATOM 2716 O O . ASN A 1 351 ? -21.552 -10.508 21.517 1.00 89.12 351 ASN A O 1
ATOM 2720 N N . VAL A 1 352 ? -20.513 -12.421 20.961 1.00 89.69 352 VAL A N 1
ATOM 2721 C CA . VAL A 1 352 ? -20.578 -13.004 22.310 1.00 89.69 352 VAL A CA 1
ATOM 2722 C C . VAL A 1 352 ? -19.667 -12.240 23.266 1.00 89.69 352 VAL A C 1
ATOM 2724 O O . VAL A 1 352 ? -20.075 -11.904 24.375 1.00 89.69 352 VAL A O 1
ATOM 2727 N N . VAL A 1 353 ? -18.442 -11.947 22.831 1.00 86.56 353 VAL A N 1
ATOM 2728 C CA . VAL A 1 353 ? -17.423 -11.286 23.654 1.00 86.56 353 VAL A CA 1
ATOM 2729 C C . VAL A 1 353 ? -17.768 -9.823 23.950 1.00 86.56 353 VAL A C 1
ATOM 2731 O O . VAL A 1 353 ? -17.469 -9.339 25.041 1.00 86.56 353 VAL A O 1
ATOM 2734 N N . GLU A 1 354 ? -18.382 -9.122 22.998 1.00 84.38 354 GLU A N 1
ATOM 2735 C CA . GLU A 1 354 ? -18.774 -7.715 23.134 1.00 84.38 354 GLU A CA 1
ATOM 2736 C C . GLU A 1 354 ? -20.222 -7.537 23.625 1.00 84.38 354 GLU A C 1
ATOM 2738 O O . GLU A 1 354 ? -20.632 -6.420 23.930 1.00 84.38 354 GLU A O 1
ATOM 2743 N N . GLY A 1 355 ? -20.994 -8.623 23.744 1.00 85.56 355 GLY A N 1
ATOM 2744 C CA . GLY A 1 355 ? -22.355 -8.608 24.288 1.00 85.56 355 GLY A CA 1
ATOM 2745 C C . GLY A 1 355 ? -23.442 -8.131 23.317 1.00 85.56 355 GLY A C 1
ATOM 2746 O O . GLY A 1 355 ? -24.540 -7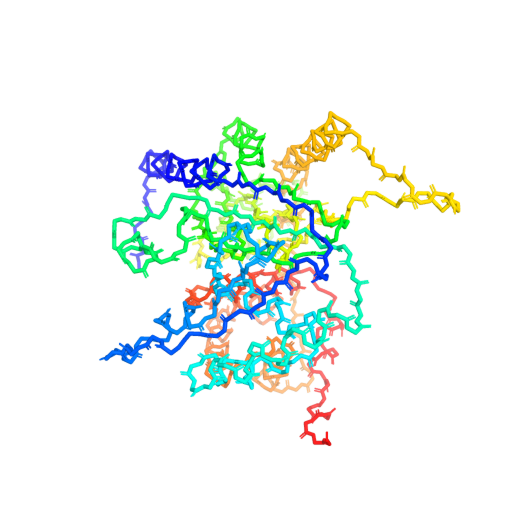.798 23.759 1.00 85.56 355 GLY A O 1
ATOM 2747 N N . GLY A 1 356 ? -23.172 -8.098 22.009 1.00 89.81 356 GLY A N 1
ATOM 2748 C CA . GLY A 1 356 ? -24.152 -7.721 20.990 1.00 89.81 356 GLY A CA 1
ATOM 2749 C C . GLY A 1 356 ? -23.563 -7.546 19.590 1.00 89.81 356 GLY A C 1
ATOM 2750 O O . GLY A 1 356 ? -22.348 -7.457 19.421 1.00 89.81 356 GLY A O 1
ATOM 2751 N N . PHE A 1 357 ? -24.438 -7.476 18.579 1.00 93.25 357 PHE A N 1
ATOM 2752 C CA . PHE A 1 357 ? -24.044 -7.199 17.195 1.00 93.25 357 PHE A CA 1
ATOM 2753 C C . PHE A 1 357 ? -23.981 -5.686 16.946 1.00 93.25 357 PHE A C 1
ATOM 2755 O O . PHE A 1 357 ? -24.991 -5.016 16.746 1.00 93.25 357 PHE A O 1
ATOM 2762 N N . THR A 1 358 ? -22.770 -5.144 16.995 1.00 93.50 358 THR A N 1
ATOM 2763 C CA . THR A 1 358 ? -22.449 -3.714 16.857 1.00 93.50 358 THR A CA 1
ATOM 2764 C C . THR A 1 358 ? -21.504 -3.460 15.683 1.00 93.50 358 THR A C 1
ATOM 2766 O O . THR A 1 358 ? -20.852 -4.387 15.189 1.00 93.50 358 THR A O 1
ATOM 2769 N N . GLN A 1 359 ? -21.354 -2.200 15.258 1.00 94.31 359 GLN A N 1
ATOM 2770 C CA . GLN A 1 359 ? -20.329 -1.829 14.267 1.00 94.31 359 GLN A CA 1
ATOM 2771 C C . GLN A 1 359 ? -18.930 -2.270 14.702 1.00 94.31 359 GLN A C 1
ATOM 2773 O O . GLN A 1 359 ? -18.153 -2.761 13.881 1.00 94.31 359 GLN A O 1
ATOM 2778 N N . PHE A 1 360 ? -18.624 -2.160 15.996 1.00 92.94 360 PHE A N 1
ATOM 2779 C CA . PHE A 1 360 ? -17.359 -2.642 16.537 1.00 92.94 360 PHE A CA 1
ATOM 2780 C C . PHE A 1 360 ? -17.206 -4.157 16.367 1.00 92.94 360 PHE A C 1
ATOM 2782 O O . PHE A 1 360 ? -16.209 -4.587 15.795 1.00 92.94 360 PHE A O 1
ATOM 2789 N N . SER A 1 361 ? -18.195 -4.963 16.771 1.00 92.75 361 SER A N 1
ATOM 2790 C CA . SER A 1 361 ? -18.127 -6.430 16.635 1.00 92.75 361 SER A CA 1
ATOM 2791 C C . SER A 1 361 ? -17.951 -6.890 15.178 1.00 92.75 361 SER A C 1
ATOM 2793 O O . SER A 1 361 ? -17.137 -7.770 14.897 1.00 92.75 361 SER A O 1
ATOM 2795 N N . LEU A 1 362 ? -18.629 -6.230 14.230 1.00 94.56 362 LEU A N 1
ATOM 2796 C CA . LEU A 1 362 ? -18.487 -6.509 12.803 1.00 94.56 362 LEU A CA 1
ATOM 2797 C C . LEU A 1 362 ? -17.086 -6.131 12.297 1.00 94.56 362 LEU A C 1
ATOM 2799 O O . LEU A 1 362 ? -16.453 -6.905 11.580 1.00 94.56 362 LEU A O 1
ATOM 2803 N N . SER A 1 363 ? -16.573 -4.965 12.702 1.00 94.94 363 SER A N 1
ATOM 2804 C CA . SER A 1 363 ? -15.207 -4.540 12.385 1.00 94.94 363 SER A CA 1
ATOM 2805 C C . SER A 1 363 ? -14.159 -5.498 12.955 1.00 94.94 363 SER A C 1
ATOM 2807 O O . SER A 1 363 ? -13.154 -5.759 12.293 1.00 94.94 363 SER A O 1
ATOM 2809 N N . GLN A 1 364 ? -14.358 -6.017 14.170 1.00 92.56 364 GLN A N 1
ATOM 2810 C CA . GLN A 1 364 ? -13.450 -6.993 14.774 1.00 92.56 364 GLN A CA 1
ATOM 2811 C C . GLN A 1 364 ? -13.416 -8.294 13.971 1.00 92.56 364 GLN A C 1
ATOM 2813 O O . GLN A 1 364 ? -12.328 -8.792 13.693 1.00 92.56 364 GLN A O 1
ATOM 2818 N N . GLY A 1 365 ? -14.570 -8.775 13.498 1.00 92.94 365 GLY A N 1
ATOM 2819 C CA . GLY A 1 365 ? -14.621 -9.933 12.606 1.00 92.94 365 GLY A CA 1
ATOM 2820 C C . GLY A 1 365 ? -13.871 -9.710 11.288 1.00 92.94 365 GLY A C 1
ATOM 2821 O O . GLY A 1 365 ? -13.047 -10.530 10.890 1.00 92.94 365 GLY A O 1
ATOM 2822 N N . VAL A 1 366 ? -14.072 -8.558 10.636 1.00 94.12 366 VAL A N 1
ATOM 2823 C CA . VAL A 1 366 ? -13.365 -8.225 9.381 1.00 94.12 366 VAL A CA 1
ATOM 2824 C C . VAL A 1 366 ? -11.855 -8.097 9.590 1.00 94.12 366 VAL A C 1
ATOM 2826 O O . VAL A 1 366 ? -11.065 -8.574 8.778 1.00 94.12 366 VAL A O 1
ATOM 2829 N N . THR A 1 367 ? -11.424 -7.471 10.681 1.00 93.44 367 THR A N 1
ATOM 2830 C CA . THR A 1 367 ? -9.992 -7.281 10.960 1.00 93.44 367 THR A CA 1
ATOM 2831 C C . THR A 1 367 ? -9.309 -8.542 11.492 1.00 93.44 367 THR A C 1
ATOM 2833 O O . THR A 1 367 ? -8.102 -8.696 11.297 1.00 93.44 367 THR A O 1
ATOM 2836 N N . ALA A 1 368 ? -10.063 -9.504 12.034 1.00 92.12 368 ALA A N 1
ATOM 2837 C CA . ALA A 1 368 ? -9.553 -10.843 12.325 1.00 92.12 368 ALA A CA 1
ATOM 2838 C C . ALA A 1 368 ? -9.096 -11.571 11.045 1.00 92.12 368 ALA A C 1
ATOM 2840 O O . ALA A 1 368 ? -8.044 -12.215 11.057 1.00 92.12 368 ALA A O 1
ATOM 2841 N N . LEU A 1 369 ? -9.788 -11.383 9.910 1.00 92.31 369 LEU A N 1
ATOM 2842 C CA . LEU A 1 369 ? -9.325 -11.884 8.605 1.00 92.31 369 LEU A CA 1
ATOM 2843 C C . LEU A 1 369 ? -7.976 -11.279 8.202 1.00 92.31 369 LEU A C 1
ATOM 2845 O O . LEU A 1 369 ? -7.112 -11.972 7.664 1.00 92.31 369 LEU A O 1
ATOM 2849 N N . ALA A 1 370 ? -7.758 -9.994 8.497 1.00 90.94 370 ALA A N 1
ATOM 2850 C CA . ALA A 1 370 ? -6.515 -9.308 8.155 1.00 90.94 370 ALA A CA 1
ATOM 2851 C C . ALA A 1 370 ? -5.294 -9.968 8.821 1.00 90.94 370 ALA A C 1
ATOM 2853 O O . ALA A 1 370 ? -4.232 -10.083 8.204 1.00 90.94 370 ALA A O 1
ATOM 2854 N N . ARG A 1 371 ? -5.450 -10.468 10.055 1.00 87.00 371 ARG A N 1
ATOM 2855 C CA . ARG A 1 371 ? -4.400 -11.228 10.753 1.00 87.00 371 ARG A CA 1
ATOM 2856 C C . ARG A 1 371 ? -4.053 -12.543 10.060 1.00 87.00 371 ARG A C 1
ATOM 2858 O O . ARG A 1 371 ? -2.901 -12.962 10.114 1.00 87.00 371 ARG A O 1
ATOM 2865 N N . GLN A 1 372 ? -5.040 -13.197 9.452 1.00 85.44 372 GLN A N 1
ATOM 2866 C CA . GLN A 1 372 ? -4.864 -14.482 8.773 1.00 85.44 372 GLN A CA 1
ATOM 2867 C C . GLN A 1 372 ? -4.345 -14.307 7.335 1.00 85.44 372 GLN A C 1
ATOM 2869 O O . GLN A 1 372 ? -3.768 -15.231 6.762 1.00 85.44 372 GLN A O 1
ATOM 2874 N N . ALA A 1 373 ? -4.491 -13.109 6.758 1.00 88.69 373 ALA A N 1
ATOM 2875 C CA . ALA A 1 373 ? -4.012 -12.800 5.420 1.00 88.69 373 ALA A CA 1
ATOM 2876 C C . ALA A 1 373 ? -2.474 -12.841 5.333 1.00 88.69 373 ALA A C 1
ATOM 2878 O O . ALA A 1 373 ? -1.752 -12.097 6.011 1.00 88.69 373 ALA A O 1
ATOM 2879 N N . THR A 1 374 ? -1.967 -13.683 4.432 1.00 88.00 374 THR A N 1
ATOM 2880 C CA . THR A 1 374 ? -0.535 -13.799 4.113 1.00 88.00 374 THR A CA 1
ATOM 2881 C C . THR A 1 374 ? -0.053 -12.670 3.203 1.00 88.00 374 THR A C 1
ATOM 2883 O O . THR A 1 374 ? 1.088 -12.224 3.313 1.00 88.00 374 THR A O 1
ATOM 2886 N N . ASN A 1 375 ? -0.929 -12.168 2.328 1.00 91.06 375 ASN A N 1
ATOM 2887 C CA . ASN A 1 375 ? -0.645 -11.037 1.456 1.00 91.06 375 ASN A CA 1
ATOM 2888 C C . ASN A 1 375 ? -0.828 -9.707 2.213 1.00 91.06 375 ASN A C 1
ATOM 2890 O O . ASN A 1 375 ? -1.900 -9.420 2.752 1.00 91.06 375 ASN A O 1
ATOM 2894 N N . TYR A 1 376 ? 0.217 -8.876 2.220 1.00 92.44 376 TYR A N 1
ATOM 2895 C CA . TYR A 1 376 ? 0.231 -7.611 2.959 1.00 92.44 376 TYR A CA 1
ATOM 2896 C C . TYR A 1 376 ? -0.768 -6.577 2.404 1.00 92.44 376 TYR A C 1
ATOM 2898 O O . TYR A 1 376 ? -1.365 -5.815 3.170 1.00 92.44 376 TYR A O 1
ATOM 2906 N N . ASP A 1 377 ? -0.994 -6.554 1.088 1.00 92.62 377 ASP A N 1
ATOM 2907 C CA . ASP A 1 377 ? -1.995 -5.682 0.470 1.00 92.62 377 ASP A CA 1
ATOM 2908 C C . ASP A 1 377 ? -3.401 -6.072 0.903 1.00 92.62 377 ASP A C 1
ATOM 2910 O O . ASP A 1 377 ? -4.148 -5.217 1.374 1.00 92.62 377 ASP A O 1
ATOM 2914 N N . ARG A 1 378 ? -3.726 -7.369 0.847 1.00 93.62 378 ARG A N 1
ATOM 2915 C CA . ARG A 1 378 ? -5.024 -7.873 1.310 1.00 93.62 378 ARG A CA 1
ATOM 2916 C C . ARG A 1 378 ? -5.246 -7.577 2.793 1.00 93.62 378 ARG A C 1
ATOM 2918 O O . ARG A 1 378 ? -6.319 -7.117 3.169 1.00 93.62 378 ARG A O 1
ATOM 2925 N N . ARG A 1 379 ? -4.215 -7.750 3.630 1.00 94.31 379 ARG A N 1
ATOM 2926 C CA . ARG A 1 379 ? -4.248 -7.331 5.043 1.00 94.31 379 ARG A CA 1
ATOM 2927 C C . ARG A 1 379 ? -4.579 -5.844 5.173 1.00 94.31 379 ARG A C 1
ATOM 2929 O O . ARG A 1 379 ? -5.511 -5.489 5.882 1.00 94.31 379 ARG A O 1
ATOM 2936 N N . THR A 1 380 ? -3.858 -4.990 4.450 1.00 94.25 380 THR A N 1
ATOM 2937 C CA . THR A 1 380 ? -4.063 -3.531 4.459 1.00 94.25 380 THR A CA 1
ATOM 2938 C C . THR A 1 380 ? -5.491 -3.157 4.035 1.00 94.25 380 THR A C 1
ATOM 2940 O O . THR A 1 380 ? -6.098 -2.260 4.619 1.00 94.25 380 THR A O 1
ATOM 2943 N N . GLU A 1 381 ? -6.040 -3.817 3.013 1.00 94.56 381 GLU A N 1
ATOM 2944 C CA . GLU A 1 381 ? -7.415 -3.606 2.544 1.00 94.56 381 GLU A CA 1
ATOM 2945 C C . GLU A 1 381 ? -8.445 -3.949 3.623 1.00 94.56 381 GLU A C 1
ATOM 2947 O O . GLU A 1 381 ? -9.340 -3.144 3.884 1.00 94.56 381 GLU A O 1
ATOM 2952 N N . LEU A 1 382 ? -8.282 -5.094 4.290 1.00 95.62 382 LEU A N 1
ATOM 2953 C CA . LEU A 1 382 ? -9.165 -5.540 5.369 1.00 95.62 382 LEU A CA 1
ATOM 2954 C C . LEU A 1 382 ? -9.070 -4.628 6.606 1.00 95.62 382 LEU A C 1
ATOM 2956 O O . LEU A 1 382 ? -10.094 -4.277 7.187 1.00 95.62 382 LEU A O 1
ATOM 2960 N N . GLU A 1 383 ? -7.874 -4.156 6.973 1.00 96.38 383 GLU A N 1
ATOM 2961 C CA . GLU A 1 383 ? -7.686 -3.184 8.068 1.00 96.38 383 GLU A CA 1
ATOM 2962 C C . GLU A 1 383 ? -8.345 -1.827 7.762 1.00 96.38 383 GLU A C 1
ATOM 2964 O O . GLU A 1 383 ? -8.895 -1.174 8.654 1.00 96.38 383 GLU A O 1
ATOM 2969 N N . ARG A 1 384 ? -8.323 -1.391 6.494 1.00 95.62 384 ARG A N 1
ATOM 2970 C CA . ARG A 1 384 ? -9.054 -0.194 6.046 1.00 95.62 384 ARG A CA 1
ATOM 2971 C C . ARG A 1 384 ? -10.563 -0.413 6.053 1.00 95.62 384 ARG A C 1
ATOM 2973 O O . ARG A 1 384 ? -11.295 0.487 6.461 1.00 95.62 384 ARG A O 1
ATOM 2980 N N . ALA A 1 385 ? -11.024 -1.583 5.614 1.00 94.75 385 ALA A N 1
ATOM 2981 C CA . ALA A 1 385 ? -12.436 -1.951 5.639 1.00 94.75 385 ALA A CA 1
ATOM 2982 C C . ALA A 1 385 ? -12.980 -1.979 7.074 1.00 94.75 385 ALA A C 1
ATOM 2984 O O . ALA A 1 385 ? -14.047 -1.426 7.329 1.00 94.75 385 ALA A O 1
ATOM 2985 N N . GLY A 1 386 ? -12.212 -2.520 8.026 1.00 94.81 386 GLY A N 1
ATOM 2986 C CA . GLY A 1 386 ? -12.538 -2.460 9.451 1.00 94.81 386 GLY A CA 1
ATOM 2987 C C . GLY A 1 386 ? -12.791 -1.029 9.922 1.00 94.81 386 GLY A C 1
ATOM 2988 O O . GLY A 1 386 ? -13.860 -0.720 10.443 1.00 94.81 386 GLY A O 1
ATOM 2989 N N . TRP A 1 387 ? -11.872 -0.102 9.635 1.00 95.38 387 TRP A N 1
ATOM 2990 C CA . TRP A 1 387 ? -12.078 1.304 10.000 1.00 95.38 387 TRP A CA 1
ATOM 2991 C C . TRP A 1 387 ? -13.301 1.941 9.315 1.00 95.38 387 TRP A C 1
ATOM 2993 O O . TRP A 1 387 ? -14.027 2.738 9.921 1.00 95.38 387 TRP A O 1
ATOM 3003 N N . GLN A 1 388 ? -13.551 1.608 8.048 1.00 94.00 388 GLN A N 1
ATOM 3004 C CA . GLN A 1 388 ? -14.742 2.081 7.336 1.00 94.00 388 GLN A CA 1
ATOM 3005 C C . GLN A 1 388 ? -16.039 1.586 7.980 1.00 94.00 388 GLN A C 1
ATOM 3007 O O . GLN A 1 388 ? -17.033 2.300 7.922 1.00 94.00 388 GLN A O 1
ATOM 3012 N N . ILE A 1 389 ? -16.035 0.412 8.615 1.00 93.94 389 ILE A N 1
ATOM 3013 C CA . ILE A 1 389 ? -17.176 -0.091 9.388 1.00 93.94 389 ILE A CA 1
ATOM 3014 C C . ILE A 1 389 ? -17.312 0.682 10.706 1.00 93.94 389 ILE A C 1
ATOM 3016 O O . ILE A 1 389 ? -18.419 1.103 11.028 1.00 93.94 389 ILE A O 1
ATOM 3020 N N . ILE A 1 390 ? -16.205 0.943 11.418 1.00 93.19 390 ILE A N 1
ATOM 3021 C CA . ILE A 1 390 ? -16.188 1.737 12.667 1.00 93.19 390 ILE A CA 1
ATOM 3022 C C . ILE A 1 390 ? -16.787 3.134 12.470 1.00 93.19 390 ILE A C 1
ATOM 3024 O O . ILE A 1 390 ? -17.506 3.633 13.326 1.00 93.19 390 ILE A O 1
ATOM 3028 N N . THR A 1 391 ? -16.473 3.781 11.349 1.00 92.56 391 THR A N 1
ATOM 3029 C CA . THR A 1 391 ? -16.895 5.166 11.063 1.00 92.56 391 THR A CA 1
ATOM 3030 C C . THR A 1 391 ? -18.027 5.260 10.042 1.00 92.56 391 THR A C 1
ATOM 3032 O O . THR A 1 391 ? -18.412 6.357 9.631 1.00 92.56 391 THR A O 1
ATOM 3035 N N . GLY A 1 392 ? -18.535 4.115 9.591 1.00 87.75 392 GLY A N 1
ATOM 3036 C CA . GLY A 1 392 ? -19.521 4.026 8.529 1.00 87.75 392 GLY A CA 1
ATOM 3037 C C . GLY A 1 392 ? -20.891 4.513 8.978 1.00 87.75 392 GLY A C 1
ATOM 3038 O O . GLY A 1 392 ? -21.286 4.354 10.128 1.00 87.75 392 GLY A O 1
ATOM 3039 N N . ASP A 1 393 ? -21.651 5.065 8.038 1.00 85.56 393 ASP A N 1
ATOM 3040 C CA . ASP A 1 393 ? -23.074 5.324 8.245 1.00 85.56 393 ASP A CA 1
ATOM 3041 C C . ASP A 1 393 ? -23.815 3.981 8.337 1.00 85.56 393 ASP A C 1
ATOM 3043 O O . ASP A 1 393 ? -23.819 3.200 7.376 1.00 85.56 393 ASP A O 1
ATOM 3047 N N . THR A 1 394 ? -24.448 3.712 9.480 1.00 82.12 394 THR A N 1
ATOM 3048 C CA . THR A 1 394 ? -25.213 2.483 9.730 1.00 82.12 394 THR A CA 1
ATOM 3049 C C . THR A 1 394 ? -26.282 2.248 8.666 1.00 82.12 394 THR A C 1
ATOM 3051 O O . THR A 1 394 ? -26.462 1.116 8.230 1.00 82.12 394 THR A O 1
ATOM 3054 N N . GLY A 1 395 ? -26.936 3.297 8.160 1.00 79.06 395 GLY A N 1
ATOM 3055 C CA . GLY A 1 395 ? -27.921 3.185 7.085 1.00 79.06 395 GLY A CA 1
ATOM 3056 C C . GLY A 1 395 ? -27.307 2.701 5.770 1.00 79.06 395 GLY A C 1
ATOM 3057 O O . GLY A 1 395 ? -27.907 1.885 5.071 1.00 79.06 395 GLY A O 1
ATOM 3058 N N . LYS A 1 396 ? -26.080 3.131 5.450 1.00 81.88 396 LYS A N 1
ATOM 3059 C CA . LYS A 1 396 ? -25.344 2.641 4.270 1.00 81.88 396 LYS A CA 1
ATOM 3060 C C . LYS A 1 396 ? -24.853 1.210 4.450 1.00 81.88 396 LYS A C 1
ATOM 3062 O O . LYS A 1 396 ? -24.910 0.445 3.493 1.00 81.88 396 LYS A O 1
ATOM 3067 N N . LEU A 1 397 ? -24.403 0.842 5.649 1.00 79.88 397 LEU A N 1
ATOM 3068 C CA . LEU A 1 397 ? -24.026 -0.540 5.968 1.00 79.88 397 LEU A CA 1
ATOM 3069 C C . LEU A 1 397 ? -25.234 -1.476 5.857 1.00 79.88 397 LEU A C 1
ATOM 3071 O O . LEU A 1 397 ? -25.150 -2.521 5.217 1.00 79.88 397 LEU A O 1
ATOM 3075 N N . LEU A 1 398 ? -26.384 -1.059 6.393 1.00 81.19 398 LEU A N 1
ATOM 3076 C CA . LEU A 1 398 ? -27.649 -1.776 6.248 1.00 81.19 398 LEU A CA 1
ATOM 3077 C C . LEU A 1 398 ? -28.069 -1.873 4.779 1.00 81.19 398 LEU A C 1
ATOM 3079 O O . LEU A 1 398 ? -28.456 -2.948 4.333 1.00 81.19 398 LEU A O 1
ATOM 3083 N N . ALA A 1 399 ? -27.937 -0.797 3.998 1.00 78.38 399 ALA A N 1
ATOM 3084 C CA . ALA A 1 399 ? -28.242 -0.807 2.567 1.00 78.38 399 ALA A CA 1
ATOM 3085 C C . ALA A 1 399 ? -27.304 -1.719 1.756 1.00 78.38 399 ALA A C 1
ATOM 3087 O O . ALA A 1 399 ? -27.774 -2.441 0.876 1.00 78.38 399 ALA A O 1
ATOM 3088 N N . ALA A 1 400 ? -26.005 -1.747 2.068 1.00 73.44 400 ALA A N 1
ATOM 3089 C CA . ALA A 1 400 ? -25.062 -2.701 1.482 1.00 73.44 400 ALA A CA 1
ATOM 3090 C C . ALA A 1 400 ? -25.478 -4.143 1.810 1.00 73.44 400 ALA A C 1
ATOM 3092 O O . ALA A 1 400 ? -25.524 -4.998 0.930 1.00 73.44 400 ALA A O 1
ATOM 3093 N N . GLY A 1 401 ? -25.921 -4.375 3.046 1.00 66.06 401 GLY A N 1
ATOM 3094 C CA . GLY A 1 401 ? -26.535 -5.626 3.472 1.00 66.06 401 GLY A CA 1
ATOM 3095 C C . GLY A 1 401 ? -27.951 -5.875 2.947 1.00 66.06 401 GLY A C 1
ATOM 3096 O O . GLY A 1 401 ? -28.490 -6.940 3.217 1.00 66.06 401 GLY A O 1
ATOM 3097 N N . ARG A 1 402 ? -28.579 -4.956 2.199 1.00 66.00 402 ARG A N 1
ATOM 3098 C CA . ARG A 1 402 ? -29.853 -5.171 1.479 1.00 66.00 402 ARG A CA 1
ATOM 3099 C C . ARG A 1 402 ? -29.643 -5.521 0.013 1.00 66.00 402 ARG A C 1
ATOM 3101 O O . ARG A 1 402 ? -30.517 -6.156 -0.577 1.00 66.00 402 ARG A O 1
ATOM 3108 N N . ALA A 1 403 ? -28.530 -5.079 -0.576 1.00 60.38 403 ALA A N 1
ATOM 3109 C CA . ALA A 1 403 ? -28.230 -5.312 -1.977 1.00 60.38 403 ALA A CA 1
ATOM 3110 C C . ALA A 1 403 ? -28.192 -6.823 -2.232 1.00 60.38 403 ALA A C 1
ATOM 3112 O O . ALA A 1 403 ? -27.301 -7.540 -1.784 1.00 60.38 403 ALA A O 1
ATOM 3113 N N . THR A 1 404 ? -29.215 -7.324 -2.922 1.00 51.22 404 THR A N 1
ATOM 3114 C CA . THR A 1 404 ? -29.225 -8.697 -3.418 1.00 51.22 404 THR A CA 1
ATOM 3115 C C . THR A 1 404 ? -28.043 -8.847 -4.366 1.00 51.22 404 THR A C 1
ATOM 3117 O O . THR A 1 404 ? -27.719 -7.897 -5.081 1.00 51.22 404 THR A O 1
ATOM 3120 N N . ALA A 1 405 ? -27.431 -10.032 -4.415 1.00 46.94 405 ALA A N 1
ATOM 3121 C CA . ALA A 1 405 ? -26.469 -10.419 -5.444 1.00 46.94 405 ALA A CA 1
ATOM 3122 C C . ALA A 1 405 ? -27.136 -10.407 -6.840 1.00 46.94 405 ALA A C 1
ATOM 3124 O O . ALA A 1 405 ? -27.415 -11.432 -7.450 1.00 46.94 405 ALA A O 1
ATOM 3125 N N . ARG A 1 406 ? -27.462 -9.220 -7.342 1.00 39.06 406 ARG A N 1
ATOM 3126 C CA . ARG A 1 406 ? -27.929 -8.930 -8.691 1.00 39.06 406 ARG A CA 1
ATOM 3127 C C . ARG A 1 406 ? -26.789 -8.181 -9.357 1.00 39.06 406 ARG A C 1
ATOM 3129 O O . ARG A 1 406 ? -26.755 -6.959 -9.307 1.00 39.06 406 ARG A O 1
ATOM 3136 N N . ASN A 1 407 ? -25.815 -8.946 -9.854 1.00 36.09 407 ASN A N 1
ATOM 3137 C CA . ASN A 1 407 ? -25.001 -8.667 -11.051 1.00 36.09 407 ASN A CA 1
ATOM 3138 C C . ASN A 1 407 ? -23.817 -9.648 -11.178 1.00 36.09 407 ASN A C 1
ATOM 3140 O O . ASN A 1 407 ? -22.691 -9.255 -11.454 1.00 36.09 407 ASN A O 1
ATOM 3144 N N . SER A 1 408 ? -24.070 -10.948 -11.018 1.00 32.16 408 SER A N 1
ATOM 3145 C CA . SER A 1 408 ? -23.146 -12.012 -11.434 1.00 32.16 408 SER A CA 1
ATOM 3146 C C . SER A 1 408 ? -23.799 -12.878 -12.511 1.00 32.16 408 SER A C 1
ATOM 3148 O O . SER A 1 408 ? -24.001 -14.073 -12.333 1.00 32.16 408 SER A O 1
ATOM 3150 N N . ARG A 1 409 ? -24.206 -12.244 -13.616 1.00 35.75 409 ARG A N 1
ATOM 3151 C CA . ARG A 1 409 ? -24.489 -12.863 -14.924 1.00 35.75 409 ARG A CA 1
ATOM 3152 C C . ARG A 1 409 ? -24.818 -11.758 -15.926 1.00 35.75 409 ARG A C 1
ATOM 3154 O O . ARG A 1 409 ? -25.945 -11.270 -15.953 1.00 35.75 409 ARG A O 1
ATOM 3161 N N . ASN A 1 410 ? -23.800 -11.345 -16.673 1.00 31.97 410 ASN A N 1
ATOM 3162 C CA . ASN A 1 410 ? -23.839 -11.122 -18.119 1.00 31.97 410 ASN A CA 1
ATOM 3163 C C . ASN A 1 410 ? -22.412 -10.996 -18.639 1.00 31.97 410 ASN A C 1
ATOM 3165 O O . ASN A 1 410 ? -21.656 -10.190 -18.054 1.00 31.97 410 ASN A O 1
#

Radius of gyration: 24.67 Å; chains: 1; bounding box: 60×53×66 Å